Protein AF-A0A954GT46-F1 (afdb_monomer_lite)

Foldseek 3Di:
DDDDDPLLVCCLQQPAQHWDQDPNFIKGFFWFDPVDPQFDQDQAAPFKWFQDPFFRATAGQPDCAQLPARHRDHGDIFGETAGHGIDIDTDRPDDPDPCSVQPSPVQWDKHFRNDADVKDWDFKWDLFQLKIKTKIFQTKMKTKRQAAQDDPVCVVQPQAARDNGGRAFQHRSNQGGGFAADGDPDPDDDDDDDDDDPDDLPQRGGDPPGPCGNPGTHGHMYMDIAGWMKMKTKDWAAPPPDVLLVVLQLLQLLLLLVVLLCVVVVDDPVQKDWDKTDQGWDDDPPDIITMIITIIIGRDHRYPCSSVVCLQCVLSSLVSSLVQPQDPDDQFDDPSRGDDSVCVVCPVSTGNVVCQLVSLRSNQDGIDIDDPDPDDDSPNVLVVVCVVVVADGSLLVLVCVLCVVLPHDFDAQQFDDAPPPPDGLHTARTHDVVQLEGEHEGEHDDDDDDRPDPSVCVSQVCQCVGVVHHHYHYHYSVCSVVRNVVNCVVVVPPPD

Radius of gyration: 27.69 Å; chains: 1; bounding box: 66×53×87 Å

Structure (mmCIF, N/CA/C/O backbone):
data_AF-A0A954GT46-F1
#
_entry.id   AF-A0A954GT46-F1
#
loop_
_atom_site.group_PDB
_atom_site.id
_atom_site.type_symbol
_atom_site.label_atom_id
_atom_site.label_alt_id
_atom_site.label_comp_id
_atom_site.label_asym_id
_atom_site.label_entity_id
_atom_site.label_seq_id
_atom_site.pdbx_PDB_ins_code
_atom_site.Cartn_x
_atom_site.Cartn_y
_atom_site.Cartn_z
_atom_site.occupancy
_atom_site.B_iso_or_equiv
_atom_site.auth_seq_id
_atom_site.auth_comp_id
_atom_site.auth_asym_id
_atom_site.auth_atom_id
_atom_site.pdbx_PDB_model_num
ATOM 1 N N . ASP A 1 1 ? -0.181 12.318 34.694 1.00 66.88 1 ASP A N 1
ATOM 2 C CA . ASP A 1 1 ? -0.375 12.830 33.315 1.00 66.88 1 ASP A CA 1
ATOM 3 C C . ASP A 1 1 ? -0.722 11.712 32.344 1.00 66.88 1 ASP A C 1
ATOM 5 O O . ASP A 1 1 ? -0.242 10.589 32.542 1.00 66.88 1 ASP A O 1
ATOM 9 N N . PRO A 1 2 ? -1.541 11.997 31.325 1.00 81.50 2 PRO A N 1
ATOM 10 C CA . PRO A 1 2 ? -1.816 11.072 30.229 1.00 81.50 2 PRO A CA 1
ATOM 11 C C . PRO A 1 2 ? -0.548 10.764 29.417 1.00 81.50 2 PRO A C 1
ATOM 13 O O . PRO A 1 2 ? 0.448 11.483 29.497 1.00 81.50 2 PRO A O 1
ATOM 16 N N . ILE A 1 3 ? -0.586 9.671 28.657 1.00 87.44 3 ILE A N 1
ATOM 17 C CA . ILE A 1 3 ? 0.419 9.320 27.646 1.00 87.44 3 ILE A CA 1
ATOM 18 C C . ILE A 1 3 ? -0.271 9.481 26.297 1.00 87.44 3 ILE A C 1
ATOM 20 O O . ILE A 1 3 ? -1.389 8.995 26.131 1.00 87.44 3 ILE A O 1
ATOM 24 N N . SER A 1 4 ? 0.370 10.164 25.355 1.00 88.88 4 SER A N 1
ATOM 25 C CA . SER A 1 4 ? -0.193 10.446 24.036 1.00 88.88 4 SER A CA 1
ATOM 26 C C . SER A 1 4 ? 0.725 9.960 22.918 1.00 88.88 4 SER A C 1
ATOM 28 O O . SER A 1 4 ? 1.945 9.903 23.059 1.00 88.88 4 SER A O 1
ATOM 30 N N . VAL A 1 5 ? 0.104 9.598 21.800 1.00 89.00 5 VAL A N 1
ATOM 31 C CA . VAL A 1 5 ? 0.739 9.251 20.526 1.00 89.00 5 VAL A CA 1
ATOM 32 C C . VAL A 1 5 ? -0.236 9.626 19.408 1.00 89.00 5 VAL A C 1
ATOM 34 O O . VAL A 1 5 ? -1.438 9.765 19.656 1.00 89.00 5 VAL A O 1
ATOM 37 N N . THR A 1 6 ? 0.247 9.789 18.178 1.00 87.81 6 THR A N 1
ATOM 38 C CA . THR A 1 6 ? -0.615 9.999 17.007 1.00 87.81 6 THR A CA 1
ATOM 39 C C . THR A 1 6 ? -1.633 8.863 16.876 1.00 87.81 6 THR A C 1
ATOM 41 O O . THR A 1 6 ? -1.267 7.688 16.975 1.00 87.81 6 THR A O 1
ATOM 44 N N . ARG A 1 7 ? -2.910 9.193 16.621 1.00 89.00 7 ARG A N 1
ATOM 45 C CA . ARG A 1 7 ? -4.027 8.223 16.643 1.00 89.00 7 ARG A CA 1
ATOM 46 C C . ARG A 1 7 ? -3.776 6.976 15.794 1.00 89.00 7 ARG A C 1
ATOM 48 O O . ARG A 1 7 ? -4.033 5.878 16.275 1.00 89.00 7 ARG A O 1
ATOM 55 N N . ARG A 1 8 ? -3.206 7.125 14.589 1.00 88.31 8 ARG A N 1
ATOM 56 C CA . ARG A 1 8 ? -2.904 5.997 13.683 1.00 88.31 8 ARG A CA 1
ATOM 57 C C . ARG A 1 8 ? -2.015 4.915 14.313 1.00 88.31 8 ARG A C 1
ATOM 59 O O . ARG A 1 8 ? -2.181 3.743 14.002 1.00 88.31 8 ARG A O 1
ATOM 66 N N . PHE A 1 9 ? -1.133 5.290 15.243 1.00 88.25 9 PHE A N 1
ATOM 67 C CA . PHE A 1 9 ? -0.333 4.348 16.035 1.00 88.25 9 PHE A CA 1
ATOM 68 C C . PHE A 1 9 ? -1.062 3.927 17.319 1.00 88.25 9 PHE A C 1
ATOM 70 O O . PHE A 1 9 ? -1.041 2.758 17.709 1.00 88.25 9 PHE A O 1
ATOM 77 N N . GLY A 1 10 ? -1.752 4.876 17.957 1.00 90.75 10 GLY A N 1
ATOM 78 C CA . GLY A 1 10 ? -2.448 4.678 19.228 1.00 90.75 10 GLY A CA 1
ATOM 79 C C . GLY A 1 10 ? -3.542 3.614 19.175 1.00 90.75 10 GLY A C 1
ATOM 80 O O . GLY A 1 10 ? -3.671 2.847 20.125 1.00 90.75 10 GLY A O 1
ATOM 81 N N . ILE A 1 11 ? -4.273 3.494 18.061 1.00 92.88 11 ILE A N 1
ATOM 82 C CA . ILE A 1 11 ? -5.332 2.479 17.921 1.00 92.88 11 ILE A CA 1
ATOM 83 C C . ILE A 1 11 ? -4.802 1.038 17.916 1.00 92.88 11 ILE A C 1
ATOM 85 O O . ILE A 1 11 ? -5.576 0.120 18.167 1.00 92.88 11 ILE A O 1
ATOM 89 N N . GLY A 1 12 ? -3.511 0.825 17.640 1.00 90.50 12 GLY A N 1
ATOM 90 C CA . GLY A 1 12 ? -2.837 -0.468 17.799 1.00 90.50 12 GLY A CA 1
ATOM 91 C C . GLY A 1 12 ? -2.136 -0.594 19.151 1.00 90.50 12 GLY A C 1
ATOM 92 O O . GLY A 1 12 ? -2.278 -1.601 19.838 1.00 90.50 12 GLY A O 1
ATOM 93 N N . GLN A 1 13 ? -1.414 0.449 19.570 1.00 89.19 13 GLN A N 1
ATOM 94 C CA . GLN A 1 13 ? -0.611 0.439 20.799 1.00 89.19 13 GLN A CA 1
ATOM 95 C C . GLN A 1 13 ? -1.455 0.416 22.083 1.00 89.19 13 GLN A C 1
ATOM 97 O O . GLN A 1 13 ? -1.058 -0.192 23.077 1.00 89.19 13 GLN A O 1
ATOM 102 N N . PHE A 1 14 ? -2.605 1.091 22.075 1.00 92.25 14 PHE A N 1
ATOM 103 C CA . PHE A 1 14 ? -3.501 1.246 23.225 1.00 92.25 14 PHE A CA 1
ATOM 104 C C . PHE A 1 14 ? -4.830 0.513 23.039 1.00 92.25 14 PHE A C 1
ATOM 106 O O . PHE A 1 14 ? -5.788 0.795 23.753 1.00 92.25 14 PHE A O 1
ATOM 113 N N . GLN A 1 15 ? -4.898 -0.430 22.098 1.00 92.31 15 GLN A N 1
ATOM 114 C CA . GLN A 1 15 ? -6.087 -1.250 21.885 1.00 92.31 15 GLN A CA 1
ATOM 115 C C . GLN A 1 15 ? -6.524 -1.979 23.176 1.00 92.31 15 GLN A C 1
ATOM 117 O O . GLN A 1 15 ? -5.698 -2.216 24.065 1.00 92.31 15 GLN A O 1
ATOM 122 N N . PRO A 1 16 ? -7.799 -2.388 23.291 1.00 92.00 16 PRO A N 1
ATOM 123 C CA . PRO A 1 16 ? -8.269 -3.205 24.407 1.00 92.00 16 PRO A CA 1
ATOM 124 C C . PRO A 1 16 ? -7.367 -4.419 24.672 1.00 92.00 16 PRO A C 1
ATOM 126 O O . PRO A 1 16 ? -6.862 -5.043 23.739 1.00 92.00 16 PRO A O 1
ATOM 129 N N . ASP A 1 17 ? -7.151 -4.718 25.955 1.00 90.12 17 ASP A N 1
ATOM 130 C CA . ASP A 1 17 ? -6.231 -5.744 26.467 1.00 90.12 17 ASP A CA 1
ATOM 131 C C . ASP A 1 17 ? -4.730 -5.541 26.178 1.00 90.12 17 ASP A C 1
ATOM 133 O O . ASP A 1 17 ? -3.919 -6.345 26.645 1.00 90.12 17 ASP A O 1
ATOM 137 N N . ALA A 1 18 ? -4.323 -4.463 25.497 1.00 89.50 18 ALA A N 1
ATOM 138 C CA . ALA A 1 18 ? -2.909 -4.179 25.266 1.00 89.50 18 ALA A CA 1
ATOM 139 C C . ALA A 1 18 ? -2.138 -3.920 26.566 1.00 89.50 18 ALA A C 1
ATOM 141 O O . ALA A 1 18 ? -2.651 -3.335 27.528 1.00 89.50 18 ALA A O 1
ATOM 142 N N . HIS A 1 19 ? -0.862 -4.304 26.557 1.00 88.94 19 HIS A N 1
ATOM 143 C CA . HIS A 1 19 ? 0.087 -3.947 27.601 1.00 88.94 19 HIS A CA 1
ATOM 144 C C . HIS A 1 19 ? 0.890 -2.718 27.181 1.00 88.94 19 HIS A C 1
ATOM 146 O O . HIS A 1 19 ? 1.514 -2.693 26.125 1.00 88.94 19 HIS A O 1
ATOM 152 N N . VAL A 1 20 ? 0.899 -1.708 28.043 1.00 87.62 20 VAL A N 1
ATOM 153 C CA . VAL A 1 20 ? 1.602 -0.445 27.832 1.00 87.62 20 VAL A CA 1
ATOM 154 C C . VAL A 1 20 ? 2.707 -0.323 28.869 1.00 87.62 20 VAL A C 1
ATOM 156 O O . VAL A 1 20 ? 2.461 -0.409 30.075 1.00 87.62 20 VAL A O 1
ATOM 159 N N . TYR A 1 21 ? 3.934 -0.101 28.408 1.00 87.19 21 TYR A N 1
ATOM 160 C CA . TYR A 1 21 ? 5.082 0.151 29.271 1.00 87.19 21 TYR A CA 1
ATOM 161 C C . TYR A 1 21 ? 5.321 1.649 29.359 1.00 87.19 21 TYR A C 1
ATOM 163 O O . TYR A 1 21 ? 5.672 2.297 28.378 1.00 87.19 21 TYR A O 1
ATOM 171 N N . ALA A 1 22 ? 5.122 2.210 30.546 1.00 87.56 22 ALA A N 1
ATOM 172 C CA . ALA A 1 22 ? 5.306 3.634 30.762 1.00 87.56 22 ALA A CA 1
ATOM 173 C C . ALA A 1 22 ? 5.663 3.928 32.210 1.00 87.56 22 ALA A C 1
ATOM 175 O O . ALA A 1 22 ? 5.165 3.282 33.137 1.00 87.56 22 ALA A O 1
ATOM 176 N N . ARG A 1 23 ? 6.525 4.933 32.411 1.00 88.00 23 ARG A N 1
ATOM 177 C CA . ARG A 1 23 ? 7.000 5.349 33.742 1.00 88.00 23 ARG A CA 1
ATOM 178 C C . ARG A 1 23 ? 7.557 4.172 34.558 1.00 88.00 23 ARG A C 1
ATOM 180 O O . ARG A 1 23 ? 7.239 4.022 35.736 1.00 88.00 23 ARG A O 1
ATOM 187 N N . ARG A 1 24 ? 8.360 3.318 33.907 1.00 87.44 24 ARG A N 1
ATOM 188 C CA . ARG A 1 24 ? 8.973 2.102 34.486 1.00 87.44 24 ARG A CA 1
ATOM 189 C C . ARG A 1 24 ? 7.965 1.093 35.054 1.00 87.44 24 ARG A C 1
ATOM 191 O O . ARG A 1 24 ? 8.306 0.302 35.925 1.00 87.44 24 ARG A O 1
ATOM 198 N N . ARG A 1 25 ? 6.715 1.137 34.594 1.00 88.88 25 ARG A N 1
ATOM 199 C CA . ARG A 1 25 ? 5.631 0.257 35.039 1.00 88.88 25 ARG A CA 1
ATOM 200 C C . ARG A 1 25 ? 4.924 -0.352 33.836 1.00 88.88 25 ARG A C 1
ATOM 202 O O . ARG A 1 25 ? 4.896 0.247 32.759 1.00 88.88 25 ARG A O 1
ATOM 209 N N . ARG A 1 26 ? 4.343 -1.532 34.050 1.00 88.12 26 ARG A N 1
ATOM 210 C CA . ARG A 1 26 ? 3.458 -2.213 33.104 1.00 88.12 26 ARG A CA 1
ATOM 211 C C . ARG A 1 26 ? 2.009 -1.865 33.446 1.00 88.12 26 ARG A C 1
ATOM 213 O O . ARG A 1 26 ? 1.595 -1.891 34.609 1.00 88.12 26 ARG A O 1
ATOM 220 N N . TRP A 1 27 ? 1.260 -1.497 32.421 1.00 91.31 27 TRP A N 1
ATOM 221 C CA . TRP A 1 27 ? -0.147 -1.133 32.494 1.00 91.31 27 TRP A CA 1
ATOM 222 C C . TRP A 1 27 ? -0.915 -2.014 31.519 1.00 91.31 27 TRP A C 1
ATOM 224 O O . TRP A 1 27 ? -0.413 -2.301 30.437 1.00 91.31 27 TRP A O 1
ATOM 234 N N . LYS A 1 28 ? -2.121 -2.433 31.883 1.00 92.69 28 LYS A N 1
ATOM 235 C CA . LYS A 1 28 ? -3.035 -3.144 30.994 1.00 92.69 28 LYS A CA 1
ATOM 236 C C . LYS A 1 28 ? -4.199 -2.228 30.636 1.00 92.69 28 LYS A C 1
ATOM 238 O O . LYS A 1 28 ? -4.805 -1.647 31.538 1.00 92.69 28 LYS A O 1
ATOM 243 N N . VAL A 1 29 ? -4.510 -2.096 29.350 1.00 93.50 29 VAL A N 1
ATOM 244 C CA . VAL A 1 29 ? -5.699 -1.373 28.881 1.00 93.50 29 VAL A CA 1
ATOM 245 C C . VAL A 1 29 ? -6.949 -2.155 29.286 1.00 93.50 29 VAL A C 1
ATOM 247 O O . VAL A 1 29 ? -7.062 -3.345 29.002 1.00 93.50 29 VAL A O 1
ATOM 250 N N . ILE A 1 30 ? -7.871 -1.487 29.980 1.00 94.31 30 ILE A N 1
ATOM 251 C CA . ILE A 1 30 ? -9.080 -2.089 30.565 1.00 94.31 30 ILE A CA 1
ATOM 252 C C . ILE A 1 30 ? -10.392 -1.517 30.009 1.00 94.31 30 ILE A C 1
ATOM 254 O O . ILE A 1 30 ? -11.469 -1.895 30.472 1.00 94.31 30 ILE A O 1
ATOM 258 N N . GLY A 1 31 ? -10.317 -0.595 29.050 1.00 94.38 31 GLY A N 1
ATOM 259 C CA . GLY A 1 31 ? -11.481 0.049 28.451 1.00 94.38 31 GLY A CA 1
ATOM 260 C C . GLY A 1 31 ? -11.154 1.412 27.854 1.00 94.38 31 GLY A C 1
ATOM 261 O O . GLY A 1 31 ? -9.988 1.766 27.671 1.00 94.38 31 GLY A O 1
ATOM 262 N N . LEU A 1 32 ? -12.198 2.181 27.568 1.00 95.06 32 LEU A N 1
ATOM 263 C CA . LEU A 1 32 ? -12.114 3.556 27.092 1.00 95.06 32 LEU A CA 1
ATOM 264 C C . LEU A 1 32 ? -12.072 4.530 28.268 1.00 95.06 32 LEU A C 1
ATOM 266 O O . LEU A 1 32 ? -12.670 4.297 29.321 1.00 95.06 32 LEU A O 1
ATOM 270 N N . ASP A 1 33 ? -11.385 5.648 28.069 1.00 93.19 33 ASP A N 1
ATOM 271 C CA . ASP A 1 33 ? -11.455 6.777 28.987 1.00 93.19 33 ASP A CA 1
ATOM 272 C C . ASP A 1 33 ? -12.698 7.628 28.680 1.00 93.19 33 ASP A C 1
ATOM 274 O O . ASP A 1 33 ? -12.721 8.393 27.715 1.00 93.19 33 ASP A O 1
ATOM 278 N N . ASN A 1 34 ? -13.739 7.507 29.506 1.00 86.56 34 ASN A N 1
ATOM 279 C CA . ASN A 1 34 ? -14.980 8.275 29.345 1.00 86.56 34 ASN A CA 1
ATOM 280 C C . ASN A 1 34 ? -14.807 9.773 29.648 1.00 86.56 34 ASN A C 1
ATOM 282 O O . ASN A 1 34 ? -15.659 10.575 29.260 1.00 86.56 34 ASN A O 1
ATOM 286 N N . ALA A 1 35 ? -13.730 10.165 30.339 1.00 87.94 35 ALA A N 1
ATOM 287 C CA . ALA A 1 35 ? -13.418 11.575 30.550 1.00 87.94 35 ALA A CA 1
ATOM 288 C C . ALA A 1 35 ? -12.851 12.227 29.279 1.00 87.94 35 ALA A C 1
ATOM 290 O O . ALA A 1 35 ? -12.930 13.448 29.136 1.00 87.94 35 ALA A O 1
ATOM 291 N N . SER A 1 36 ? -12.335 11.431 28.334 1.00 87.81 36 SER A N 1
ATOM 292 C CA . SER A 1 36 ? -11.832 11.938 27.062 1.00 87.81 36 SER A CA 1
ATOM 293 C C . SER A 1 36 ? -12.965 12.592 26.258 1.00 87.81 36 SER A C 1
ATOM 295 O O . SER A 1 36 ? -13.973 11.940 25.963 1.00 87.81 36 SER A O 1
ATOM 297 N N . PRO A 1 37 ? -12.826 13.868 25.855 1.00 87.38 37 PRO A N 1
ATOM 298 C CA . PRO A 1 37 ? -13.803 14.525 24.986 1.00 87.38 37 PRO A CA 1
ATOM 299 C C . PRO A 1 37 ? -13.751 13.989 23.549 1.00 87.38 37 PRO A C 1
ATOM 301 O O . PRO A 1 37 ? -14.660 14.238 22.768 1.00 87.38 37 PRO A O 1
ATOM 304 N N . TRP A 1 38 ? -12.690 13.257 23.204 1.00 87.81 38 TRP A N 1
ATOM 305 C CA . TRP A 1 38 ? -12.430 12.763 21.858 1.00 87.81 38 TRP A CA 1
ATOM 306 C C . TRP A 1 38 ? -13.038 11.387 21.581 1.00 87.81 38 TRP A C 1
ATOM 308 O O . TRP A 1 38 ? -13.003 10.940 20.441 1.00 87.81 38 TRP A O 1
ATOM 318 N N . ASN A 1 39 ? -13.557 10.703 22.605 1.00 91.56 39 ASN A N 1
ATOM 319 C CA . ASN A 1 39 ? -14.248 9.433 22.422 1.00 91.56 39 ASN A CA 1
ATOM 320 C C . ASN A 1 39 ? -15.715 9.661 22.023 1.00 91.56 39 ASN A C 1
ATOM 322 O O . ASN A 1 39 ? -16.382 10.504 22.632 1.00 91.56 39 ASN A O 1
ATOM 326 N N . PRO A 1 40 ? -16.253 8.883 21.065 1.00 86.56 40 PRO A N 1
ATOM 327 C CA . PRO A 1 40 ? -17.685 8.872 20.790 1.00 86.56 40 PRO A CA 1
ATOM 328 C C . PRO A 1 40 ? -18.464 8.452 22.044 1.00 86.56 40 PRO A C 1
ATOM 330 O O . PRO A 1 40 ? -18.040 7.558 22.771 1.00 86.56 40 PRO A O 1
ATOM 333 N N . ARG A 1 41 ? -19.604 9.107 22.298 1.00 80.88 41 ARG A N 1
ATOM 334 C CA . ARG A 1 41 ? -20.452 8.882 23.490 1.00 80.88 41 ARG A CA 1
ATOM 335 C C . ARG A 1 41 ? -21.798 8.222 23.179 1.00 80.88 41 ARG A C 1
ATOM 337 O O . ARG A 1 41 ? -22.637 8.092 24.066 1.00 80.88 41 ARG A O 1
ATOM 344 N N . SER A 1 42 ? -22.012 7.815 21.932 1.00 84.56 42 SER A N 1
ATOM 345 C CA . SER A 1 42 ? -23.203 7.096 21.480 1.00 84.56 42 SER A CA 1
ATOM 346 C C . SER A 1 42 ? -22.853 5.664 21.077 1.00 84.56 42 SER A C 1
ATOM 348 O O . SER A 1 42 ? -21.693 5.311 20.882 1.00 84.56 42 SER A O 1
ATOM 350 N N . ASP A 1 43 ? -23.876 4.826 20.974 1.00 83.06 43 ASP A N 1
ATOM 351 C CA . ASP A 1 43 ? -23.822 3.479 20.399 1.00 83.06 43 ASP A CA 1
ATOM 352 C C . ASP A 1 43 ? -23.800 3.477 18.859 1.00 83.06 43 ASP A C 1
ATOM 354 O O . ASP A 1 43 ? -23.612 2.431 18.239 1.00 83.06 43 ASP A O 1
ATOM 358 N N . VAL A 1 44 ? -23.935 4.646 18.231 1.00 88.69 44 VAL A N 1
ATOM 359 C CA . VAL A 1 44 ? -23.855 4.817 16.778 1.00 88.69 44 VAL A CA 1
ATOM 360 C C . VAL A 1 44 ? -22.392 4.798 16.331 1.00 88.69 44 VAL A C 1
ATOM 362 O O . VAL A 1 44 ? -21.591 5.620 16.774 1.00 88.69 44 VAL A O 1
ATOM 365 N N . SER A 1 45 ? -22.047 3.882 15.422 1.00 92.38 45 SER A N 1
ATOM 366 C CA . SER A 1 45 ? -20.697 3.780 14.853 1.00 92.38 45 SER A CA 1
ATOM 367 C C . SER A 1 45 ? -20.274 5.078 14.167 1.00 92.38 45 SER A C 1
ATOM 369 O O . SER A 1 45 ? -21.017 5.593 13.332 1.00 92.38 45 SER A O 1
ATOM 371 N N . THR A 1 46 ? -19.063 5.561 14.450 1.00 93.44 46 THR A N 1
ATOM 372 C CA . THR A 1 46 ? -18.515 6.764 13.796 1.00 93.44 46 THR A CA 1
ATOM 373 C C . THR A 1 46 ? -18.199 6.521 12.325 1.00 93.44 46 THR A C 1
ATOM 375 O O . THR A 1 46 ? -18.210 7.451 11.527 1.00 93.44 46 THR A O 1
ATOM 378 N N . TRP A 1 47 ? -17.901 5.273 11.967 1.00 95.50 47 TRP A N 1
ATOM 379 C CA . TRP A 1 47 ? -17.734 4.846 10.588 1.00 95.50 47 TRP A CA 1
ATOM 380 C C . TRP A 1 47 ? -18.281 3.433 10.432 1.00 95.50 47 TRP A C 1
ATOM 382 O O . TRP A 1 47 ? -17.939 2.523 11.192 1.00 95.50 47 TRP A O 1
ATOM 392 N N . THR A 1 48 ? -19.146 3.247 9.445 1.00 96.69 48 THR A N 1
ATOM 393 C CA . THR A 1 48 ? -19.623 1.925 9.049 1.00 96.69 48 THR A CA 1
ATOM 394 C C . THR A 1 48 ? -19.031 1.605 7.691 1.00 96.69 48 THR A C 1
ATOM 396 O O . THR A 1 48 ? -19.141 2.412 6.767 1.00 96.69 48 THR A O 1
ATOM 399 N N . TYR A 1 49 ? -18.416 0.436 7.555 1.00 97.06 49 TYR A N 1
ATOM 400 C CA . TYR A 1 49 ? -17.675 0.081 6.350 1.00 97.06 49 TYR A CA 1
ATOM 401 C C . TYR A 1 49 ? -18.059 -1.293 5.814 1.00 97.06 49 TYR A C 1
ATOM 403 O O . TYR A 1 49 ? -18.649 -2.119 6.506 1.00 97.06 49 TYR A O 1
ATOM 411 N N . ARG A 1 50 ? -17.713 -1.543 4.554 1.00 95.69 50 ARG A N 1
ATOM 412 C CA . ARG A 1 50 ? -17.819 -2.845 3.895 1.00 95.69 50 ARG A CA 1
ATOM 413 C C . ARG A 1 50 ? -16.445 -3.291 3.433 1.00 95.69 50 ARG A C 1
ATOM 415 O O . ARG A 1 50 ? -15.580 -2.472 3.132 1.00 95.69 50 ARG A O 1
ATOM 422 N N . ARG A 1 51 ? -16.259 -4.604 3.330 1.00 96.00 51 ARG A N 1
ATOM 423 C CA . ARG A 1 51 ? -15.087 -5.204 2.687 1.00 96.00 51 ARG A CA 1
ATOM 424 C C . ARG A 1 51 ? -15.404 -5.459 1.220 1.00 96.00 51 ARG A C 1
ATOM 426 O O . ARG A 1 51 ? -16.333 -6.204 0.919 1.00 96.00 51 ARG A O 1
ATOM 433 N N . CYS A 1 52 ? -14.642 -4.860 0.312 1.00 94.31 52 CYS A N 1
ATOM 434 C CA . CYS A 1 52 ? -14.756 -5.160 -1.109 1.00 94.31 52 CYS A CA 1
ATOM 435 C C . CYS A 1 52 ? -14.310 -6.602 -1.376 1.00 94.31 52 CYS A C 1
ATOM 437 O O . CYS A 1 52 ? -13.199 -6.983 -1.012 1.00 94.31 52 CYS A O 1
ATOM 439 N N . SER A 1 53 ? -15.154 -7.390 -2.038 1.00 90.75 53 SER A N 1
ATOM 440 C CA . SER A 1 53 ? -14.853 -8.777 -2.398 1.00 90.75 53 SER A CA 1
ATOM 441 C C . SER A 1 53 ? -13.874 -8.924 -3.563 1.00 90.75 53 SER A C 1
ATOM 443 O O . SER A 1 53 ? -13.305 -9.996 -3.720 1.00 90.75 53 SER A O 1
ATOM 445 N N . SER A 1 54 ? -13.701 -7.885 -4.390 1.00 89.81 54 SER A N 1
ATOM 446 C CA . SER A 1 54 ? -12.735 -7.890 -5.498 1.00 89.81 54 SER A CA 1
ATOM 447 C C . SER A 1 54 ? -11.339 -7.498 -5.019 1.00 89.81 54 SER A C 1
ATOM 449 O O . SER A 1 54 ? -10.410 -8.287 -5.107 1.00 89.81 54 SER A O 1
ATOM 451 N N . CYS A 1 55 ? -11.194 -6.302 -4.442 1.00 91.31 55 CYS A N 1
ATOM 452 C CA . CYS A 1 55 ? -9.874 -5.769 -4.101 1.00 91.31 55 CYS A CA 1
ATOM 453 C C . CYS A 1 55 ? -9.549 -5.791 -2.599 1.00 91.31 55 CYS A C 1
ATOM 455 O O . CYS A 1 55 ? -8.458 -5.397 -2.213 1.00 91.31 55 CYS A O 1
ATOM 457 N N . GLY A 1 56 ? -10.482 -6.155 -1.714 1.00 92.50 56 GLY A N 1
ATOM 458 C CA . GLY A 1 56 ? -10.241 -6.182 -0.264 1.00 92.50 56 GLY A CA 1
ATOM 459 C C . GLY A 1 56 ? -10.261 -4.824 0.455 1.00 92.50 56 GLY A C 1
ATOM 460 O O . GLY A 1 56 ? -10.109 -4.802 1.681 1.00 92.50 56 GLY A O 1
ATOM 461 N N . LEU A 1 57 ? -10.479 -3.706 -0.253 1.00 95.62 57 LEU A N 1
ATOM 462 C CA . LEU A 1 57 ? -10.594 -2.371 0.352 1.00 95.62 57 LEU A CA 1
ATOM 463 C C . LEU A 1 57 ? -11.711 -2.346 1.404 1.00 95.62 57 LEU A C 1
ATOM 465 O O . LEU A 1 57 ? -12.807 -2.859 1.159 1.00 95.62 57 LEU A O 1
ATOM 469 N N . ARG A 1 58 ? -11.446 -1.727 2.557 1.00 96.69 58 ARG A N 1
ATOM 470 C CA . ARG A 1 58 ? -12.487 -1.331 3.511 1.00 96.69 58 ARG A CA 1
ATOM 471 C C . ARG A 1 58 ? -12.954 0.070 3.135 1.00 96.69 58 ARG A C 1
ATOM 473 O O . ARG A 1 58 ? -12.153 0.995 3.201 1.00 96.69 58 ARG A O 1
ATOM 480 N N . TYR A 1 59 ? -14.205 0.194 2.701 1.00 95.19 59 TYR A N 1
ATOM 481 C CA . TYR A 1 59 ? -14.778 1.445 2.195 1.00 95.19 59 TYR A CA 1
ATOM 482 C C . TYR A 1 59 ? -16.127 1.748 2.854 1.00 95.19 59 TYR A C 1
ATOM 484 O O . TYR A 1 59 ? -16.768 0.838 3.386 1.00 95.19 59 TYR A O 1
ATOM 492 N N . HIS A 1 60 ? -16.547 3.016 2.838 1.00 93.88 60 HIS A N 1
ATOM 493 C CA . HIS A 1 60 ? -17.801 3.485 3.448 1.00 93.88 60 HIS A CA 1
ATOM 494 C C . HIS A 1 60 ? -19.002 2.631 3.028 1.00 93.88 60 HIS A C 1
ATOM 496 O O . HIS A 1 60 ? -19.226 2.378 1.847 1.00 93.88 60 HIS A O 1
ATOM 502 N N . ALA A 1 61 ? -19.807 2.188 3.994 1.00 93.62 61 ALA A N 1
ATOM 503 C CA . ALA A 1 61 ? -20.931 1.294 3.728 1.00 93.62 61 ALA A CA 1
ATOM 504 C C . ALA A 1 61 ? -22.077 1.963 2.951 1.00 93.62 61 ALA A C 1
ATOM 506 O O . ALA A 1 61 ? -22.899 1.250 2.376 1.00 93.62 61 ALA A O 1
ATOM 507 N N . GLN A 1 62 ? -22.157 3.299 2.942 1.00 88.19 62 GLN A N 1
ATOM 508 C CA . GLN A 1 62 ? -23.144 4.029 2.139 1.00 88.19 62 GLN A CA 1
ATOM 509 C C . GLN A 1 62 ? -22.745 4.142 0.661 1.00 88.19 62 GLN A C 1
ATOM 511 O O . GLN A 1 62 ? -23.608 4.420 -0.170 1.00 88.19 62 GLN A O 1
ATOM 516 N N . GLU A 1 63 ? -21.476 3.907 0.318 1.00 87.38 63 GLU A N 1
ATOM 517 C CA . GLU A 1 63 ? -21.022 3.990 -1.069 1.00 87.38 63 GLU A CA 1
ATOM 518 C C . GLU A 1 63 ? -21.665 2.878 -1.911 1.00 87.38 63 GLU A C 1
ATOM 520 O O . GLU A 1 63 ? -21.662 1.703 -1.512 1.00 87.38 63 GLU A O 1
ATOM 525 N N . PRO A 1 64 ? -22.203 3.205 -3.100 1.00 85.94 64 PRO A N 1
ATOM 526 C CA . PRO A 1 64 ? -22.885 2.231 -3.948 1.00 85.94 64 PRO A CA 1
ATOM 527 C C . PRO A 1 64 ? -21.923 1.215 -4.578 1.00 85.94 64 PRO A C 1
ATOM 529 O O . PRO A 1 64 ? -22.352 0.154 -5.027 1.00 85.94 64 PRO A O 1
ATOM 532 N N . ARG A 1 65 ? -20.627 1.539 -4.645 1.00 90.44 65 ARG A N 1
ATOM 533 C CA . ARG A 1 65 ? -19.572 0.695 -5.216 1.00 90.44 65 ARG A CA 1
ATOM 534 C C . ARG A 1 65 ? -18.224 1.018 -4.589 1.00 90.44 65 ARG A C 1
ATOM 536 O O . ARG A 1 65 ? -18.006 2.131 -4.125 1.00 90.44 65 ARG A O 1
ATOM 543 N N . CYS A 1 66 ? -17.303 0.062 -4.632 1.00 91.88 66 CYS A N 1
ATOM 544 C CA . CYS A 1 66 ? -15.938 0.256 -4.163 1.00 91.88 66 CYS A CA 1
ATOM 545 C C . CYS A 1 66 ? -15.266 1.426 -4.916 1.00 91.88 66 CYS A C 1
ATOM 547 O O . CYS A 1 66 ? -15.230 1.398 -6.149 1.00 91.88 66 CYS A O 1
ATOM 549 N N . PRO A 1 67 ? -14.696 2.427 -4.224 1.00 89.88 67 PRO A N 1
ATOM 550 C CA . PRO A 1 67 ? -14.090 3.583 -4.887 1.00 89.88 67 PRO A CA 1
ATOM 551 C C . PRO A 1 67 ? -12.832 3.223 -5.694 1.00 89.88 67 PRO A C 1
ATOM 553 O O . PRO A 1 67 ? -12.594 3.843 -6.726 1.00 89.88 67 PRO A O 1
ATOM 556 N N . ARG A 1 68 ? -12.096 2.173 -5.296 1.00 90.81 68 ARG A N 1
ATOM 557 C CA . ARG A 1 68 ? -10.890 1.693 -5.994 1.00 90.81 68 ARG A CA 1
ATOM 558 C C . ARG A 1 68 ? -11.189 0.870 -7.249 1.00 90.81 68 ARG A C 1
ATOM 560 O O . ARG A 1 68 ? -10.783 1.237 -8.340 1.00 90.81 68 ARG A O 1
ATOM 567 N N . CYS A 1 69 ? -11.899 -0.251 -7.106 1.00 88.81 69 CYS A N 1
ATOM 568 C CA . CYS A 1 69 ? -12.109 -1.207 -8.210 1.00 88.81 69 CYS A CA 1
ATOM 569 C C . CYS A 1 69 ? -13.508 -1.149 -8.844 1.00 88.81 69 CYS A C 1
ATOM 571 O O . CYS A 1 69 ? -13.823 -1.951 -9.715 1.00 88.81 69 CYS A O 1
ATOM 573 N N . ARG A 1 70 ? -14.381 -0.246 -8.377 1.00 88.38 70 ARG A N 1
ATOM 574 C CA . ARG A 1 70 ? -15.766 -0.060 -8.855 1.00 88.38 70 ARG A CA 1
ATOM 575 C C . ARG A 1 70 ? -16.707 -1.266 -8.698 1.00 88.38 70 ARG A C 1
ATOM 577 O O . ARG A 1 70 ? -17.854 -1.175 -9.129 1.00 88.38 70 ARG A O 1
ATOM 584 N N . ASP A 1 71 ? -16.281 -2.339 -8.026 1.00 89.75 71 ASP A N 1
ATOM 585 C CA . ASP A 1 71 ? -17.129 -3.484 -7.667 1.00 89.75 71 ASP A CA 1
ATOM 586 C C . ASP A 1 71 ? -18.340 -3.031 -6.833 1.00 89.75 71 ASP A C 1
ATOM 588 O O . ASP A 1 71 ? -18.188 -2.361 -5.809 1.00 89.75 71 ASP A O 1
ATOM 592 N N . SER A 1 72 ? -19.535 -3.395 -7.289 1.00 92.00 72 SER A N 1
ATOM 593 C CA . SER A 1 72 ? -20.830 -3.030 -6.706 1.00 92.00 72 SER A CA 1
ATOM 594 C C . SER A 1 72 ? -21.512 -4.191 -5.978 1.00 92.00 72 SER A C 1
ATOM 596 O O . SER A 1 72 ? -22.651 -4.050 -5.526 1.00 92.00 72 SER A O 1
ATOM 598 N N . ARG A 1 73 ? -20.840 -5.347 -5.840 1.00 91.62 73 ARG A N 1
ATOM 599 C CA . ARG A 1 73 ? -21.382 -6.479 -5.080 1.00 91.62 73 ARG A CA 1
ATOM 600 C C . ARG A 1 73 ? -21.679 -6.058 -3.633 1.00 91.62 73 ARG A C 1
ATOM 602 O O . ARG A 1 73 ? -20.827 -5.440 -2.985 1.00 91.62 73 ARG A O 1
ATOM 609 N N . PRO A 1 74 ? -22.868 -6.397 -3.103 1.00 86.44 74 PRO A N 1
ATOM 610 C CA . PRO A 1 74 ? -23.227 -6.053 -1.736 1.00 86.44 74 PRO A CA 1
ATOM 611 C C . PRO A 1 74 ? -22.326 -6.793 -0.741 1.00 86.44 74 PRO A C 1
ATOM 613 O O . PRO A 1 74 ? -21.873 -7.909 -0.991 1.00 86.44 74 PRO A O 1
ATOM 616 N N . GLY A 1 75 ? -22.097 -6.177 0.416 1.00 87.19 75 GLY A N 1
ATOM 617 C CA . GLY A 1 75 ? -21.281 -6.741 1.488 1.00 87.19 75 GLY A CA 1
ATOM 618 C C . GLY A 1 75 ? -21.859 -6.429 2.862 1.00 87.19 75 GLY A C 1
ATOM 619 O O . GLY A 1 75 ? -22.659 -5.504 3.018 1.00 87.19 75 GLY A O 1
ATOM 620 N N . GLN A 1 76 ? -21.444 -7.206 3.865 1.00 92.56 76 GLN A N 1
ATOM 621 C CA . GLN A 1 76 ? -21.828 -6.975 5.255 1.00 92.56 76 GLN A CA 1
ATOM 622 C C . GLN A 1 76 ? -21.346 -5.595 5.716 1.00 92.56 76 GLN A C 1
ATOM 624 O O . GLN A 1 76 ? -20.182 -5.240 5.526 1.00 92.56 76 GLN A O 1
ATOM 629 N N . SER A 1 77 ? -22.252 -4.847 6.345 1.00 95.38 77 SER A N 1
ATOM 630 C CA . SER A 1 77 ? -21.934 -3.595 7.025 1.00 95.38 77 SER A CA 1
ATOM 631 C C . SER A 1 77 ? -21.252 -3.898 8.359 1.00 95.38 77 SER A C 1
ATOM 633 O O . SER A 1 77 ? -21.806 -4.633 9.179 1.00 95.38 77 SER A O 1
ATOM 635 N N . LEU A 1 78 ? -20.052 -3.365 8.563 1.00 96.88 78 LEU A N 1
ATOM 636 C CA . LEU A 1 78 ? -19.219 -3.600 9.737 1.00 96.88 78 LEU A CA 1
ATOM 637 C C . LEU A 1 78 ? -19.092 -2.305 10.552 1.00 96.88 78 LEU A C 1
ATOM 639 O O . LEU A 1 78 ? -18.763 -1.258 9.985 1.00 96.88 78 LEU A O 1
ATOM 643 N N . PRO A 1 79 ? -19.361 -2.346 11.867 1.00 96.88 79 PRO A N 1
ATOM 644 C CA . PRO A 1 79 ? -19.267 -1.173 12.724 1.00 96.88 79 PRO A CA 1
ATOM 645 C C . PRO A 1 79 ? -17.814 -0.876 13.106 1.00 96.88 79 PRO A C 1
ATOM 647 O O . PRO A 1 79 ? -17.028 -1.776 13.417 1.00 96.88 79 PRO A O 1
ATOM 650 N N . SER A 1 80 ? -17.478 0.407 13.173 1.00 97.06 80 SER A N 1
ATOM 651 C CA . SER A 1 80 ? -16.215 0.862 13.744 1.00 97.06 80 SER A CA 1
ATOM 652 C C . SER A 1 80 ? -16.351 2.195 14.469 1.00 97.06 80 SER A C 1
ATOM 654 O O . SER A 1 80 ? -17.283 2.968 14.222 1.00 97.06 80 SER A O 1
ATOM 656 N N . PHE A 1 81 ? -15.409 2.448 15.372 1.00 96.75 81 PHE A N 1
ATOM 657 C CA . PHE A 1 81 ? -15.390 3.641 16.209 1.00 96.75 81 PHE A CA 1
ATOM 658 C C . PHE A 1 81 ? -14.005 4.299 16.210 1.00 96.75 81 PHE A C 1
ATOM 660 O O . PHE A 1 81 ? -12.986 3.615 16.328 1.00 96.75 81 PHE A O 1
ATOM 667 N N . ASP A 1 82 ? -13.975 5.629 16.111 1.00 95.06 82 ASP A N 1
ATOM 668 C CA . ASP A 1 82 ? -12.770 6.460 16.247 1.00 95.06 82 ASP A CA 1
ATOM 669 C C . ASP A 1 82 ? -12.493 6.763 17.721 1.00 95.06 82 ASP A C 1
ATOM 671 O O . ASP A 1 82 ? -12.724 7.863 18.222 1.00 95.06 82 ASP A O 1
ATOM 675 N N . PHE A 1 83 ? -12.065 5.729 18.451 1.00 94.38 83 PHE A N 1
ATOM 676 C CA . PHE A 1 83 ? -11.658 5.861 19.847 1.00 94.38 83 PHE A CA 1
ATOM 677 C C . PHE A 1 83 ? -10.305 6.569 19.953 1.00 94.38 83 PHE A C 1
ATOM 679 O O . PHE A 1 83 ? -9.323 6.186 19.319 1.00 94.38 83 PHE A O 1
ATOM 686 N N . ALA A 1 84 ? -10.241 7.569 20.825 1.00 91.25 84 ALA A N 1
ATOM 687 C CA . ALA A 1 84 ? -9.082 8.432 21.014 1.00 91.25 84 ALA A CA 1
ATOM 688 C C . ALA A 1 84 ? -8.550 8.441 22.458 1.00 91.25 84 ALA A C 1
ATOM 690 O O . ALA A 1 84 ? -7.469 8.974 22.703 1.00 91.25 84 ALA A O 1
ATOM 691 N N . GLY A 1 85 ? -9.285 7.874 23.420 1.00 93.00 85 GLY A N 1
ATOM 692 C CA . GLY A 1 85 ? -8.868 7.776 24.820 1.00 93.00 85 GLY A CA 1
ATOM 693 C C . GLY A 1 85 ? -9.079 6.379 25.391 1.00 93.00 85 GLY A C 1
ATOM 694 O O . GLY A 1 85 ? -10.193 5.858 25.370 1.00 93.00 85 GLY A O 1
ATOM 695 N N . PHE A 1 86 ? -8.027 5.798 25.960 1.00 94.81 86 PHE A N 1
ATOM 696 C CA . PHE A 1 86 ? -8.059 4.474 26.581 1.00 94.81 86 PHE A CA 1
ATOM 697 C C . PHE A 1 86 ? -7.685 4.568 28.057 1.00 94.81 86 PHE A C 1
ATOM 699 O O . PHE A 1 86 ? -6.794 5.328 28.441 1.00 94.81 86 PHE A O 1
ATOM 706 N N . LEU A 1 87 ? -8.353 3.769 28.886 1.00 94.69 87 LEU A N 1
ATOM 707 C CA . LEU A 1 87 ? -8.081 3.673 30.312 1.00 94.69 87 LEU A CA 1
ATOM 708 C C . LEU A 1 87 ? -7.241 2.428 30.587 1.00 94.69 87 LEU A C 1
ATOM 710 O O . LEU A 1 87 ? -7.614 1.317 30.209 1.00 94.69 87 LEU A O 1
ATOM 714 N N . ALA A 1 88 ? -6.128 2.601 31.297 1.00 93.31 88 ALA A N 1
ATOM 715 C CA . ALA A 1 88 ? -5.254 1.504 31.688 1.00 93.31 88 ALA A CA 1
ATOM 716 C C . ALA A 1 88 ? -5.095 1.417 33.209 1.00 93.31 88 ALA A C 1
ATOM 718 O O . ALA A 1 88 ? -5.059 2.427 33.913 1.00 93.31 88 ALA A O 1
ATOM 719 N N . LYS A 1 89 ? -4.962 0.191 33.720 1.00 93.38 89 LYS A N 1
ATOM 720 C CA . LYS A 1 89 ? -4.696 -0.100 35.132 1.00 93.38 89 LYS A CA 1
ATOM 721 C C . LYS A 1 89 ? -3.324 -0.743 35.277 1.00 93.38 89 LYS A C 1
ATOM 723 O O . LYS A 1 89 ? -2.895 -1.508 34.420 1.00 93.38 89 LYS A O 1
ATOM 728 N N . LYS A 1 90 ? -2.629 -0.428 36.370 1.00 91.94 90 LYS A N 1
ATOM 729 C CA . LYS A 1 90 ? -1.332 -1.027 36.704 1.00 91.94 90 LYS A CA 1
ATOM 730 C C . LYS A 1 90 ? -1.460 -2.557 36.766 1.00 91.94 90 LYS A C 1
ATOM 732 O O . LYS A 1 90 ? -2.342 -3.054 37.466 1.00 91.94 90 LYS A O 1
ATOM 737 N N . ASP A 1 91 ? -0.582 -3.271 36.065 1.00 86.88 91 ASP A N 1
ATOM 738 C CA . ASP A 1 91 ? -0.532 -4.737 36.032 1.00 86.88 91 ASP A CA 1
ATOM 739 C C . ASP A 1 91 ? 0.929 -5.201 36.063 1.00 86.88 91 ASP A C 1
ATOM 741 O O . ASP A 1 91 ? 1.625 -5.162 35.054 1.00 86.88 91 ASP A O 1
ATOM 745 N N . GLU A 1 92 ? 1.415 -5.589 37.244 1.00 81.12 92 GLU A N 1
ATOM 746 C CA . GLU A 1 92 ? 2.812 -6.000 37.475 1.00 81.12 92 GLU A CA 1
ATOM 747 C C . GLU A 1 92 ? 2.987 -7.521 37.503 1.00 81.12 92 GLU A C 1
ATOM 749 O O . GLU A 1 92 ? 4.001 -8.019 37.993 1.00 81.12 92 GLU A O 1
ATOM 754 N N . ARG A 1 93 ? 2.010 -8.278 36.987 1.00 78.94 93 ARG A N 1
ATOM 755 C CA . ARG A 1 93 ? 2.150 -9.732 36.886 1.00 78.94 93 ARG A CA 1
ATOM 756 C C . ARG A 1 93 ? 3.393 -10.089 36.053 1.00 78.94 93 ARG A C 1
ATOM 758 O O . ARG A 1 93 ? 3.635 -9.439 35.024 1.00 78.94 93 ARG A O 1
ATOM 765 N N . PRO A 1 94 ? 4.185 -11.084 36.499 1.00 65.69 94 PRO A N 1
ATOM 766 C CA . PRO A 1 94 ? 5.396 -11.494 35.802 1.00 65.69 94 PRO A CA 1
ATOM 767 C C . PRO A 1 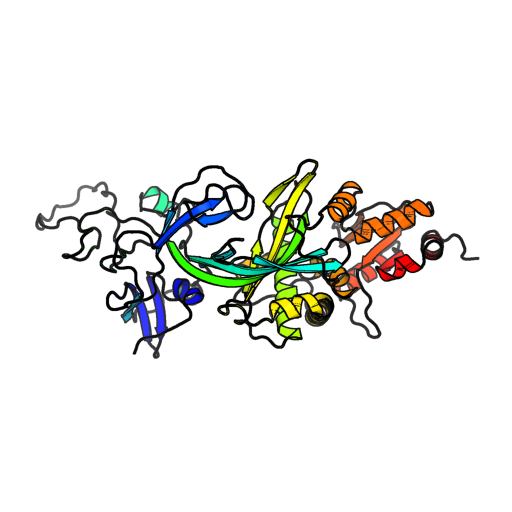94 ? 5.056 -11.916 34.373 1.00 65.69 94 PRO A C 1
ATOM 769 O O . PRO A 1 94 ? 4.028 -12.545 34.125 1.00 65.69 94 PRO A O 1
ATOM 772 N N . ILE A 1 95 ? 5.907 -11.510 33.433 1.00 62.53 95 ILE A N 1
ATOM 773 C CA . ILE A 1 95 ? 5.804 -11.902 32.029 1.00 62.53 95 ILE A CA 1
ATOM 774 C C . ILE A 1 95 ? 6.179 -13.383 31.979 1.00 62.53 95 ILE A C 1
ATOM 776 O O . ILE A 1 95 ? 7.323 -13.728 32.263 1.00 62.53 95 ILE A O 1
ATOM 780 N N . LEU A 1 96 ? 5.198 -14.244 31.714 1.00 58.22 96 LEU A N 1
ATOM 781 C CA . LEU A 1 96 ? 5.409 -15.692 31.649 1.00 58.22 96 LEU A CA 1
ATOM 782 C C . LEU A 1 96 ? 6.007 -16.125 30.301 1.00 58.22 96 LEU A C 1
ATOM 784 O O . LEU A 1 96 ? 6.529 -17.230 30.224 1.00 58.22 96 LEU A O 1
ATOM 788 N N . ASP A 1 97 ? 5.964 -15.260 29.280 1.00 54.72 97 ASP A N 1
ATOM 789 C CA . ASP A 1 97 ? 6.435 -15.570 27.930 1.00 54.72 97 ASP A CA 1
ATOM 790 C C . ASP A 1 97 ? 7.091 -14.360 27.241 1.00 54.72 97 ASP A C 1
ATOM 792 O O . ASP A 1 97 ? 6.566 -13.244 27.247 1.00 54.72 97 ASP A O 1
ATOM 796 N N . GLU A 1 98 ? 8.248 -14.589 26.630 1.00 44.62 98 GLU A N 1
ATOM 797 C CA . GLU A 1 98 ? 8.994 -13.614 25.838 1.00 44.62 98 GLU A CA 1
ATOM 798 C C . GLU A 1 98 ? 8.207 -13.198 24.574 1.00 44.62 98 GLU A C 1
ATOM 800 O O . GLU A 1 98 ? 8.337 -12.057 24.126 1.00 44.62 98 GLU A O 1
ATOM 805 N N . GLU A 1 99 ? 7.275 -14.034 24.088 1.00 42.16 99 GLU A N 1
ATOM 806 C CA . GLU A 1 99 ? 6.311 -13.691 23.026 1.00 42.16 99 GLU A CA 1
ATOM 807 C C . GLU A 1 99 ? 5.371 -12.519 23.386 1.00 42.16 99 GLU A C 1
ATOM 809 O O . GLU A 1 99 ? 5.017 -11.730 22.502 1.00 42.16 99 GLU A O 1
ATOM 814 N N . GLU A 1 100 ? 5.017 -12.308 24.667 1.00 46.12 100 GLU A N 1
ATOM 815 C CA . GLU A 1 100 ? 4.170 -11.168 25.083 1.00 46.12 100 GLU A CA 1
ATOM 816 C C . GLU A 1 100 ? 4.858 -9.807 24.859 1.00 46.12 100 GLU A C 1
ATOM 818 O O . GLU A 1 100 ? 4.173 -8.787 24.748 1.00 46.12 100 GLU A O 1
ATOM 823 N N . ARG A 1 101 ? 6.200 -9.764 24.780 1.00 46.44 101 ARG A N 1
ATOM 824 C CA . ARG A 1 101 ? 6.963 -8.524 24.531 1.00 46.44 101 ARG A CA 1
ATOM 825 C C . ARG A 1 101 ? 6.946 -8.082 23.071 1.00 46.44 101 ARG A C 1
ATOM 827 O O . ARG A 1 101 ? 7.046 -6.884 22.818 1.00 46.44 101 ARG A O 1
ATOM 834 N N . TYR A 1 102 ? 6.845 -9.020 22.131 1.00 42.88 102 TYR A N 1
ATOM 835 C CA . TYR A 1 102 ? 7.039 -8.755 20.700 1.00 42.88 102 TYR A CA 1
ATOM 836 C C . TYR A 1 102 ? 5.727 -8.715 19.902 1.00 42.88 102 TYR A C 1
ATOM 838 O O . TYR A 1 102 ? 5.698 -8.215 18.780 1.00 42.88 102 TYR A O 1
ATOM 846 N N . ALA A 1 103 ? 4.621 -9.194 20.476 1.00 43.56 103 ALA A N 1
ATOM 847 C CA . ALA A 1 103 ? 3.374 -9.434 19.756 1.00 43.56 103 ALA A CA 1
ATOM 848 C C . ALA A 1 103 ? 2.374 -8.261 19.727 1.00 43.56 103 ALA A C 1
ATOM 850 O O . ALA A 1 103 ? 1.169 -8.499 19.624 1.00 43.56 103 ALA A O 1
ATOM 851 N N . VAL A 1 104 ? 2.816 -6.996 19.678 1.00 49.94 104 VAL A N 1
ATOM 852 C CA . VAL A 1 104 ? 1.990 -6.007 18.954 1.00 49.94 104 VAL A CA 1
ATOM 853 C C . VAL A 1 104 ? 2.242 -6.260 17.471 1.00 49.94 104 VAL A C 1
ATOM 855 O O . VAL A 1 104 ? 2.923 -5.501 16.786 1.00 49.94 104 VAL A O 1
ATOM 858 N N . ARG A 1 105 ? 1.722 -7.399 16.981 1.00 54.28 105 ARG A N 1
ATOM 859 C CA . ARG A 1 105 ? 1.555 -7.643 15.547 1.00 54.28 105 ARG A CA 1
ATOM 860 C C . ARG A 1 105 ? 0.943 -6.372 14.974 1.00 54.28 105 ARG A C 1
ATOM 862 O O . ARG A 1 105 ? 0.042 -5.805 15.591 1.00 54.28 105 ARG A O 1
ATOM 869 N N . ASN A 1 106 ? 1.443 -5.920 13.830 1.00 66.06 106 ASN A N 1
ATOM 870 C CA . ASN A 1 106 ? 0.947 -4.735 13.141 1.00 66.06 106 ASN A CA 1
ATOM 871 C C . ASN A 1 106 ? -0.492 -5.011 12.639 1.00 66.06 106 ASN A C 1
ATOM 873 O O . ASN A 1 106 ? -0.708 -5.373 11.484 1.00 66.06 106 ASN A O 1
ATOM 877 N N . VAL A 1 107 ? -1.459 -4.981 13.566 1.00 84.81 107 VAL A N 1
ATOM 878 C CA . VAL A 1 107 ? -2.888 -5.292 13.375 1.00 84.81 107 VAL A CA 1
ATOM 879 C C . VAL A 1 107 ? -3.636 -4.128 12.741 1.00 84.81 107 VAL A C 1
ATOM 881 O O . VAL A 1 107 ? -4.713 -4.315 12.178 1.00 84.81 107 VAL A O 1
ATOM 884 N N . VAL A 1 108 ? -3.040 -2.937 12.799 1.00 91.31 108 VAL A N 1
ATOM 885 C CA . VAL A 1 108 ? -3.521 -1.762 12.089 1.00 91.31 108 VAL A CA 1
ATOM 886 C C . VAL A 1 108 ? -3.183 -1.921 10.611 1.00 91.31 108 VAL A C 1
ATOM 888 O O . VAL A 1 108 ? -2.028 -2.117 10.231 1.00 91.31 108 VAL A O 1
ATOM 891 N N . LYS A 1 109 ? -4.209 -1.845 9.768 1.00 92.94 109 LYS A N 1
ATOM 892 C CA . LYS A 1 109 ? -4.085 -1.840 8.309 1.00 92.94 109 LYS A CA 1
ATOM 893 C C . LYS A 1 109 ? -4.428 -0.459 7.769 1.00 92.94 109 LYS A C 1
ATOM 895 O O . LYS A 1 109 ? -5.287 0.221 8.332 1.00 92.94 109 LYS A O 1
ATOM 900 N N . VAL A 1 110 ? -3.755 -0.064 6.694 1.00 94.50 110 VAL A N 1
ATOM 901 C CA . VAL A 1 110 ? -3.940 1.230 6.035 1.00 94.50 110 VAL A CA 1
ATOM 902 C C . VAL A 1 110 ? -4.788 1.025 4.786 1.00 94.50 110 VAL A C 1
ATOM 904 O O . VAL A 1 110 ? -4.571 0.085 4.026 1.00 94.50 110 VAL A O 1
ATOM 907 N N . TYR A 1 111 ? -5.781 1.884 4.588 1.00 96.38 111 TYR A N 1
ATOM 908 C CA . TYR A 1 111 ? -6.703 1.817 3.461 1.00 96.38 111 TYR A CA 1
ATOM 909 C C . TYR A 1 111 ? -6.870 3.205 2.836 1.00 96.38 111 TYR A C 1
ATOM 911 O O . TYR A 1 111 ? -7.761 3.955 3.255 1.00 96.38 111 TYR A O 1
ATOM 919 N N . PRO A 1 112 ? -6.040 3.555 1.838 1.00 96.19 112 PRO A N 1
ATOM 920 C CA . PRO A 1 112 ? -6.294 4.699 0.970 1.00 96.19 112 PRO A CA 1
ATOM 921 C C . PRO A 1 112 ? -7.644 4.543 0.268 1.00 96.19 112 PRO A C 1
ATOM 923 O O . PRO A 1 112 ? -7.936 3.485 -0.296 1.00 96.19 112 PRO A O 1
ATOM 926 N N . GLN A 1 113 ? -8.509 5.551 0.365 1.00 94.31 113 GLN A N 1
ATOM 927 C CA . GLN A 1 113 ? -9.900 5.426 -0.072 1.00 94.31 113 GLN A CA 1
ATOM 928 C C . GLN A 1 113 ? -10.112 5.755 -1.549 1.00 94.31 113 GLN A C 1
ATOM 930 O O . GLN A 1 113 ? -11.182 5.443 -2.060 1.00 94.31 113 GLN A O 1
ATOM 935 N N . TRP A 1 114 ? -9.134 6.346 -2.250 1.00 91.75 114 TRP A N 1
ATOM 936 C CA . TRP A 1 114 ? -9.296 6.848 -3.628 1.00 91.75 114 TRP A CA 1
ATOM 937 C C . TRP A 1 114 ? -10.416 7.898 -3.769 1.00 91.75 114 TRP A C 1
ATOM 939 O O . TRP A 1 114 ? -10.944 8.150 -4.854 1.00 91.75 114 TRP A O 1
ATOM 949 N N . SER A 1 115 ? -10.809 8.482 -2.641 1.00 87.56 115 SER A N 1
ATOM 950 C CA . SER A 1 115 ? -11.906 9.424 -2.470 1.00 87.56 115 SER A CA 1
ATOM 951 C C . SER A 1 115 ? -11.694 10.206 -1.175 1.00 87.56 115 SER A C 1
ATOM 953 O O . SER A 1 115 ? -10.804 9.894 -0.387 1.00 87.56 115 SER A O 1
ATOM 955 N N . GLY A 1 116 ? -12.523 11.213 -0.935 1.00 83.75 116 GLY A N 1
ATOM 956 C CA . GLY A 1 116 ? -12.447 12.062 0.250 1.00 83.75 116 GLY A CA 1
ATOM 957 C C . GLY A 1 116 ? -13.066 13.423 -0.029 1.00 83.75 116 GLY A C 1
ATOM 958 O O . GLY A 1 116 ? -13.246 13.811 -1.187 1.00 83.75 116 GLY A O 1
ATOM 959 N N . GLU A 1 117 ? -13.408 14.157 1.024 1.00 81.38 117 GLU A N 1
ATOM 960 C CA . GLU A 1 117 ? -13.876 15.532 0.867 1.00 81.38 117 GLU A CA 1
ATOM 961 C C . GLU A 1 117 ? -12.749 16.403 0.296 1.00 81.38 117 GLU A C 1
ATOM 963 O O . GLU A 1 117 ? -11.657 16.486 0.855 1.00 81.38 117 GLU A O 1
ATOM 968 N N . GLY A 1 118 ? -13.002 17.031 -0.855 1.00 78.94 118 GLY A N 1
ATOM 969 C CA . GLY A 1 118 ? -11.993 17.823 -1.559 1.00 78.94 118 GLY A CA 1
ATOM 970 C C . GLY A 1 118 ? -10.890 17.001 -2.236 1.00 78.94 118 GLY A C 1
ATOM 971 O O . GLY A 1 118 ? -9.910 17.604 -2.691 1.00 78.94 118 GLY A O 1
ATOM 972 N N . HIS A 1 119 ? -11.043 15.671 -2.315 1.00 87.19 119 HIS A N 1
ATOM 973 C CA . HIS A 1 119 ? -10.125 14.779 -3.021 1.00 87.19 119 HIS A CA 1
ATOM 974 C C . HIS A 1 119 ? -9.998 15.180 -4.492 1.00 87.19 119 HIS A C 1
ATOM 976 O O . HIS A 1 119 ? -10.996 15.329 -5.204 1.00 87.19 119 HIS A O 1
ATOM 982 N N . ARG A 1 120 ? -8.757 15.312 -4.959 1.00 86.00 120 ARG A N 1
ATOM 983 C CA . ARG A 1 120 ? -8.444 15.634 -6.353 1.00 86.00 120 ARG A CA 1
ATOM 984 C C . ARG A 1 120 ? -7.116 15.023 -6.772 1.00 86.00 120 ARG A C 1
ATOM 986 O O . ARG A 1 120 ? -6.172 14.977 -5.988 1.00 86.00 120 ARG A O 1
ATOM 993 N N . VAL A 1 121 ? -7.033 14.623 -8.035 1.00 90.00 121 VAL A N 1
ATOM 994 C CA . VAL A 1 121 ? -5.756 14.314 -8.685 1.00 90.00 121 VAL A CA 1
ATOM 995 C C . VAL A 1 121 ? -5.118 15.632 -9.101 1.00 90.00 121 VAL A C 1
ATOM 997 O O . VAL A 1 121 ? -5.751 16.423 -9.797 1.00 90.00 121 VAL A O 1
ATOM 1000 N N . THR A 1 122 ? -3.894 15.884 -8.648 1.00 91.31 122 THR A N 1
ATOM 1001 C CA . THR A 1 122 ? -3.197 17.165 -8.860 1.00 91.31 122 THR A CA 1
ATOM 1002 C C . THR A 1 122 ? -1.933 17.049 -9.687 1.00 91.31 122 THR A C 1
ATOM 1004 O O . THR A 1 122 ? -1.403 18.072 -10.104 1.00 91.31 122 THR A O 1
ATOM 1007 N N . GLY A 1 123 ? -1.456 15.833 -9.950 1.00 91.56 123 GLY A N 1
ATOM 1008 C CA . GLY A 1 123 ? -0.300 15.621 -10.808 1.00 91.56 123 GLY A CA 1
ATOM 1009 C C . GLY A 1 123 ? -0.272 14.226 -11.409 1.00 91.56 123 GLY A C 1
ATOM 1010 O O . GLY A 1 123 ? -0.729 13.257 -10.791 1.00 91.56 123 GLY A O 1
ATOM 1011 N N . ARG A 1 124 ? 0.266 14.141 -12.624 1.00 93.06 124 ARG A N 1
ATOM 1012 C CA . ARG A 1 124 ? 0.518 12.899 -13.353 1.00 93.06 124 ARG A CA 1
ATOM 1013 C C . ARG A 1 124 ? 1.882 12.988 -14.028 1.00 93.06 124 ARG A C 1
ATOM 1015 O O . ARG A 1 124 ? 2.217 14.037 -14.571 1.00 93.06 124 ARG A O 1
ATOM 1022 N N . TRP A 1 125 ? 2.637 11.894 -14.030 1.00 93.06 125 TRP A N 1
ATOM 1023 C CA . TRP A 1 125 ? 3.928 11.821 -14.719 1.00 93.06 125 TRP A CA 1
ATOM 1024 C C . TRP A 1 125 ? 4.109 10.477 -15.408 1.00 93.06 125 TRP A C 1
ATOM 1026 O O . TRP A 1 125 ? 3.674 9.452 -14.888 1.00 93.06 125 TRP A O 1
ATOM 1036 N N . THR A 1 126 ? 4.804 10.484 -16.539 1.00 90.88 126 THR A N 1
ATOM 1037 C CA . THR A 1 126 ? 5.447 9.289 -17.092 1.00 90.88 126 THR A CA 1
ATOM 1038 C C . THR A 1 126 ? 6.870 9.223 -16.553 1.00 90.88 126 THR A C 1
ATOM 1040 O O . THR A 1 126 ? 7.605 10.201 -16.666 1.00 90.88 126 THR A O 1
ATOM 1043 N N . VAL A 1 127 ? 7.264 8.091 -15.967 1.00 89.00 127 VAL A N 1
ATOM 1044 C CA . VAL A 1 127 ? 8.578 7.913 -15.305 1.00 89.00 127 VAL A CA 1
ATOM 1045 C C . VAL A 1 127 ? 9.420 6.791 -15.914 1.00 89.00 127 VAL A C 1
ATOM 1047 O O . VAL A 1 127 ? 10.300 6.241 -15.269 1.00 89.00 127 VAL A O 1
ATOM 1050 N N . GLY A 1 128 ? 9.123 6.438 -17.160 1.00 78.56 128 GLY A N 1
ATOM 1051 C CA . GLY A 1 128 ? 9.767 5.367 -17.911 1.00 78.56 128 GLY A CA 1
ATOM 1052 C C . GLY A 1 128 ? 8.793 4.767 -18.928 1.00 78.56 128 GLY A C 1
ATOM 1053 O O . GLY A 1 128 ? 7.624 5.173 -18.968 1.00 78.56 128 GLY A O 1
ATOM 1054 N N . PRO A 1 129 ? 9.231 3.803 -19.753 1.00 72.31 129 PRO A N 1
ATOM 1055 C CA . PRO A 1 129 ? 8.359 3.114 -20.701 1.00 72.31 129 PRO A CA 1
ATOM 1056 C C . PRO A 1 129 ? 7.178 2.432 -19.988 1.00 72.31 129 PRO A C 1
ATOM 1058 O O . PRO A 1 129 ? 7.340 1.438 -19.296 1.00 72.31 129 PRO A O 1
ATOM 1061 N N . GLY A 1 130 ? 5.973 2.994 -20.121 1.00 73.81 130 GLY A N 1
ATOM 1062 C CA . GLY A 1 130 ? 4.747 2.459 -19.512 1.00 73.81 130 GLY A CA 1
ATOM 1063 C C . GLY A 1 130 ? 4.575 2.710 -18.005 1.00 73.81 130 GLY A C 1
ATOM 1064 O O . GLY A 1 130 ? 3.531 2.357 -17.460 1.00 73.81 130 GLY A O 1
ATOM 1065 N N . TRP A 1 131 ? 5.537 3.326 -17.315 1.00 87.50 131 TRP A N 1
ATOM 1066 C CA . TRP A 1 131 ? 5.423 3.634 -15.886 1.00 87.50 131 TRP A CA 1
ATOM 1067 C C . TRP A 1 131 ? 4.723 4.973 -15.658 1.00 87.50 131 TRP A C 1
ATOM 1069 O O . TRP A 1 131 ? 5.133 5.997 -16.214 1.00 87.50 131 TRP A O 1
ATOM 1079 N N . ALA A 1 132 ? 3.704 4.984 -14.797 1.00 90.56 132 ALA A N 1
ATOM 1080 C CA . ALA A 1 132 ? 2.922 6.177 -14.499 1.00 90.56 132 ALA A CA 1
ATOM 1081 C C . ALA A 1 132 ? 2.878 6.480 -12.998 1.00 90.56 132 ALA A C 1
ATOM 1083 O O . ALA A 1 132 ? 2.628 5.598 -12.172 1.00 90.56 132 ALA A O 1
ATOM 1084 N N . LEU A 1 133 ? 3.075 7.756 -12.665 1.00 95.00 133 LEU A N 1
ATOM 1085 C CA . LEU A 1 133 ? 2.823 8.301 -11.339 1.00 95.00 133 LEU A CA 1
ATOM 1086 C C . LEU A 1 133 ? 1.524 9.101 -11.315 1.00 95.00 133 LEU A C 1
ATOM 1088 O O . LEU A 1 133 ? 1.257 9.895 -12.218 1.00 95.00 133 LEU A O 1
ATOM 1092 N N . ARG A 1 134 ? 0.778 8.970 -10.218 1.00 94.38 134 ARG A N 1
ATOM 1093 C CA . ARG A 1 134 ? -0.425 9.754 -9.922 1.00 94.38 134 ARG A CA 1
ATOM 1094 C C . ARG A 1 134 ? -0.333 10.351 -8.523 1.00 94.38 134 ARG A C 1
ATOM 1096 O O . ARG A 1 134 ? -0.280 9.611 -7.543 1.00 94.38 134 ARG A O 1
ATOM 1103 N N . LEU A 1 135 ? -0.385 11.677 -8.422 1.00 95.06 135 LEU A N 1
ATOM 1104 C CA . LEU A 1 135 ? -0.472 12.401 -7.153 1.00 95.06 135 LEU A CA 1
ATOM 1105 C C . LEU A 1 135 ? -1.918 12.812 -6.875 1.00 95.06 135 LEU A C 1
ATOM 1107 O O . LEU A 1 135 ? -2.570 13.443 -7.710 1.00 95.06 135 LEU A O 1
ATOM 1111 N N . SER A 1 136 ? -2.403 12.467 -5.687 1.00 93.12 136 SER A N 1
ATOM 1112 C CA . SER A 1 136 ? -3.725 12.851 -5.189 1.00 93.12 136 SER A CA 1
ATOM 1113 C C . SER A 1 136 ? -3.582 13.654 -3.895 1.00 93.12 136 SER A C 1
ATOM 1115 O O . SER A 1 136 ? -2.761 13.318 -3.045 1.00 93.12 136 SER A O 1
ATOM 1117 N N . GLN A 1 137 ? -4.378 14.714 -3.753 1.00 91.44 137 GLN A N 1
ATOM 1118 C CA . GLN A 1 137 ? -4.460 15.546 -2.548 1.00 91.44 137 GLN A CA 1
ATOM 1119 C C . GLN A 1 137 ? -5.828 15.404 -1.892 1.00 91.44 137 GLN A C 1
ATOM 1121 O O . GLN A 1 137 ? -6.823 15.172 -2.584 1.00 91.44 137 GLN A O 1
ATOM 1126 N N . ASN A 1 138 ? -5.875 15.615 -0.572 1.00 90.00 138 ASN A N 1
ATOM 1127 C CA . ASN A 1 138 ? -7.070 15.454 0.262 1.00 90.00 138 ASN A CA 1
ATOM 1128 C C . ASN A 1 138 ? -7.733 14.080 0.091 1.00 90.00 138 ASN A C 1
ATOM 1130 O O . ASN A 1 138 ? -8.955 13.954 0.162 1.00 90.00 138 ASN A O 1
ATOM 1134 N N . GLU A 1 139 ? -6.937 13.047 -0.176 1.00 93.31 139 GLU A N 1
ATOM 1135 C CA . GLU A 1 139 ? -7.458 11.692 -0.185 1.00 93.31 139 GLU A CA 1
ATOM 1136 C C . GLU A 1 139 ? -7.666 11.233 1.254 1.00 93.31 139 GLU A C 1
ATOM 1138 O O . GLU A 1 139 ? -6.772 11.378 2.089 1.00 93.31 139 GLU A O 1
ATOM 1143 N N . GLU A 1 140 ? -8.834 10.670 1.552 1.00 94.50 140 GLU A N 1
ATOM 1144 C CA . GLU A 1 140 ? -9.056 10.053 2.848 1.00 94.50 140 GLU A CA 1
ATOM 1145 C C . GLU A 1 140 ? -8.229 8.763 2.938 1.00 94.50 140 GLU A C 1
ATOM 1147 O O . GLU A 1 140 ? -8.367 7.845 2.128 1.00 94.50 140 GLU A O 1
ATOM 1152 N N . VAL A 1 141 ? -7.392 8.665 3.967 1.00 95.62 141 VAL A N 1
ATOM 1153 C CA . VAL A 1 141 ? -6.735 7.418 4.361 1.00 95.62 141 VAL A CA 1
ATOM 1154 C C . VAL A 1 141 ? -7.324 6.959 5.686 1.00 95.62 141 VAL A C 1
ATOM 1156 O O . VAL A 1 141 ? -7.420 7.723 6.650 1.00 95.62 141 VAL A O 1
ATOM 1159 N N . ARG A 1 142 ? -7.731 5.687 5.731 1.00 96.31 142 ARG A N 1
ATOM 1160 C CA . ARG A 1 142 ? -8.302 5.035 6.915 1.00 96.31 142 ARG A CA 1
ATOM 1161 C C . ARG A 1 142 ? -7.283 4.071 7.511 1.00 96.31 142 ARG A C 1
ATOM 1163 O O . ARG A 1 142 ? -6.855 3.134 6.842 1.00 96.31 142 ARG A O 1
ATOM 1170 N N . TRP A 1 143 ? -6.945 4.254 8.783 1.00 95.75 143 TRP A N 1
ATOM 1171 C CA . TRP A 1 143 ? -6.219 3.256 9.569 1.00 95.75 143 TRP A CA 1
ATOM 1172 C C . TRP A 1 143 ? -7.231 2.472 10.386 1.00 95.75 143 TRP A C 1
ATOM 1174 O O . TRP A 1 143 ? -7.987 3.058 11.163 1.00 95.75 143 TRP A O 1
ATOM 1184 N N . VAL A 1 144 ? -7.266 1.157 10.200 1.00 97.00 144 VAL A N 1
ATOM 1185 C CA . VAL A 1 144 ? -8.296 0.300 10.790 1.00 97.00 144 VAL A CA 1
ATOM 1186 C C . VAL A 1 144 ? -7.638 -0.847 11.526 1.00 97.00 144 VAL A C 1
ATOM 1188 O O . VAL A 1 144 ? -6.826 -1.586 10.970 1.00 97.00 144 VAL A O 1
ATOM 1191 N N . ASN A 1 145 ? -8.034 -1.006 12.778 1.00 96.12 145 ASN A N 1
ATOM 1192 C CA . ASN A 1 145 ? -7.697 -2.131 13.612 1.00 96.12 145 ASN A CA 1
ATOM 1193 C C . ASN A 1 145 ? -8.927 -3.034 13.769 1.00 96.12 145 ASN A C 1
ATOM 1195 O O . ASN A 1 145 ? -9.868 -2.716 14.499 1.00 96.12 145 ASN A O 1
ATOM 1199 N N . GLU A 1 146 ? -8.920 -4.160 13.057 1.00 96.12 146 GLU A N 1
ATOM 1200 C CA . GLU A 1 146 ? -9.983 -5.174 13.104 1.00 96.12 146 GLU A CA 1
ATOM 1201 C C . GLU A 1 146 ? -9.711 -6.239 14.190 1.00 96.12 146 GLU A C 1
ATOM 1203 O O . GLU A 1 146 ? -10.526 -7.135 14.400 1.00 96.12 146 GLU A O 1
ATOM 1208 N N . GLY A 1 147 ? -8.581 -6.156 14.902 1.00 93.00 147 GLY A N 1
ATOM 1209 C CA . GLY A 1 147 ? -8.150 -7.159 15.872 1.00 93.00 147 GLY A CA 1
ATOM 1210 C C . GLY A 1 147 ? -7.519 -8.405 15.243 1.00 93.00 147 GLY A C 1
ATOM 1211 O O . GLY A 1 147 ? -7.273 -8.487 14.039 1.00 93.00 147 GLY A O 1
ATOM 1212 N N . LEU A 1 148 ? -7.209 -9.387 16.091 1.00 90.81 148 LEU A N 1
ATOM 1213 C CA . LEU A 1 148 ? -6.564 -10.637 15.680 1.00 90.81 148 LEU A CA 1
ATOM 1214 C C . LEU A 1 148 ? -7.532 -11.561 14.932 1.00 90.81 148 LEU A C 1
ATOM 1216 O O . LEU A 1 148 ? -8.750 -11.469 15.096 1.00 90.81 148 LEU A O 1
ATOM 1220 N N . GLN A 1 149 ? -6.985 -12.496 14.152 1.00 90.38 149 GLN A N 1
ATOM 1221 C CA . GLN A 1 149 ? -7.792 -13.558 13.556 1.00 90.38 149 GLN A CA 1
ATOM 1222 C C . GLN A 1 149 ? -8.427 -14.421 14.659 1.00 90.38 149 GLN A C 1
ATOM 1224 O O . GLN A 1 149 ? -7.731 -14.786 15.612 1.00 90.38 149 GLN A O 1
ATOM 1229 N N . PRO A 1 150 ? -9.725 -14.753 14.553 1.00 89.88 150 PRO A N 1
ATOM 1230 C CA . PRO A 1 150 ? -10.386 -15.592 15.539 1.00 89.88 150 PRO A CA 1
ATOM 1231 C C . PRO A 1 150 ? -9.854 -17.027 15.460 1.00 89.88 150 PRO A C 1
ATOM 1233 O O . PRO A 1 150 ? -9.685 -17.589 14.377 1.00 89.88 150 PRO A O 1
ATOM 1236 N N . THR A 1 151 ? -9.614 -17.644 16.614 1.00 89.06 151 THR A N 1
ATOM 1237 C CA . THR A 1 151 ? -9.215 -19.054 16.685 1.00 89.06 151 THR A CA 1
ATOM 1238 C C . THR A 1 151 ? -10.394 -19.980 16.371 1.00 89.06 151 THR A C 1
ATOM 1240 O O . THR A 1 151 ? -11.562 -19.632 16.557 1.00 89.06 151 THR A O 1
ATOM 1243 N N . VAL A 1 152 ? -10.103 -21.220 15.958 1.00 87.62 152 VAL A N 1
ATOM 1244 C CA . VAL A 1 152 ? -11.138 -22.243 15.703 1.00 87.62 152 VAL A CA 1
ATOM 1245 C C . VAL A 1 152 ? -12.025 -22.468 16.935 1.00 87.62 152 VAL A C 1
ATOM 1247 O O . VAL A 1 152 ? -13.233 -22.659 16.802 1.00 87.62 152 VAL A O 1
ATOM 1250 N N . ASN A 1 153 ? -11.447 -22.408 18.137 1.00 85.88 153 ASN A N 1
ATOM 1251 C CA . ASN A 1 153 ? -12.186 -22.565 19.388 1.00 85.88 153 ASN A CA 1
ATOM 1252 C C . ASN A 1 153 ? -13.129 -21.387 19.658 1.00 85.88 153 ASN A C 1
ATOM 1254 O O . ASN A 1 153 ? -14.254 -21.616 20.093 1.00 85.88 153 ASN A O 1
ATOM 1258 N N . GLU A 1 154 ? -12.709 -20.153 19.368 1.00 85.38 154 GLU A N 1
ATOM 1259 C CA . GLU A 1 154 ? -13.556 -18.960 19.515 1.00 85.38 154 GLU A CA 1
ATOM 1260 C C . GLU A 1 154 ? -14.722 -18.950 18.519 1.00 85.38 154 GLU A C 1
ATOM 1262 O O . GLU A 1 154 ? -15.841 -18.595 18.883 1.00 85.38 154 GLU A O 1
ATOM 1267 N N . LEU A 1 155 ? -14.490 -19.401 17.282 1.00 85.56 155 LEU A N 1
ATOM 1268 C CA . LEU A 1 155 ? -15.561 -19.556 16.293 1.00 85.56 155 LEU A CA 1
ATOM 1269 C C . LEU A 1 155 ? -16.579 -20.624 16.721 1.00 85.56 155 LEU A C 1
ATOM 1271 O O . LEU A 1 155 ? -17.780 -20.442 16.535 1.00 85.56 155 LEU A O 1
ATOM 1275 N N . ARG A 1 156 ? -16.116 -21.731 17.319 1.00 84.69 156 ARG A N 1
ATOM 1276 C CA . ARG A 1 156 ? -16.986 -22.813 17.816 1.00 84.69 156 ARG A CA 1
ATOM 1277 C C . ARG A 1 156 ? -17.756 -22.438 19.079 1.00 84.69 156 ARG A C 1
ATOM 1279 O O . ARG A 1 156 ? -18.870 -22.916 19.259 1.00 84.69 156 ARG A O 1
ATOM 1286 N N . SER A 1 157 ? -17.174 -21.622 19.955 1.00 82.50 157 SER A N 1
ATOM 1287 C CA . SER A 1 157 ? -17.821 -21.200 21.201 1.00 82.50 157 SER A CA 1
ATOM 1288 C C . SER A 1 157 ? -18.906 -20.141 20.994 1.00 82.50 157 SER A C 1
ATOM 1290 O O . SER A 1 157 ? -19.612 -19.814 21.946 1.00 82.50 157 SER A O 1
ATOM 1292 N N . GLY A 1 158 ? -19.060 -19.624 19.769 1.00 80.88 158 GLY A N 1
ATOM 1293 C CA . GLY A 1 158 ? -20.081 -18.635 19.429 1.00 80.88 158 GLY A CA 1
ATOM 1294 C C . GLY A 1 158 ? -19.799 -17.248 20.007 1.00 80.88 158 GLY A C 1
ATOM 1295 O O . GLY A 1 158 ? -20.725 -16.453 20.154 1.00 80.88 158 GLY A O 1
ATOM 1296 N N . ILE A 1 159 ? -18.539 -16.949 20.353 1.00 85.06 159 ILE A N 1
ATOM 1297 C CA . ILE A 1 159 ? -18.150 -15.601 20.781 1.00 85.06 159 ILE A CA 1
ATOM 1298 C C . ILE A 1 159 ? -18.413 -14.630 19.618 1.00 85.06 159 ILE A C 1
ATOM 1300 O O . ILE A 1 159 ? -18.077 -14.956 18.476 1.00 85.06 159 ILE A O 1
ATOM 1304 N N . PRO A 1 160 ? -18.986 -13.437 19.872 1.00 90.50 160 PRO A N 1
ATOM 1305 C CA . PRO A 1 160 ? -19.186 -12.447 18.825 1.00 90.50 160 PRO A CA 1
ATOM 1306 C C . PRO A 1 160 ? -17.851 -12.069 18.173 1.00 90.50 160 PRO A C 1
ATOM 1308 O O . PRO A 1 160 ? -16.914 -11.643 18.850 1.00 90.50 160 PRO A O 1
ATOM 1311 N N . VAL A 1 161 ? -17.780 -12.219 16.851 1.00 93.94 161 VAL A N 1
ATOM 1312 C CA . VAL A 1 161 ? -16.639 -11.817 16.019 1.00 93.94 161 VAL A CA 1
ATOM 1313 C C . VAL A 1 161 ? -17.073 -10.745 15.028 1.00 93.94 161 VAL A C 1
ATOM 1315 O O . VAL A 1 161 ? -18.238 -10.698 14.634 1.00 93.94 161 VAL A O 1
ATOM 1318 N N . LEU A 1 162 ? -16.141 -9.892 14.610 1.00 94.88 162 LEU A N 1
ATOM 1319 C CA . LEU A 1 162 ? -16.409 -8.850 13.620 1.00 94.88 162 LEU A CA 1
ATOM 1320 C C . LEU A 1 162 ? -16.668 -9.466 12.237 1.00 94.88 162 LEU A C 1
ATOM 1322 O O . LEU A 1 162 ? -17.667 -9.158 11.593 1.00 94.88 162 LEU A O 1
ATOM 1326 N N . HIS A 1 163 ? -15.790 -10.373 11.801 1.00 93.25 163 HIS A N 1
ATOM 1327 C CA . HIS A 1 163 ? -15.982 -11.233 10.629 1.00 93.25 163 HIS A CA 1
ATOM 1328 C C . HIS A 1 163 ? -15.059 -12.464 10.695 1.00 93.25 163 HIS A C 1
ATOM 1330 O O . HIS A 1 163 ? -14.242 -12.610 11.598 1.00 93.25 163 HIS A O 1
ATOM 1336 N N . ARG A 1 164 ? -15.136 -13.364 9.705 1.00 89.94 164 ARG A N 1
ATOM 1337 C CA . ARG A 1 164 ? -14.399 -14.652 9.695 1.00 89.94 164 ARG A CA 1
ATOM 1338 C C . ARG A 1 164 ? -12.872 -14.556 9.817 1.00 89.94 164 ARG A C 1
ATOM 1340 O O . ARG A 1 164 ? -12.234 -15.529 10.189 1.00 89.94 164 ARG A O 1
ATOM 1347 N N . GLU A 1 165 ? -12.300 -13.404 9.491 1.00 90.81 165 GLU A N 1
ATOM 1348 C CA . GLU A 1 165 ? -10.850 -13.163 9.502 1.00 90.81 165 GLU A CA 1
ATOM 1349 C C . GLU A 1 165 ? -10.428 -12.217 10.629 1.00 90.81 165 GLU A C 1
ATOM 1351 O O . GLU A 1 165 ? -9.241 -11.943 10.762 1.00 90.81 165 GLU A O 1
ATOM 1356 N N . ALA A 1 166 ? -11.364 -11.678 11.415 1.00 93.50 166 ALA A N 1
ATOM 1357 C CA . ALA A 1 166 ? -11.030 -10.724 12.460 1.00 93.50 166 ALA A CA 1
ATOM 1358 C C . ALA A 1 166 ? -12.027 -10.788 13.617 1.00 93.50 166 ALA A C 1
ATOM 1360 O O . ALA A 1 166 ? -13.245 -10.714 13.435 1.00 93.50 166 ALA A O 1
ATOM 1361 N N . LYS A 1 167 ? -11.493 -10.918 14.829 1.00 93.44 167 LYS A N 1
ATOM 1362 C CA . LYS A 1 167 ? -12.280 -10.993 16.055 1.00 93.44 167 LYS A CA 1
ATOM 1363 C C . LYS A 1 167 ? -12.986 -9.677 16.347 1.00 93.44 167 LYS A C 1
ATOM 1365 O O . LYS A 1 167 ? -14.125 -9.727 16.794 1.00 93.44 167 LYS A O 1
ATOM 1370 N N . GLY A 1 168 ? -12.352 -8.539 16.065 1.00 94.56 168 GLY A N 1
ATOM 1371 C CA . GLY A 1 168 ? -12.747 -7.216 16.545 1.00 94.56 168 GLY A CA 1
ATOM 1372 C C . GLY A 1 168 ? -12.631 -7.076 18.060 1.00 94.56 168 GLY A C 1
ATOM 1373 O O . GLY A 1 168 ? -12.032 -7.911 18.745 1.00 94.56 168 GLY A O 1
ATOM 1374 N N . TYR A 1 169 ? -13.204 -5.995 18.576 1.00 95.25 169 TYR A N 1
ATOM 1375 C CA . TYR A 1 169 ? -13.114 -5.603 19.973 1.00 95.25 169 TYR A CA 1
ATOM 1376 C C . TYR A 1 169 ? -14.489 -5.587 20.624 1.00 95.25 169 TYR A C 1
ATOM 1378 O O . TYR A 1 169 ? -15.434 -4.997 20.106 1.00 95.25 169 TYR A O 1
ATOM 1386 N N . LEU A 1 170 ? -14.580 -6.206 21.798 1.00 94.75 170 LEU A N 1
ATOM 1387 C CA . LEU A 1 170 ? -15.764 -6.172 22.649 1.00 94.75 170 LEU A CA 1
ATOM 1388 C C . LEU A 1 170 ? -15.626 -5.012 23.634 1.00 94.75 170 LEU A C 1
ATOM 1390 O O . LEU A 1 170 ? -15.198 -5.190 24.772 1.00 94.75 170 LEU A O 1
ATOM 1394 N N . VAL A 1 171 ? -15.949 -3.805 23.180 1.00 94.44 171 VAL A N 1
ATOM 1395 C CA . VAL A 1 171 ? -15.888 -2.585 23.990 1.00 94.44 171 VAL A CA 1
ATOM 1396 C C . VAL A 1 171 ? -17.133 -1.740 23.752 1.00 94.44 171 VAL A C 1
ATOM 1398 O O . VAL A 1 171 ? -17.564 -1.560 22.617 1.00 94.44 171 VAL A O 1
ATOM 1401 N N . CYS A 1 172 ? -17.739 -1.237 24.826 1.00 93.75 172 CYS A N 1
ATOM 1402 C CA . CYS A 1 172 ? -18.922 -0.392 24.720 1.00 93.75 172 CYS A CA 1
ATOM 1403 C C . CYS A 1 172 ? -18.517 1.079 24.541 1.00 93.75 172 CYS A C 1
ATOM 1405 O O . CYS A 1 172 ? -17.882 1.624 25.445 1.00 93.75 172 CYS A O 1
ATOM 1407 N N . PRO A 1 173 ? -18.933 1.759 23.457 1.00 92.69 173 PRO A N 1
ATOM 1408 C CA . PRO A 1 173 ? -18.637 3.179 23.258 1.00 92.69 173 PRO A CA 1
ATOM 1409 C C . PRO A 1 173 ? -19.345 4.077 24.288 1.00 92.69 173 PRO A C 1
ATOM 1411 O O . PRO A 1 173 ? -18.807 5.103 24.682 1.00 92.69 173 PRO A O 1
ATOM 1414 N N . SER A 1 174 ? -20.521 3.681 24.793 1.00 92.06 174 SER A N 1
ATOM 1415 C CA . SER A 1 174 ? -21.309 4.513 25.716 1.00 92.06 174 SER A CA 1
ATOM 1416 C C . SER A 1 174 ? -20.797 4.497 27.159 1.00 92.06 174 SER A C 1
ATOM 1418 O O . SER A 1 174 ? -20.860 5.515 27.840 1.00 92.06 174 SER A O 1
ATOM 1420 N N . CYS A 1 175 ? -20.337 3.344 27.665 1.00 92.06 175 CYS A N 1
ATOM 1421 C CA . CYS A 1 175 ? -19.843 3.228 29.048 1.00 92.06 175 CYS A CA 1
ATOM 1422 C C . CYS A 1 175 ? -18.341 2.956 29.160 1.00 92.06 175 CYS A C 1
ATOM 1424 O O . CYS A 1 175 ? -17.825 2.883 30.276 1.00 92.06 175 CYS A O 1
ATOM 1426 N N . GLY A 1 176 ? -17.644 2.763 28.042 1.00 93.12 176 GLY A N 1
ATOM 1427 C CA . GLY A 1 176 ? -16.203 2.536 27.983 1.00 93.12 176 GLY A CA 1
ATOM 1428 C C . GLY A 1 176 ? -15.722 1.187 28.516 1.00 93.12 176 GLY A C 1
ATOM 1429 O O . GLY A 1 176 ? -14.529 0.903 28.445 1.00 93.12 176 GLY A O 1
ATOM 1430 N N . ARG A 1 177 ? -16.601 0.328 29.049 1.00 93.75 177 ARG A N 1
ATOM 1431 C CA . ARG A 1 177 ? -16.191 -0.984 29.565 1.00 93.75 177 ARG A CA 1
ATOM 1432 C C . ARG A 1 177 ? -15.887 -1.969 28.441 1.00 93.75 177 ARG A C 1
ATOM 1434 O O . ARG A 1 177 ? -16.571 -1.994 27.417 1.00 93.75 177 ARG A O 1
ATOM 1441 N N . MET A 1 178 ? -14.894 -2.821 28.686 1.00 93.88 178 MET A N 1
ATOM 1442 C CA . MET A 1 178 ? -14.721 -4.058 27.928 1.00 93.88 178 MET A CA 1
ATOM 1443 C C . MET A 1 178 ? -15.852 -5.024 28.280 1.00 93.88 178 MET A C 1
ATOM 1445 O O . MET A 1 178 ? -16.172 -5.226 29.453 1.00 93.88 178 MET A O 1
ATOM 1449 N N . LEU A 1 179 ? -16.470 -5.593 27.253 1.00 93.12 179 LEU A N 1
ATOM 1450 C CA . LEU A 1 179 ? -17.656 -6.425 27.373 1.00 93.12 179 LEU A CA 1
ATOM 1451 C C . LEU A 1 179 ? -17.277 -7.897 27.481 1.00 93.12 179 LEU A C 1
ATOM 1453 O O . LEU A 1 179 ? -16.284 -8.351 26.914 1.00 93.12 179 LEU A O 1
ATOM 1457 N N . THR A 1 180 ? -18.089 -8.650 28.217 1.00 87.06 180 THR A N 1
ATOM 1458 C CA . THR A 1 180 ? -17.883 -10.086 28.415 1.00 87.06 180 THR A CA 1
ATOM 1459 C C . THR A 1 180 ? -18.993 -10.842 27.692 1.00 87.06 180 THR A C 1
ATOM 1461 O O . THR A 1 180 ? -20.160 -10.665 28.047 1.00 87.06 180 THR A O 1
ATOM 1464 N N . PRO A 1 181 ? -18.671 -11.672 26.684 1.00 81.56 181 PRO A N 1
ATOM 1465 C CA . PRO A 1 181 ? -19.675 -12.496 26.028 1.00 81.56 181 PRO A CA 1
ATOM 1466 C C . PRO A 1 181 ? -20.230 -13.515 27.029 1.00 81.56 181 PRO A C 1
ATOM 1468 O O . PRO A 1 181 ? -19.501 -14.011 27.893 1.00 81.56 181 PRO A O 1
ATOM 1471 N N . ALA A 1 182 ? -21.520 -13.833 26.922 1.00 71.12 182 ALA A N 1
ATOM 1472 C CA . ALA A 1 182 ? -22.127 -14.862 27.756 1.00 71.12 182 ALA A CA 1
ATOM 1473 C C . ALA A 1 182 ? -21.388 -16.195 27.543 1.00 71.12 182 ALA A C 1
ATOM 1475 O O . ALA A 1 182 ? -21.188 -16.624 26.407 1.00 71.12 182 ALA A O 1
ATOM 1476 N N . GLN A 1 183 ? -20.953 -16.843 28.629 1.00 59.69 183 GLN A N 1
ATOM 1477 C CA . GLN A 1 183 ? -20.307 -18.150 28.520 1.00 59.69 183 GLN A CA 1
ATOM 1478 C C . GLN A 1 183 ? -21.328 -19.171 27.994 1.00 59.69 183 GLN A C 1
ATOM 1480 O O . GLN A 1 183 ? -22.451 -19.207 28.508 1.00 59.69 183 GLN A O 1
ATOM 1485 N N . PRO A 1 184 ? -20.973 -20.015 27.006 1.00 52.16 184 PRO A N 1
ATOM 1486 C CA . PRO A 1 184 ? -21.840 -21.115 26.614 1.00 52.16 184 PRO A CA 1
ATOM 1487 C C . PRO A 1 184 ? -22.076 -22.007 27.834 1.00 52.16 184 PRO A C 1
ATOM 1489 O O . PRO A 1 184 ? -21.142 -22.302 28.584 1.00 52.16 184 PRO A O 1
ATOM 1492 N N . ALA A 1 185 ? -23.331 -22.403 28.056 1.00 47.47 185 ALA A N 1
ATOM 1493 C CA . ALA A 1 185 ? -23.703 -23.252 29.178 1.00 47.47 185 ALA A CA 1
ATOM 1494 C C . ALA A 1 185 ? -22.865 -24.537 29.136 1.00 47.47 185 ALA A C 1
ATOM 1496 O O . ALA A 1 185 ? -23.076 -25.401 28.285 1.00 47.47 185 ALA A O 1
ATOM 1497 N N . GLN A 1 186 ? -21.892 -24.663 30.041 1.00 45.12 186 GLN A N 1
ATOM 1498 C CA . GLN A 1 186 ? -21.186 -25.922 30.216 1.00 45.12 186 GLN A CA 1
ATOM 1499 C C . GLN A 1 186 ? -22.221 -26.976 30.611 1.00 45.12 186 GLN A C 1
ATOM 1501 O O . GLN A 1 186 ? -22.938 -26.810 31.601 1.00 45.12 186 GLN A O 1
ATOM 1506 N N . VAL A 1 187 ? -22.304 -28.056 29.833 1.00 40.59 187 VAL A N 1
ATOM 1507 C CA . VAL A 1 187 ? -23.054 -29.256 30.209 1.00 40.59 187 VAL A CA 1
ATOM 1508 C C . VAL A 1 187 ? -22.434 -29.760 31.511 1.00 40.59 187 VAL A C 1
ATOM 1510 O O . VAL A 1 187 ? -21.349 -30.337 31.514 1.00 40.59 187 VAL A O 1
ATOM 1513 N N . GLN A 1 188 ? -23.081 -29.451 32.635 1.00 41.69 188 GLN A N 1
ATOM 1514 C CA . GLN A 1 188 ? -22.594 -29.812 33.959 1.00 41.69 188 GLN A CA 1
ATOM 1515 C C . GLN A 1 188 ? -22.539 -31.337 34.077 1.00 41.69 188 GLN A C 1
ATOM 1517 O O . GLN A 1 188 ? -23.568 -32.009 34.173 1.00 41.69 188 GLN A O 1
ATOM 1522 N N . GLY A 1 189 ? -21.322 -31.877 34.144 1.00 43.78 189 GLY A N 1
ATOM 1523 C CA . GLY A 1 189 ? -21.085 -33.130 34.846 1.00 43.78 189 GLY A CA 1
ATOM 1524 C C . GLY A 1 189 ? -21.615 -32.985 36.273 1.00 43.78 189 GLY A C 1
ATOM 1525 O O . GLY A 1 189 ? -21.360 -31.982 36.940 1.00 43.78 189 GLY A O 1
ATOM 1526 N N . ARG A 1 190 ? -22.420 -33.957 36.710 1.00 38.75 190 ARG A N 1
ATOM 1527 C CA . ARG A 1 190 ? -23.092 -33.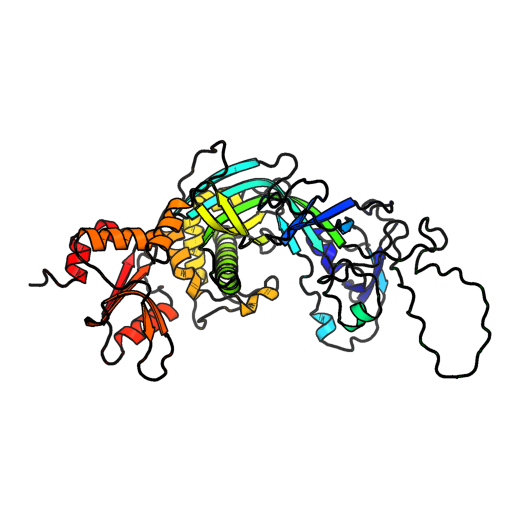990 38.016 1.00 38.75 190 ARG A CA 1
ATOM 1528 C C . ARG A 1 190 ? -22.094 -33.741 39.159 1.00 38.75 190 ARG A C 1
ATOM 1530 O O . ARG A 1 190 ? -21.397 -34.655 39.583 1.00 38.75 190 ARG A O 1
ATOM 1537 N N . GLY A 1 191 ? -22.073 -32.518 39.686 1.00 42.09 191 GLY A N 1
ATOM 1538 C CA . GLY A 1 191 ? -21.287 -32.109 40.849 1.00 42.09 191 GLY A CA 1
ATOM 1539 C C . GLY A 1 191 ? -22.048 -31.059 41.662 1.00 42.09 191 GLY A C 1
ATOM 1540 O O . GLY A 1 191 ? -22.650 -30.155 41.096 1.00 42.09 191 GLY A O 1
ATOM 1541 N N . ARG A 1 192 ? -22.087 -31.249 42.986 1.00 39.00 192 ARG A N 1
ATOM 1542 C CA . ARG A 1 192 ? -22.917 -30.564 44.003 1.00 39.00 192 ARG A CA 1
ATOM 1543 C C . ARG A 1 192 ? -23.236 -29.080 43.731 1.00 39.00 192 ARG A C 1
ATOM 1545 O O . ARG A 1 192 ? -22.346 -28.241 43.645 1.00 39.00 192 ARG A O 1
ATOM 1552 N N . ARG A 1 193 ? -24.539 -28.761 43.728 1.00 39.59 193 ARG A N 1
ATOM 1553 C CA . ARG A 1 193 ? -25.093 -27.397 43.706 1.00 39.59 193 ARG A CA 1
ATOM 1554 C C . ARG A 1 193 ? -24.778 -26.664 45.015 1.00 39.59 193 ARG A C 1
ATOM 1556 O O . ARG A 1 193 ? -25.316 -27.039 46.052 1.00 39.59 193 ARG A O 1
ATOM 1563 N N . ASN A 1 194 ? -24.008 -25.581 44.944 1.00 36.66 194 ASN A N 1
ATOM 1564 C CA . ASN A 1 194 ? -24.103 -24.496 45.921 1.00 36.66 194 ASN A CA 1
ATOM 1565 C C . ASN A 1 194 ? -25.107 -23.468 45.392 1.00 36.66 194 ASN A C 1
ATOM 1567 O O . ASN A 1 194 ? -24.900 -22.861 44.343 1.00 36.66 194 ASN A O 1
ATOM 1571 N N . ALA A 1 195 ? -26.217 -23.308 46.111 1.00 41.75 195 ALA A N 1
ATOM 1572 C CA . ALA A 1 195 ? -27.225 -22.292 45.846 1.00 41.75 195 ALA A CA 1
ATOM 1573 C C . ALA A 1 195 ? -26.681 -20.911 46.253 1.00 41.75 195 ALA A C 1
ATOM 1575 O O . ALA A 1 195 ? -26.791 -20.497 47.403 1.00 41.75 195 ALA A O 1
ATOM 1576 N N . GLY A 1 196 ? -26.058 -20.213 45.302 1.00 35.03 196 GLY A N 1
ATOM 1577 C CA . GLY A 1 196 ? -25.686 -18.804 45.416 1.00 35.03 196 GLY A CA 1
ATOM 1578 C C . GLY A 1 196 ? -26.663 -17.926 44.636 1.00 35.03 196 GLY A C 1
ATOM 1579 O O . GLY A 1 196 ? -26.769 -18.068 43.424 1.00 35.03 196 GLY A O 1
ATOM 1580 N N . ARG A 1 197 ? -27.386 -17.065 45.365 1.00 36.00 197 ARG A N 1
ATOM 1581 C CA . ARG A 1 197 ? -28.196 -15.899 44.944 1.00 36.00 197 ARG A CA 1
ATOM 1582 C C . ARG A 1 197 ? -28.541 -15.788 43.445 1.00 36.00 197 ARG A C 1
ATOM 1584 O O . ARG A 1 197 ? -27.757 -15.290 42.642 1.00 36.00 197 ARG A O 1
ATOM 1591 N N . GLN A 1 198 ? -29.793 -16.115 43.116 1.00 38.06 198 GLN A N 1
ATOM 1592 C CA . GLN A 1 198 ? -30.493 -15.561 41.954 1.00 38.06 198 GLN A CA 1
ATOM 1593 C C . GLN A 1 198 ? -30.622 -14.045 42.136 1.00 38.06 198 GLN A C 1
ATOM 1595 O O . GLN A 1 198 ? -31.438 -13.565 42.917 1.00 38.06 198 GLN A O 1
ATOM 1600 N N . GLY A 1 199 ? -29.758 -13.301 41.461 1.00 43.88 199 GLY A N 1
ATOM 1601 C CA . GLY A 1 199 ? -29.712 -11.850 41.538 1.00 43.88 199 GLY A CA 1
ATOM 1602 C C . GLY A 1 199 ? -28.507 -11.329 40.781 1.00 43.88 199 GLY A C 1
ATOM 1603 O O . GLY A 1 199 ? -27.589 -10.796 41.384 1.00 43.88 199 GLY A O 1
ATOM 1604 N N . ASN A 1 200 ? -28.473 -11.542 39.470 1.00 48.19 200 ASN A N 1
ATOM 1605 C CA . ASN A 1 200 ? -27.643 -10.728 38.596 1.00 48.19 200 ASN A CA 1
ATOM 1606 C C . ASN A 1 200 ? -28.299 -10.730 37.223 1.00 48.19 200 ASN A C 1
ATOM 1608 O O . ASN A 1 200 ? -28.256 -11.728 36.506 1.00 48.19 200 ASN A O 1
ATOM 1612 N N . GLN A 1 201 ? -28.955 -9.619 36.883 1.00 55.19 201 GLN A N 1
ATOM 1613 C CA . GLN A 1 201 ? -29.232 -9.308 35.487 1.00 55.19 201 GLN A CA 1
ATOM 1614 C C . GLN A 1 201 ? -27.905 -9.471 34.745 1.00 55.19 201 GLN A C 1
ATOM 1616 O O . GLN A 1 201 ? -26.886 -8.937 35.188 1.00 55.19 201 GLN A O 1
ATOM 1621 N N . ASN A 1 202 ? -27.887 -10.292 33.698 1.00 70.88 202 ASN A N 1
ATOM 1622 C CA . ASN A 1 202 ? -26.669 -10.570 32.956 1.00 70.88 202 ASN A CA 1
ATOM 1623 C C . ASN A 1 202 ? -26.246 -9.278 32.246 1.00 70.88 202 ASN A C 1
ATOM 1625 O O . ASN A 1 202 ? -26.720 -8.974 31.158 1.00 70.88 202 ASN A O 1
ATOM 1629 N N . ASN A 1 203 ? -25.422 -8.465 32.908 1.00 80.69 203 ASN A N 1
ATOM 1630 C CA . ASN A 1 203 ? -25.059 -7.132 32.437 1.00 80.69 203 ASN A CA 1
ATOM 1631 C C . ASN A 1 203 ? -24.062 -7.172 31.271 1.00 80.69 203 ASN A C 1
ATOM 1633 O O . ASN A 1 203 ? -23.677 -6.113 30.787 1.00 80.69 203 ASN A O 1
ATOM 1637 N N . ASN A 1 204 ? -23.621 -8.366 30.850 1.00 86.06 204 ASN A N 1
ATOM 1638 C CA . ASN A 1 204 ? -22.680 -8.615 29.755 1.00 86.06 204 ASN A CA 1
ATOM 1639 C C . ASN A 1 204 ? -21.396 -7.755 29.816 1.00 86.06 204 ASN A C 1
ATOM 1641 O O . ASN A 1 204 ? -20.761 -7.474 28.800 1.00 86.06 204 ASN A O 1
ATOM 1645 N N . GLY A 1 205 ? -20.990 -7.331 31.019 1.00 89.12 205 GLY A N 1
ATOM 1646 C CA . GLY A 1 205 ? -19.820 -6.475 31.248 1.00 89.12 205 GLY A CA 1
ATOM 1647 C C . GLY A 1 205 ? -20.078 -4.963 31.167 1.00 89.12 205 GLY A C 1
ATOM 1648 O O . GLY A 1 205 ? -19.150 -4.183 31.380 1.00 89.12 205 GLY A O 1
ATOM 1649 N N . HIS A 1 206 ? -21.312 -4.518 30.918 1.00 92.12 206 HIS A N 1
ATOM 1650 C CA . HIS A 1 206 ? -21.676 -3.098 30.936 1.00 92.12 206 HIS A CA 1
ATOM 1651 C C . HIS A 1 206 ? -21.579 -2.482 32.347 1.00 92.12 206 HIS A C 1
ATOM 1653 O O . HIS A 1 206 ? -21.526 -3.176 33.366 1.00 92.12 206 HIS A O 1
ATOM 1659 N N . ALA A 1 207 ? -21.502 -1.149 32.414 1.00 90.62 207 ALA A N 1
ATOM 1660 C CA . ALA A 1 207 ? -21.679 -0.412 33.667 1.00 90.62 207 ALA A CA 1
ATOM 1661 C C . ALA A 1 207 ? -23.161 -0.384 34.068 1.00 90.62 207 ALA A C 1
ATOM 1663 O O . ALA A 1 207 ? -24.020 -0.377 33.191 1.00 90.62 207 ALA A O 1
ATOM 1664 N N . ASP A 1 208 ? -23.459 -0.303 35.365 1.00 90.00 208 ASP A N 1
ATOM 1665 C CA . ASP A 1 208 ? -24.838 -0.376 35.882 1.00 90.00 208 ASP A CA 1
ATOM 1666 C C . ASP A 1 208 ? -25.740 0.753 35.355 1.00 90.00 208 ASP A C 1
ATOM 1668 O O . ASP A 1 208 ? -26.947 0.589 35.229 1.00 90.00 208 ASP A O 1
ATOM 1672 N N . THR A 1 209 ? -25.147 1.894 34.997 1.00 89.88 209 THR A N 1
ATOM 1673 C CA . THR A 1 209 ? -25.831 3.062 34.421 1.00 89.88 209 THR A CA 1
ATOM 1674 C C . THR A 1 209 ? -25.770 3.112 32.891 1.00 89.88 209 THR A C 1
ATOM 1676 O O . THR A 1 209 ? -26.106 4.130 32.289 1.00 89.88 209 THR A O 1
ATOM 1679 N N . CYS A 1 210 ? -25.289 2.053 32.233 1.00 89.94 210 CYS A N 1
ATOM 1680 C CA . CYS A 1 210 ? -25.127 2.043 30.784 1.00 89.94 210 CYS A CA 1
ATOM 1681 C C . CYS A 1 210 ? -26.490 1.942 30.078 1.00 89.94 210 CYS A C 1
ATOM 1683 O O . CYS A 1 210 ? -27.272 1.056 30.417 1.00 89.94 210 CYS A O 1
ATOM 1685 N N . PRO A 1 211 ? -26.756 2.745 29.030 1.00 89.56 211 PRO A N 1
ATOM 1686 C CA . PRO A 1 211 ? -27.990 2.615 28.247 1.00 89.56 211 PRO A CA 1
ATOM 1687 C C . PRO A 1 211 ? -28.109 1.265 27.520 1.00 89.56 211 PRO A C 1
ATOM 1689 O O . PRO A 1 211 ? -29.200 0.865 27.141 1.00 89.56 211 PRO A O 1
ATOM 1692 N N . GLN A 1 212 ? -26.990 0.557 27.346 1.00 89.31 212 GLN A N 1
ATOM 1693 C CA . GLN A 1 212 ? -26.910 -0.752 26.694 1.00 89.31 212 GLN A CA 1
ATOM 1694 C C . GLN A 1 212 ? -26.892 -1.913 27.708 1.00 89.31 212 GLN A C 1
ATOM 1696 O O . GLN A 1 212 ? -26.487 -3.025 27.374 1.00 89.31 212 GLN A O 1
ATOM 1701 N N . LEU A 1 213 ? -27.271 -1.666 28.968 1.00 89.56 213 LEU A N 1
ATOM 1702 C CA . LEU A 1 213 ? -27.278 -2.687 30.014 1.00 89.56 213 LEU A CA 1
ATOM 1703 C C . LEU A 1 213 ? -28.130 -3.898 29.594 1.00 89.56 213 LEU A C 1
ATOM 1705 O O . LEU A 1 213 ? -29.307 -3.763 29.278 1.00 89.56 213 LEU A O 1
ATOM 1709 N N . GLY A 1 214 ? -27.527 -5.091 29.615 1.00 84.81 214 GLY A N 1
ATOM 1710 C CA . GLY A 1 214 ? -28.194 -6.348 29.255 1.00 84.81 214 GLY A CA 1
ATOM 1711 C C . GLY A 1 214 ? -28.189 -6.684 27.760 1.00 84.81 214 GLY A C 1
ATOM 1712 O O . GLY A 1 214 ? -28.460 -7.833 27.408 1.00 84.81 214 GLY A O 1
ATOM 1713 N N . ASN A 1 215 ? -27.813 -5.746 26.883 1.00 88.88 215 ASN A N 1
ATOM 1714 C CA . ASN A 1 215 ? -27.657 -6.028 25.457 1.00 88.88 215 ASN A CA 1
ATOM 1715 C C . ASN A 1 215 ? -26.463 -6.958 25.213 1.00 88.88 215 ASN A C 1
ATOM 1717 O O . ASN A 1 215 ? -25.481 -6.961 25.962 1.00 88.88 215 ASN A O 1
ATOM 1721 N N . ALA A 1 216 ? -26.563 -7.792 24.178 1.00 89.31 216 ALA A N 1
ATOM 1722 C CA . ALA A 1 216 ? -25.491 -8.709 23.817 1.00 89.31 216 ALA A CA 1
ATOM 1723 C C . ALA A 1 216 ? -24.264 -7.925 23.307 1.00 89.31 216 ALA A C 1
ATOM 1725 O O . ALA A 1 216 ? -24.435 -6.992 22.519 1.00 89.31 216 ALA A O 1
ATOM 1726 N N . PRO A 1 217 ? -23.030 -8.299 23.700 1.00 91.38 217 PRO A N 1
ATOM 1727 C CA . PRO A 1 217 ? -21.831 -7.641 23.202 1.00 91.38 217 PRO A CA 1
ATOM 1728 C C . PRO A 1 217 ? -21.716 -7.755 21.684 1.00 91.38 217 PRO A C 1
ATOM 1730 O O . PRO A 1 217 ? -21.790 -8.852 21.128 1.00 91.38 217 PRO A O 1
ATOM 1733 N N . GLN A 1 218 ? -21.476 -6.628 21.024 1.00 91.94 218 GLN A N 1
ATOM 1734 C CA . GLN A 1 218 ? -21.159 -6.579 19.604 1.00 91.94 218 GLN A CA 1
ATOM 1735 C C . GLN A 1 218 ? -19.660 -6.359 19.422 1.00 91.94 218 GLN A C 1
ATOM 1737 O O . GLN A 1 218 ? -19.048 -5.567 20.138 1.00 91.94 218 GLN A O 1
ATOM 1742 N N . SER A 1 219 ? -19.079 -7.059 18.451 1.00 95.00 219 SER A N 1
ATOM 1743 C CA . SER A 1 219 ? -17.692 -6.833 18.066 1.00 95.00 219 SER A CA 1
ATOM 1744 C C . SER A 1 219 ? -17.575 -5.676 17.078 1.00 95.00 219 SER A C 1
ATOM 1746 O O . SER A 1 219 ? -18.354 -5.589 16.127 1.00 95.00 219 SER A O 1
ATOM 1748 N N . VAL A 1 220 ? -16.606 -4.790 17.313 1.00 96.38 220 VAL A N 1
ATOM 1749 C CA . VAL A 1 220 ? -16.377 -3.570 16.525 1.00 96.38 220 VAL A CA 1
ATOM 1750 C C . VAL A 1 220 ? -14.913 -3.448 16.104 1.00 96.38 220 VAL A C 1
ATOM 1752 O O . VAL A 1 220 ? -14.027 -3.978 16.775 1.00 96.38 220 VAL A O 1
ATOM 1755 N N . ALA A 1 221 ? -14.637 -2.731 15.014 1.00 97.56 221 ALA A N 1
ATOM 1756 C CA . ALA A 1 221 ? -13.280 -2.281 14.698 1.00 97.56 221 ALA A CA 1
ATOM 1757 C C . ALA A 1 221 ? -12.968 -0.930 15.363 1.00 97.56 221 ALA A C 1
ATOM 1759 O O . ALA A 1 221 ? -13.867 -0.140 15.661 1.00 97.56 221 ALA A O 1
ATOM 1760 N N . ILE A 1 222 ? -11.682 -0.641 15.549 1.00 96.88 222 ILE A N 1
ATOM 1761 C CA . ILE A 1 222 ? -11.198 0.685 15.952 1.00 96.88 222 ILE A CA 1
ATOM 1762 C C . ILE A 1 222 ? -10.607 1.337 14.710 1.00 96.88 222 ILE A C 1
ATOM 1764 O O . ILE A 1 222 ? -9.777 0.732 14.038 1.00 96.88 222 ILE A O 1
ATOM 1768 N N . THR A 1 223 ? -11.034 2.546 14.374 1.00 96.69 223 THR A N 1
ATOM 1769 C CA . THR A 1 223 ? -10.587 3.235 13.158 1.00 96.69 223 THR A CA 1
ATOM 1770 C C . THR A 1 223 ? -10.038 4.606 13.493 1.00 96.69 223 THR A C 1
ATOM 1772 O O . THR A 1 223 ? -10.362 5.168 14.524 1.00 96.69 223 THR A O 1
ATOM 1775 N N . THR A 1 224 ? -9.251 5.185 12.601 1.00 95.44 224 THR A N 1
ATOM 1776 C CA . THR A 1 224 ? -9.056 6.633 12.539 1.00 95.44 224 THR A CA 1
ATOM 1777 C C . THR A 1 224 ? -8.824 7.041 11.085 1.00 95.44 224 THR A C 1
ATOM 1779 O O . THR A 1 224 ? -8.582 6.174 10.239 1.00 95.44 224 THR A O 1
ATOM 1782 N N . SER A 1 225 ? -8.936 8.326 10.764 1.00 94.69 225 SER A N 1
ATOM 1783 C CA . SER A 1 225 ? -8.771 8.822 9.394 1.00 94.69 225 SER A CA 1
ATOM 1784 C C . SER A 1 225 ? -8.092 10.177 9.332 1.00 94.69 225 SER A C 1
ATOM 1786 O O . SER A 1 225 ? -8.122 10.945 10.292 1.00 94.69 225 SER A O 1
ATOM 1788 N N . SER A 1 226 ? -7.509 10.469 8.176 1.00 93.06 226 SER A N 1
ATOM 1789 C CA . SER A 1 226 ? -6.942 11.771 7.838 1.00 93.06 226 SER A CA 1
ATOM 1790 C C . SER A 1 226 ? -7.070 12.008 6.335 1.00 93.06 226 SER A C 1
ATOM 1792 O O . SER A 1 226 ? -7.052 11.046 5.567 1.00 93.06 226 SER A O 1
ATOM 1794 N N . ASN A 1 227 ? -7.168 13.275 5.931 1.00 93.06 227 ASN A N 1
ATOM 1795 C CA . ASN A 1 227 ? -7.101 13.683 4.530 1.00 93.06 227 ASN A CA 1
ATOM 1796 C C . ASN A 1 227 ? -5.661 14.091 4.218 1.00 93.06 227 ASN A C 1
ATOM 1798 O O . ASN A 1 227 ? -5.120 15.008 4.842 1.00 93.06 227 ASN A O 1
ATOM 1802 N N . VAL A 1 228 ? -5.041 13.372 3.288 1.00 93.94 228 VAL A N 1
ATOM 1803 C CA . VAL A 1 228 ? -3.587 13.351 3.095 1.00 93.94 228 VAL A CA 1
ATOM 1804 C C . VAL A 1 228 ? -3.205 13.427 1.617 1.00 93.94 228 VAL A C 1
ATOM 1806 O O . VAL A 1 228 ? -4.065 13.353 0.732 1.00 93.94 228 VAL A O 1
ATOM 1809 N N . GLU A 1 229 ? -1.910 13.598 1.350 1.00 95.25 229 GLU A N 1
ATOM 1810 C CA . GLU A 1 229 ? -1.345 13.421 0.012 1.00 95.25 229 GLU A CA 1
ATOM 1811 C C . GLU A 1 229 ? -0.936 11.962 -0.211 1.00 95.25 229 GLU A C 1
ATOM 1813 O O . GLU A 1 229 ? -0.353 11.320 0.668 1.00 95.25 229 GLU A O 1
ATOM 1818 N N . VAL A 1 230 ? -1.230 11.445 -1.405 1.00 96.31 230 VAL A N 1
ATOM 1819 C CA . VAL A 1 230 ? -0.863 10.087 -1.816 1.00 96.31 230 VAL A CA 1
ATOM 1820 C C . VAL A 1 230 ? -0.276 10.117 -3.223 1.00 96.31 230 VAL A C 1
ATOM 1822 O O . VAL A 1 230 ? -0.935 10.547 -4.172 1.00 96.31 230 VAL A O 1
ATOM 1825 N N . LEU A 1 231 ? 0.954 9.628 -3.365 1.00 97.69 231 LEU A N 1
ATOM 1826 C CA . LEU A 1 231 ? 1.615 9.398 -4.645 1.00 97.69 231 LEU A CA 1
ATOM 1827 C C . LEU A 1 231 ? 1.560 7.908 -4.955 1.00 97.69 231 LEU A C 1
ATOM 1829 O O . LEU A 1 231 ? 1.989 7.092 -4.143 1.00 97.69 231 LEU A O 1
ATOM 1833 N N . ARG A 1 232 ? 1.055 7.548 -6.131 1.00 96.94 232 ARG A N 1
ATOM 1834 C CA . ARG A 1 232 ? 0.977 6.159 -6.583 1.00 96.94 232 ARG A CA 1
ATOM 1835 C C . ARG A 1 232 ? 1.857 5.926 -7.786 1.00 96.94 232 ARG A C 1
ATOM 1837 O O . ARG A 1 232 ? 1.765 6.694 -8.738 1.00 96.94 232 ARG A O 1
ATOM 1844 N N . LEU A 1 233 ? 2.621 4.840 -7.758 1.00 96.06 233 LEU A N 1
ATOM 1845 C CA . LEU A 1 233 ? 3.129 4.196 -8.967 1.00 96.06 233 LEU A CA 1
ATOM 1846 C C . LEU A 1 233 ? 2.111 3.141 -9.406 1.00 96.06 233 LEU A C 1
ATOM 1848 O O . LEU A 1 233 ? 1.784 2.245 -8.624 1.00 96.06 233 LEU A O 1
ATOM 1852 N N . MET A 1 234 ? 1.595 3.273 -10.626 1.00 88.88 234 MET A N 1
ATOM 1853 C CA . MET A 1 234 ? 0.545 2.417 -11.186 1.00 88.88 234 MET A CA 1
ATOM 1854 C C . MET A 1 234 ? 1.160 1.379 -12.130 1.00 88.88 234 MET A C 1
ATOM 1856 O O . MET A 1 234 ? 1.879 1.751 -13.055 1.00 88.88 234 MET A O 1
ATOM 1860 N N . LEU A 1 235 ? 0.892 0.088 -11.897 1.00 86.50 235 LEU A N 1
ATOM 1861 C CA . LEU A 1 235 ? 1.468 -1.012 -12.682 1.00 86.50 235 LEU A CA 1
ATOM 1862 C C . LEU A 1 235 ? 0.379 -1.967 -13.192 1.00 86.50 235 LEU A C 1
ATOM 1864 O O . LEU A 1 235 ? -0.209 -2.708 -12.391 1.00 86.50 235 LEU A O 1
ATOM 1868 N N . PRO A 1 236 ? 0.058 -1.956 -14.496 1.00 84.94 236 PRO A N 1
ATOM 1869 C CA . PRO A 1 236 ? -0.830 -2.950 -15.082 1.00 84.94 236 PRO A CA 1
ATOM 1870 C C . PRO A 1 236 ? -0.091 -4.282 -15.204 1.00 84.94 236 PRO A C 1
ATOM 1872 O O . PRO A 1 236 ? 1.048 -4.353 -15.666 1.00 84.94 236 PRO A O 1
ATOM 1875 N N . VAL A 1 237 ? -0.753 -5.351 -14.782 1.00 83.31 237 VAL A N 1
ATOM 1876 C CA . VAL A 1 237 ? -0.212 -6.707 -14.760 1.00 83.31 237 VAL A CA 1
ATOM 1877 C C . VAL A 1 237 ? -1.161 -7.679 -15.468 1.00 83.31 237 VAL A C 1
ATOM 1879 O O . VAL A 1 237 ? -2.383 -7.466 -15.489 1.00 83.31 237 VAL A O 1
ATOM 1882 N N . PRO A 1 238 ? -0.629 -8.738 -16.102 1.00 75.56 238 PRO A N 1
ATOM 1883 C CA . PRO A 1 238 ? -1.439 -9.718 -16.800 1.00 75.56 238 PRO A CA 1
ATOM 1884 C C . PRO A 1 238 ? -2.278 -10.519 -15.803 1.00 75.56 238 PRO A C 1
ATOM 1886 O O . PRO A 1 238 ? -1.848 -10.827 -14.690 1.00 75.56 238 PRO A O 1
ATOM 1889 N N . ARG A 1 239 ? -3.483 -10.897 -16.236 1.00 79.81 239 ARG A N 1
ATOM 1890 C CA . ARG A 1 239 ? -4.371 -11.770 -15.460 1.00 79.81 239 ARG A CA 1
ATOM 1891 C C . ARG A 1 239 ? -3.813 -13.189 -15.415 1.00 79.81 239 ARG A C 1
ATOM 1893 O O . ARG A 1 239 ? -3.268 -13.677 -16.402 1.00 79.81 239 ARG A O 1
ATOM 1900 N N . GLY A 1 240 ? -4.049 -13.882 -14.305 1.00 69.69 240 GLY A N 1
ATOM 1901 C CA . GLY A 1 240 ? -3.742 -15.311 -14.171 1.00 69.69 240 GLY A CA 1
ATOM 1902 C C . GLY A 1 240 ? -2.334 -15.632 -13.664 1.00 69.69 240 GLY A C 1
ATOM 1903 O O . GLY A 1 240 ? -2.037 -16.804 -13.438 1.00 69.69 240 GLY A O 1
ATOM 1904 N N . THR A 1 241 ? -1.491 -14.626 -13.421 1.00 72.00 241 THR A N 1
ATOM 1905 C CA . THR A 1 241 ? -0.263 -14.802 -12.633 1.00 72.00 241 THR A CA 1
ATOM 1906 C C . THR A 1 241 ? -0.615 -15.081 -11.170 1.00 72.00 241 THR A C 1
ATOM 1908 O O . THR A 1 241 ? -1.625 -14.597 -10.658 1.00 72.00 241 THR A O 1
ATOM 1911 N N . GLN A 1 242 ? 0.212 -15.862 -10.470 1.00 75.38 242 GLN A N 1
ATOM 1912 C CA . GLN A 1 242 ? -0.008 -16.140 -9.050 1.00 75.38 242 GLN A CA 1
ATOM 1913 C C . GLN A 1 242 ? 0.050 -14.832 -8.230 1.00 75.38 242 GLN A C 1
ATOM 1915 O O . GLN A 1 242 ? 1.058 -14.125 -8.304 1.00 75.38 242 GLN A O 1
ATOM 1920 N N . PRO A 1 243 ? -0.977 -14.509 -7.416 1.00 76.69 243 PRO A N 1
ATOM 1921 C CA . PRO A 1 243 ? -1.026 -13.250 -6.663 1.00 76.69 243 PRO A CA 1
ATOM 1922 C C . PRO A 1 243 ? 0.179 -13.013 -5.744 1.00 76.69 243 PRO A C 1
ATOM 1924 O O . PRO A 1 243 ? 0.608 -11.874 -5.571 1.00 76.69 243 PRO A O 1
ATOM 1927 N N . GLU A 1 244 ? 0.759 -14.080 -5.186 1.00 81.69 244 GLU A N 1
ATOM 1928 C CA . GLU A 1 244 ? 1.937 -13.992 -4.312 1.00 81.69 244 GLU A CA 1
ATOM 1929 C C . GLU A 1 244 ? 3.188 -13.494 -5.052 1.00 81.69 244 GLU A C 1
ATOM 1931 O O . GLU A 1 244 ? 4.002 -12.782 -4.467 1.00 81.69 244 GLU A O 1
ATOM 1936 N N . THR A 1 245 ? 3.323 -13.788 -6.350 1.00 82.81 245 THR A N 1
ATOM 1937 C CA . THR A 1 245 ? 4.432 -13.281 -7.173 1.00 82.81 245 THR A CA 1
ATOM 1938 C C . THR A 1 245 ? 4.366 -11.761 -7.283 1.00 82.81 245 THR A C 1
ATOM 1940 O O . THR A 1 245 ? 5.340 -11.070 -6.989 1.00 82.81 245 THR A O 1
ATOM 1943 N N . TRP A 1 246 ? 3.192 -11.222 -7.625 1.00 87.50 246 TRP A N 1
ATOM 1944 C CA . TRP A 1 246 ? 2.991 -9.775 -7.719 1.00 87.50 246 TRP A CA 1
ATOM 1945 C C . TRP A 1 246 ? 3.072 -9.075 -6.371 1.00 87.50 246 TRP A C 1
ATOM 1947 O O . TRP A 1 246 ? 3.570 -7.953 -6.291 1.00 87.50 246 TRP A O 1
ATOM 1957 N N . LYS A 1 247 ? 2.631 -9.746 -5.304 1.00 90.94 247 LYS A N 1
ATOM 1958 C CA . LYS A 1 247 ? 2.808 -9.261 -3.940 1.00 90.94 247 LYS A CA 1
ATOM 1959 C C . LYS A 1 247 ? 4.289 -9.136 -3.594 1.00 90.94 247 LYS A C 1
ATOM 1961 O O . LYS A 1 247 ? 4.689 -8.049 -3.194 1.00 90.94 247 LYS A O 1
ATOM 1966 N N . SER A 1 248 ? 5.099 -10.181 -3.794 1.00 91.81 248 SER A N 1
ATOM 1967 C CA . SER A 1 248 ? 6.548 -10.144 -3.530 1.00 91.81 248 SER A CA 1
ATOM 1968 C C . SER A 1 248 ? 7.251 -9.043 -4.323 1.00 91.81 248 SER A C 1
ATOM 1970 O O . SER A 1 248 ? 7.977 -8.232 -3.736 1.00 91.81 248 SER A O 1
ATOM 1972 N N . PHE A 1 249 ? 6.970 -8.945 -5.623 1.00 91.75 249 PHE A N 1
ATOM 1973 C CA . PHE A 1 249 ? 7.513 -7.894 -6.477 1.00 91.75 249 PHE A CA 1
ATOM 1974 C C . PHE A 1 249 ? 7.099 -6.496 -5.990 1.00 91.75 249 PHE A C 1
ATOM 1976 O O . PHE A 1 249 ? 7.952 -5.646 -5.731 1.00 91.75 249 PHE A O 1
ATOM 1983 N N . GLY A 1 250 ? 5.798 -6.263 -5.796 1.00 94.12 250 GLY A N 1
ATOM 1984 C CA . GLY A 1 250 ? 5.251 -4.955 -5.446 1.00 94.12 250 GLY A CA 1
ATOM 1985 C C . GLY A 1 250 ? 5.668 -4.464 -4.061 1.00 94.12 250 GLY A C 1
ATOM 1986 O O . GLY A 1 250 ? 6.047 -3.301 -3.918 1.00 94.12 250 GLY A O 1
ATOM 1987 N N . VAL A 1 251 ? 5.670 -5.333 -3.040 1.00 95.75 251 VAL A N 1
ATOM 1988 C CA . VAL A 1 251 ? 6.158 -4.942 -1.706 1.00 95.75 251 VAL A CA 1
ATOM 1989 C C . VAL A 1 251 ? 7.662 -4.690 -1.723 1.00 95.75 251 VAL A C 1
ATOM 1991 O O . VAL A 1 251 ? 8.109 -3.714 -1.124 1.00 95.75 251 VAL A O 1
ATOM 1994 N N . THR A 1 252 ? 8.444 -5.502 -2.444 1.00 96.12 252 THR A N 1
ATOM 1995 C CA . THR A 1 252 ? 9.888 -5.275 -2.591 1.00 96.12 252 THR A CA 1
ATOM 1996 C C . THR A 1 252 ? 10.152 -3.931 -3.264 1.00 96.12 252 THR A C 1
ATOM 1998 O O . THR A 1 252 ? 10.939 -3.141 -2.739 1.00 96.12 252 THR A O 1
ATOM 2001 N N . LEU A 1 253 ? 9.485 -3.642 -4.386 1.00 96.56 253 LEU A N 1
ATOM 2002 C CA . LEU A 1 253 ? 9.708 -2.420 -5.157 1.00 96.56 253 LEU A CA 1
ATOM 2003 C C . LEU A 1 253 ? 9.289 -1.203 -4.334 1.00 96.56 253 LEU A C 1
ATOM 2005 O O . LEU A 1 253 ? 10.051 -0.249 -4.200 1.00 96.56 253 LEU A O 1
ATOM 2009 N N . GLY A 1 254 ? 8.117 -1.272 -3.703 1.00 97.50 254 GLY A N 1
ATOM 2010 C CA . GLY A 1 254 ? 7.583 -0.178 -2.906 1.00 97.50 254 GLY A CA 1
ATOM 2011 C C . GLY A 1 254 ? 8.404 0.131 -1.654 1.00 97.50 254 GLY A C 1
ATOM 2012 O O . GLY A 1 254 ? 8.708 1.296 -1.413 1.00 97.50 254 GLY A O 1
ATOM 2013 N N . PHE A 1 255 ? 8.853 -0.874 -0.890 1.00 97.69 255 PHE A N 1
ATOM 2014 C CA . PHE A 1 255 ? 9.759 -0.621 0.240 1.00 97.69 255 PHE A CA 1
ATOM 2015 C C . PHE A 1 255 ? 11.144 -0.143 -0.207 1.00 97.69 255 PHE A C 1
ATOM 2017 O O . PHE A 1 255 ? 11.739 0.685 0.483 1.00 97.69 255 PHE A O 1
ATOM 2024 N N . SER A 1 256 ? 11.648 -0.621 -1.350 1.00 97.19 256 SER A N 1
ATOM 2025 C CA . SER A 1 256 ? 12.928 -0.150 -1.892 1.00 97.19 256 SER A CA 1
ATOM 2026 C C . SER A 1 256 ? 12.836 1.330 -2.260 1.00 97.19 256 SER A C 1
ATOM 2028 O O . SER A 1 256 ? 13.623 2.128 -1.758 1.00 97.19 256 SER A O 1
ATOM 2030 N N . LEU A 1 257 ? 11.813 1.713 -3.029 1.00 97.94 257 LEU A N 1
ATOM 2031 C CA . LEU A 1 257 ? 11.549 3.105 -3.395 1.00 97.94 257 LEU A CA 1
ATOM 2032 C C . LEU A 1 257 ? 11.276 3.981 -2.169 1.00 97.94 257 LEU A C 1
ATOM 2034 O O . LEU A 1 257 ? 11.797 5.086 -2.098 1.00 97.94 257 LEU A O 1
ATOM 2038 N N . LEU A 1 258 ? 10.528 3.501 -1.167 1.00 97.56 258 LEU A N 1
ATOM 2039 C CA . LEU A 1 258 ? 10.313 4.242 0.082 1.00 97.56 258 LEU A CA 1
ATOM 2040 C C . LEU A 1 258 ? 11.642 4.548 0.790 1.00 97.56 258 LEU A C 1
ATOM 2042 O O . LEU A 1 258 ? 11.842 5.666 1.268 1.00 97.56 258 LEU A O 1
ATOM 2046 N N . ASN A 1 259 ? 12.560 3.580 0.846 1.00 95.56 259 ASN A N 1
ATOM 2047 C CA . ASN A 1 259 ? 13.898 3.806 1.392 1.00 95.56 259 ASN A CA 1
ATOM 2048 C C . ASN A 1 259 ? 14.699 4.779 0.515 1.00 95.56 259 ASN A C 1
ATOM 2050 O O . ASN A 1 259 ? 15.330 5.685 1.054 1.00 95.56 259 ASN A O 1
ATOM 2054 N N . GLY A 1 260 ? 14.617 4.665 -0.813 1.00 96.38 260 GLY A N 1
ATOM 2055 C CA . GLY A 1 260 ? 15.206 5.627 -1.747 1.00 96.38 260 GLY A CA 1
ATOM 2056 C C . GLY A 1 260 ? 14.715 7.056 -1.529 1.00 96.38 260 GLY A C 1
ATOM 2057 O O . GLY A 1 260 ? 15.531 7.968 -1.430 1.00 96.38 260 GLY A O 1
ATOM 2058 N N . ILE A 1 261 ? 13.401 7.249 -1.366 1.00 97.19 261 ILE A N 1
ATOM 2059 C CA . ILE A 1 261 ? 12.783 8.547 -1.062 1.00 97.19 261 ILE A CA 1
ATOM 2060 C C . ILE A 1 261 ? 13.365 9.097 0.239 1.00 97.19 261 ILE A C 1
ATOM 2062 O O . ILE A 1 261 ? 13.845 10.229 0.272 1.00 97.19 261 ILE A O 1
ATOM 2066 N N . ARG A 1 262 ? 13.378 8.284 1.302 1.00 95.31 262 ARG A N 1
ATOM 2067 C CA . ARG A 1 262 ? 13.921 8.686 2.606 1.00 95.31 262 ARG A CA 1
ATOM 2068 C C . ARG A 1 262 ? 15.394 9.065 2.525 1.00 95.31 262 ARG A C 1
ATOM 2070 O O . ARG A 1 262 ? 15.790 10.077 3.088 1.00 95.31 262 ARG A O 1
ATOM 2077 N N . HIS A 1 263 ? 16.201 8.305 1.794 1.00 94.62 263 HIS A N 1
ATOM 2078 C CA . HIS A 1 263 ? 17.622 8.598 1.637 1.00 94.62 263 HIS A CA 1
ATOM 2079 C C . HIS A 1 263 ? 17.897 9.815 0.755 1.00 94.62 263 HIS A C 1
ATOM 2081 O O . HIS A 1 263 ? 18.839 10.549 1.042 1.00 94.62 263 HIS A O 1
ATOM 2087 N N . HIS A 1 264 ? 17.111 10.030 -0.300 1.00 96.44 264 HIS A N 1
ATOM 2088 C CA . HIS A 1 264 ? 17.294 11.155 -1.216 1.00 96.44 264 HIS A CA 1
ATOM 2089 C C . HIS A 1 264 ? 16.844 12.479 -0.584 1.00 96.44 264 HIS A C 1
ATOM 2091 O O . HIS A 1 264 ? 17.541 13.483 -0.685 1.00 96.44 264 HIS A O 1
ATOM 2097 N N . PHE A 1 265 ? 15.707 12.473 0.116 1.00 95.50 265 PHE A N 1
ATOM 2098 C CA . PHE A 1 265 ? 15.125 13.667 0.740 1.00 95.50 265 PHE A CA 1
ATOM 2099 C C . PHE A 1 265 ? 15.477 13.828 2.227 1.00 95.50 265 PHE A C 1
ATOM 2101 O O . PHE A 1 265 ? 15.027 14.784 2.850 1.00 95.50 265 PHE A O 1
ATOM 2108 N N . MET A 1 266 ? 16.301 12.930 2.781 1.00 94.06 266 MET A N 1
ATOM 2109 C CA . MET A 1 266 ? 16.700 12.903 4.197 1.00 94.06 266 MET A CA 1
ATOM 2110 C C . MET A 1 266 ? 15.500 12.858 5.156 1.00 94.06 266 MET A C 1
ATOM 2112 O O . MET A 1 266 ? 15.480 13.559 6.164 1.00 94.06 266 MET A O 1
ATOM 2116 N N . LEU A 1 267 ? 14.506 12.032 4.818 1.00 92.94 267 LEU A N 1
ATOM 2117 C CA . LEU A 1 267 ? 13.277 11.894 5.594 1.00 92.94 267 LEU A CA 1
ATOM 2118 C C . LEU A 1 267 ? 13.408 10.843 6.694 1.00 92.94 267 LEU A C 1
ATOM 2120 O O . LEU A 1 267 ? 14.005 9.776 6.501 1.00 92.94 267 LEU A O 1
ATOM 2124 N N . ASP A 1 268 ? 12.752 11.109 7.816 1.00 88.94 268 ASP A N 1
ATOM 2125 C CA . ASP A 1 268 ? 12.633 10.163 8.917 1.00 88.94 268 ASP A CA 1
ATOM 2126 C C . ASP A 1 268 ? 11.621 9.049 8.600 1.00 88.94 268 ASP A C 1
ATOM 2128 O O . ASP A 1 268 ? 10.680 9.181 7.812 1.00 88.94 268 ASP A O 1
ATOM 2132 N N . ALA A 1 269 ? 11.768 7.907 9.277 1.00 81.38 269 ALA A N 1
ATOM 2133 C CA . ALA A 1 269 ? 10.939 6.727 9.023 1.00 81.38 269 ALA A CA 1
ATOM 2134 C C . ALA A 1 269 ? 9.431 6.931 9.290 1.00 81.38 269 ALA A C 1
ATOM 2136 O O . ALA A 1 269 ? 8.624 6.133 8.824 1.00 81.38 269 ALA A O 1
ATOM 2137 N N . ALA A 1 270 ? 9.043 7.958 10.049 1.00 82.00 270 ALA A N 1
ATOM 2138 C CA . ALA A 1 270 ? 7.645 8.246 10.376 1.00 82.00 270 ALA A CA 1
ATOM 2139 C C . ALA A 1 270 ? 6.975 9.255 9.421 1.00 82.00 270 ALA A C 1
ATOM 2141 O O . ALA A 1 270 ? 5.757 9.450 9.523 1.00 82.00 270 ALA A O 1
ATOM 2142 N N . GLU A 1 271 ? 7.751 9.892 8.535 1.00 88.31 271 GLU A N 1
ATOM 2143 C CA . GLU A 1 271 ? 7.275 10.972 7.661 1.00 88.31 271 GLU A CA 1
ATOM 2144 C C . GLU A 1 271 ? 6.492 10.467 6.456 1.00 88.31 271 GLU A C 1
ATOM 2146 O O . GLU A 1 271 ? 5.574 11.145 6.025 1.00 88.31 271 GLU A O 1
ATOM 2151 N N . LEU A 1 272 ? 6.797 9.272 5.944 1.00 92.88 272 LEU A N 1
ATOM 2152 C CA . LEU A 1 272 ? 6.046 8.644 4.855 1.00 92.88 272 LEU A CA 1
ATOM 2153 C C . LEU A 1 272 ? 5.697 7.196 5.200 1.00 92.88 272 LEU A C 1
ATOM 2155 O O . LEU A 1 272 ? 6.558 6.441 5.671 1.00 92.88 272 LEU A O 1
ATOM 2159 N N . ASP A 1 273 ? 4.459 6.811 4.895 1.00 92.12 273 ASP A N 1
ATOM 2160 C CA . ASP A 1 273 ? 3.989 5.424 4.915 1.00 92.12 273 ASP A CA 1
ATOM 2161 C C . ASP A 1 273 ? 3.986 4.848 3.486 1.00 92.12 273 ASP A C 1
ATOM 2163 O O . ASP A 1 273 ? 3.891 5.579 2.498 1.00 92.12 273 ASP A O 1
ATOM 2167 N N . PHE A 1 274 ? 4.054 3.521 3.376 1.00 95.69 274 PHE A N 1
ATOM 2168 C CA . PHE A 1 274 ? 3.871 2.792 2.121 1.00 95.69 274 PHE A CA 1
ATOM 2169 C C . PHE A 1 274 ? 2.793 1.725 2.294 1.00 95.69 274 PHE A C 1
ATOM 2171 O O . PHE A 1 274 ? 2.828 0.960 3.262 1.00 95.69 274 PHE A O 1
ATOM 2178 N N . GLU A 1 275 ? 1.876 1.650 1.334 1.00 95.81 275 GLU A N 1
ATOM 2179 C CA . GLU A 1 275 ? 0.886 0.584 1.233 1.00 95.81 275 GLU A CA 1
ATOM 2180 C C . GLU A 1 275 ? 0.904 -0.024 -0.175 1.00 95.81 275 GLU A C 1
ATOM 2182 O O . GLU A 1 275 ? 0.877 0.678 -1.188 1.00 95.81 275 GLU A O 1
ATOM 2187 N N . PHE A 1 276 ? 0.940 -1.354 -0.224 1.00 95.62 276 PHE A N 1
ATOM 2188 C CA . PHE A 1 276 ? 0.785 -2.118 -1.454 1.00 95.62 276 PHE A CA 1
ATOM 2189 C C . PHE A 1 276 ? -0.703 -2.377 -1.694 1.00 95.62 276 PHE A C 1
ATOM 2191 O O . PHE A 1 276 ? -1.386 -2.973 -0.859 1.00 95.62 276 PHE A O 1
ATOM 2198 N N . GLU A 1 277 ? -1.209 -1.953 -2.845 1.00 93.88 277 GLU A N 1
ATOM 2199 C CA . GLU A 1 277 ? -2.598 -2.139 -3.234 1.00 93.88 277 GLU A CA 1
ATOM 2200 C C . GLU A 1 277 ? -2.693 -3.090 -4.436 1.00 93.88 277 GLU A C 1
ATOM 2202 O O . GLU A 1 277 ? -2.146 -2.806 -5.499 1.00 93.88 277 GLU A O 1
ATOM 2207 N N . GLY A 1 278 ? -3.451 -4.182 -4.299 1.00 87.12 278 GLY A N 1
ATOM 2208 C CA . GLY A 1 278 ? -3.812 -5.073 -5.407 1.00 87.12 278 GLY A CA 1
ATOM 2209 C C . GLY A 1 278 ? -3.248 -6.494 -5.306 1.00 87.12 278 GLY A C 1
ATOM 2210 O O . GLY A 1 278 ? -2.825 -6.901 -4.222 1.00 87.12 278 GLY A O 1
ATOM 2211 N N . PRO A 1 279 ? -3.298 -7.265 -6.409 1.00 89.69 279 PRO A N 1
ATOM 2212 C CA . PRO A 1 279 ? -3.940 -6.915 -7.685 1.00 89.69 279 PRO A CA 1
ATOM 2213 C C . PRO A 1 279 ? -5.465 -6.772 -7.587 1.00 89.69 279 PRO A C 1
ATOM 2215 O O . PRO A 1 279 ? -6.114 -7.415 -6.762 1.00 89.69 279 PRO A O 1
ATOM 2218 N N . TRP A 1 280 ? -6.054 -5.908 -8.417 1.00 88.94 280 TRP A N 1
ATOM 2219 C CA . TRP A 1 280 ? -7.501 -5.896 -8.668 1.00 88.94 280 TRP A CA 1
ATOM 2220 C C . TRP A 1 280 ? -7.805 -5.815 -10.159 1.00 88.94 280 TRP A C 1
ATOM 2222 O O . TRP A 1 280 ? -7.074 -5.183 -10.913 1.00 88.94 280 TRP A O 1
ATOM 2232 N N . GLU A 1 281 ? -8.903 -6.435 -10.583 1.00 87.12 281 GLU A N 1
ATOM 2233 C CA . GLU A 1 281 ? -9.288 -6.448 -11.993 1.00 87.12 281 GLU A CA 1
ATOM 2234 C C . GLU A 1 281 ? -9.818 -5.086 -12.456 1.00 87.12 281 GLU A C 1
ATOM 2236 O O . GLU A 1 281 ? -10.655 -4.465 -11.791 1.00 87.12 281 GLU A O 1
ATOM 2241 N N . ILE A 1 282 ? -9.379 -4.672 -13.643 1.00 81.94 282 ILE A N 1
ATOM 2242 C CA . ILE A 1 282 ? -9.945 -3.573 -14.419 1.00 81.94 282 ILE A CA 1
ATOM 2243 C C . ILE A 1 282 ? -10.556 -4.153 -15.697 1.00 81.94 282 ILE A C 1
ATOM 2245 O O . ILE A 1 282 ? -9.935 -4.939 -16.416 1.00 81.94 282 ILE A O 1
ATOM 2249 N N . ASN A 1 283 ? -11.808 -3.772 -15.953 1.00 78.12 283 ASN A N 1
ATOM 2250 C CA . ASN A 1 283 ? -12.554 -4.132 -17.153 1.00 78.12 283 ASN A CA 1
ATOM 2251 C C . ASN A 1 283 ? -12.890 -2.849 -17.915 1.00 78.12 283 ASN A C 1
ATOM 2253 O O . ASN A 1 283 ? -13.868 -2.174 -17.591 1.00 78.12 283 ASN A O 1
ATOM 2257 N N . GLU A 1 284 ? -12.092 -2.532 -18.925 1.00 70.50 284 GLU A N 1
ATOM 2258 C CA . GLU A 1 284 ? -12.364 -1.444 -19.862 1.00 70.50 284 GLU A CA 1
ATOM 2259 C C . GLU A 1 284 ? -12.735 -2.013 -21.229 1.00 70.50 284 GLU A C 1
ATOM 2261 O O . GLU A 1 284 ? -12.473 -3.180 -21.511 1.00 70.50 284 GLU A O 1
ATOM 2266 N N . GLN A 1 285 ? -13.395 -1.203 -22.062 1.00 61.53 285 GLN A N 1
ATOM 2267 C CA . GLN A 1 285 ? -14.223 -1.634 -23.200 1.00 61.53 285 GLN A CA 1
ATOM 2268 C C . GLN A 1 285 ? -13.583 -2.692 -24.126 1.00 61.53 285 GLN A C 1
ATOM 2270 O O . GLN A 1 285 ? -14.325 -3.500 -24.676 1.00 61.53 285 GLN A O 1
ATOM 2275 N N . ASN A 1 286 ? -12.246 -2.755 -24.227 1.00 65.31 286 ASN A N 1
ATOM 2276 C CA . ASN A 1 286 ? -11.510 -3.757 -25.013 1.00 65.31 286 ASN A CA 1
ATOM 2277 C C . ASN A 1 286 ? -10.418 -4.533 -24.248 1.00 65.31 286 ASN A C 1
ATOM 2279 O O . ASN A 1 286 ? -9.811 -5.437 -24.822 1.00 65.31 286 ASN A O 1
ATOM 2283 N N . PHE A 1 287 ? -10.155 -4.224 -22.974 1.00 66.94 287 PHE A N 1
ATOM 2284 C CA . PHE A 1 287 ? -9.040 -4.812 -22.226 1.00 66.94 287 PHE A CA 1
ATOM 2285 C C . PHE A 1 287 ? -9.469 -5.286 -20.839 1.00 66.94 287 PHE A C 1
ATOM 2287 O O . PHE A 1 287 ? -10.182 -4.601 -20.105 1.00 66.94 287 PHE A O 1
ATOM 2294 N N . ARG A 1 288 ? -8.992 -6.479 -20.473 1.00 78.56 288 ARG A N 1
ATOM 2295 C CA . ARG A 1 288 ? -9.110 -7.027 -19.121 1.00 78.56 288 ARG A CA 1
ATOM 2296 C C . ARG A 1 288 ? -7.722 -7.277 -18.572 1.00 78.56 288 ARG A C 1
ATOM 2298 O O . ARG A 1 288 ? -7.017 -8.149 -19.076 1.00 78.56 288 ARG A O 1
ATOM 2305 N N . TYR A 1 28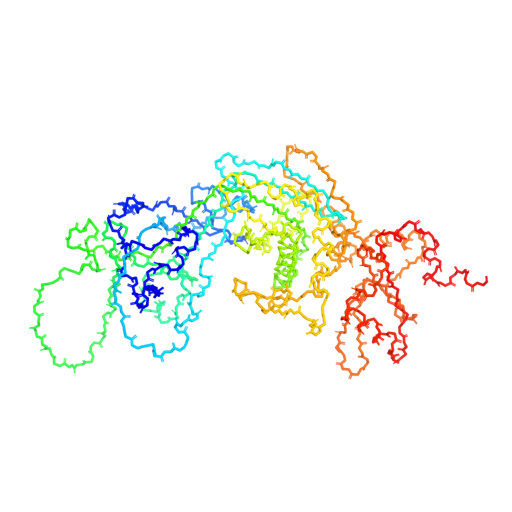9 ? -7.366 -6.546 -17.534 1.00 81.75 289 TYR A N 1
ATOM 2306 C CA . TYR A 1 289 ? -6.064 -6.635 -16.889 1.00 81.75 289 TYR A CA 1
ATOM 2307 C C . TYR A 1 289 ? -6.213 -6.478 -15.379 1.00 81.75 289 TYR A C 1
ATOM 2309 O O . TYR A 1 289 ? -7.287 -6.137 -14.881 1.00 81.75 289 TYR A O 1
ATOM 2317 N N . GLU A 1 290 ? -5.152 -6.779 -14.646 1.00 87.12 290 GLU A N 1
ATOM 2318 C CA . GLU A 1 290 ? -5.072 -6.511 -13.217 1.00 87.12 290 GLU A CA 1
ATOM 2319 C C . GLU A 1 290 ? -4.215 -5.272 -12.974 1.00 87.12 290 GLU A C 1
ATOM 2321 O O . GLU A 1 290 ? -3.311 -4.954 -13.742 1.00 87.12 290 GLU A O 1
ATOM 2326 N N . MET A 1 291 ? -4.516 -4.547 -11.908 1.00 87.12 291 MET A N 1
ATOM 2327 C CA . MET A 1 291 ? -3.837 -3.315 -11.542 1.00 87.12 291 MET A CA 1
ATOM 2328 C C . MET A 1 291 ? -3.206 -3.470 -10.164 1.00 87.12 291 MET A C 1
ATOM 2330 O O . MET A 1 291 ? -3.874 -3.891 -9.215 1.00 87.12 291 MET A O 1
ATOM 2334 N N . LEU A 1 292 ? -1.931 -3.101 -10.065 1.00 90.75 292 LEU A N 1
ATOM 2335 C CA . LEU A 1 292 ? -1.227 -2.871 -8.810 1.00 90.75 292 LEU A CA 1
ATOM 2336 C C . LEU A 1 292 ? -1.021 -1.367 -8.614 1.00 90.75 292 LEU A C 1
ATOM 2338 O O . LEU A 1 292 ? -0.822 -0.621 -9.576 1.00 90.75 292 LEU A O 1
ATOM 2342 N N . SER A 1 293 ? -1.024 -0.931 -7.359 1.00 94.25 293 SER A N 1
ATOM 2343 C CA . SER A 1 293 ? -0.650 0.426 -6.965 1.00 94.25 293 SER A CA 1
ATOM 2344 C C . SER A 1 293 ? 0.318 0.372 -5.792 1.00 94.25 293 SER A C 1
ATOM 2346 O O . SER A 1 293 ? 0.065 -0.294 -4.785 1.00 94.25 293 SER A O 1
ATOM 2348 N N . LEU A 1 294 ? 1.434 1.083 -5.929 1.00 97.50 294 LEU A N 1
ATOM 2349 C CA . LEU A 1 294 ? 2.376 1.326 -4.843 1.00 97.50 294 LEU A CA 1
ATOM 2350 C C . LEU A 1 294 ? 2.097 2.720 -4.285 1.00 97.50 294 LEU A C 1
ATOM 2352 O O . LEU A 1 294 ? 2.490 3.713 -4.898 1.00 97.50 294 LEU A O 1
ATOM 2356 N N . ALA A 1 295 ? 1.384 2.794 -3.161 1.00 97.75 295 ALA A N 1
ATOM 2357 C CA . ALA A 1 295 ? 0.924 4.050 -2.580 1.00 97.75 295 ALA A CA 1
ATOM 2358 C C . ALA A 1 295 ? 1.895 4.552 -1.505 1.00 97.75 295 ALA A C 1
ATOM 2360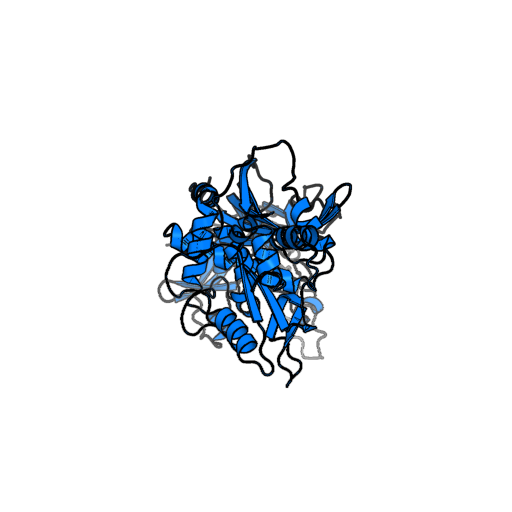 O O . ALA A 1 295 ? 2.025 3.949 -0.440 1.00 97.75 295 ALA A O 1
ATOM 2361 N N . PHE A 1 296 ? 2.541 5.684 -1.774 1.00 97.69 296 PHE A N 1
ATOM 2362 C CA . PHE A 1 296 ? 3.333 6.446 -0.813 1.00 97.69 296 PHE A CA 1
ATOM 2363 C C . PHE A 1 296 ? 2.453 7.536 -0.211 1.00 97.69 296 PHE A C 1
ATOM 2365 O O . PHE A 1 296 ? 1.873 8.341 -0.941 1.00 97.69 296 PHE A O 1
ATOM 2372 N N . ILE A 1 297 ? 2.329 7.542 1.111 1.00 96.12 297 ILE A N 1
ATOM 2373 C CA . ILE A 1 297 ? 1.357 8.361 1.835 1.00 96.12 297 ILE A CA 1
ATOM 2374 C C . ILE A 1 297 ? 2.114 9.334 2.725 1.00 96.12 297 ILE A C 1
ATOM 2376 O O . ILE A 1 297 ? 2.899 8.910 3.576 1.00 96.12 297 ILE A O 1
ATOM 2380 N N . ASP A 1 298 ? 1.830 10.621 2.564 1.00 94.94 298 ASP A N 1
ATOM 2381 C CA . ASP A 1 298 ? 2.269 11.654 3.492 1.00 94.94 298 ASP A CA 1
ATOM 2382 C C . ASP A 1 298 ? 1.171 11.892 4.534 1.00 94.94 298 ASP A C 1
ATOM 2384 O O . ASP A 1 298 ? 0.159 12.521 4.232 1.00 94.94 298 ASP A O 1
ATOM 2388 N N . PRO A 1 299 ? 1.336 11.398 5.768 1.00 89.00 299 PRO A N 1
ATOM 2389 C CA . PRO A 1 299 ? 0.319 11.442 6.806 1.00 89.00 299 PRO A CA 1
ATOM 2390 C C . PRO A 1 299 ? 0.094 12.850 7.380 1.00 89.00 299 PRO A C 1
ATOM 2392 O O . PRO A 1 299 ? -0.779 13.013 8.240 1.00 89.00 299 PRO A O 1
ATOM 2395 N N . SER A 1 300 ? 0.878 13.848 6.963 1.00 86.62 300 SER A N 1
ATOM 2396 C CA . SER A 1 300 ? 0.729 15.240 7.385 1.00 86.62 300 SER A CA 1
ATOM 2397 C C . SER A 1 300 ? -0.593 15.813 6.877 1.00 86.62 300 SER A C 1
ATOM 2399 O O . SER A 1 300 ? -0.988 15.597 5.731 1.00 86.62 300 SER A O 1
ATOM 2401 N N . LEU A 1 301 ? -1.294 16.573 7.722 1.00 74.69 301 LEU A N 1
ATOM 2402 C CA . LEU A 1 301 ? -2.551 17.217 7.332 1.00 74.69 301 LEU A CA 1
ATOM 2403 C C . LEU A 1 301 ? -2.311 18.185 6.167 1.00 74.69 301 LEU A C 1
ATOM 2405 O O . LEU A 1 301 ? -1.543 19.133 6.307 1.00 74.69 301 LEU A O 1
ATOM 2409 N N . GLY A 1 302 ? -2.976 17.943 5.034 1.00 62.22 302 GLY A N 1
ATOM 2410 C CA . GLY A 1 302 ? -2.812 18.741 3.812 1.00 62.22 302 GLY A CA 1
ATOM 2411 C C . GLY A 1 302 ? -1.535 18.454 3.011 1.00 62.22 302 GLY A C 1
ATOM 2412 O O . GLY A 1 302 ? -1.389 19.017 1.929 1.00 62.22 302 GLY A O 1
ATOM 2413 N N . GLY A 1 303 ? -0.669 17.561 3.506 1.00 72.00 303 GLY A N 1
ATOM 2414 C CA . GLY A 1 303 ? 0.610 17.212 2.896 1.00 72.00 303 GLY A CA 1
ATOM 2415 C C . GLY A 1 303 ? 1.743 18.191 3.187 1.00 72.00 303 GLY A C 1
ATOM 2416 O O . GLY A 1 303 ? 1.545 19.390 3.376 1.00 72.00 303 GLY A O 1
ATOM 2417 N N . SER A 1 304 ? 2.962 17.667 3.231 1.00 83.19 304 SER A N 1
ATOM 2418 C CA . SER A 1 304 ? 4.201 18.442 3.351 1.00 83.19 304 SER A CA 1
ATOM 2419 C C . SER A 1 304 ? 4.693 18.988 2.005 1.00 83.19 304 SER A C 1
ATOM 2421 O O . SER A 1 304 ? 5.593 19.827 1.973 1.00 83.19 304 SER A O 1
ATOM 2423 N N . GLY A 1 305 ? 4.147 18.494 0.885 1.00 83.62 305 GLY A N 1
ATOM 2424 C CA . GLY A 1 305 ? 4.649 18.760 -0.462 1.00 83.62 305 GLY A CA 1
ATOM 2425 C C . GLY A 1 305 ? 5.829 17.877 -0.896 1.00 83.62 305 GLY A C 1
ATOM 2426 O O . GLY A 1 305 ? 6.254 17.978 -2.053 1.00 83.62 305 GLY A O 1
ATOM 2427 N N . TYR A 1 306 ? 6.343 16.978 -0.040 1.00 90.94 306 TYR A N 1
ATOM 2428 C CA . TYR A 1 306 ? 7.425 16.057 -0.423 1.00 90.94 306 TYR A CA 1
ATOM 2429 C C . TYR A 1 306 ? 7.028 15.171 -1.601 1.00 90.94 306 TYR A C 1
ATOM 2431 O O . TYR A 1 306 ? 7.818 14.996 -2.523 1.00 90.94 306 TYR A O 1
ATOM 2439 N N . LEU A 1 307 ? 5.798 14.657 -1.623 1.00 95.81 307 LEU A N 1
ATOM 2440 C CA . LEU A 1 307 ? 5.359 13.722 -2.659 1.00 95.81 307 LEU A CA 1
ATOM 2441 C C . LEU A 1 307 ? 5.324 14.341 -4.063 1.00 95.81 307 LEU A C 1
ATOM 2443 O O . LEU A 1 307 ? 5.645 13.665 -5.038 1.00 95.81 307 LEU A O 1
ATOM 2447 N N . HIS A 1 308 ? 5.024 15.636 -4.177 1.00 94.56 308 HIS A N 1
ATOM 2448 C CA . HIS A 1 308 ? 5.137 16.343 -5.453 1.00 94.56 308 HIS A CA 1
ATOM 2449 C C . HIS A 1 308 ? 6.597 16.429 -5.924 1.00 94.56 308 HIS A C 1
ATOM 2451 O O . HIS A 1 308 ? 6.896 16.165 -7.089 1.00 94.56 308 HIS A O 1
ATOM 2457 N N . ARG A 1 309 ? 7.531 16.736 -5.013 1.00 95.62 309 ARG A N 1
ATOM 2458 C CA . ARG A 1 309 ? 8.971 16.764 -5.322 1.00 95.62 309 ARG A CA 1
ATOM 2459 C C . ARG A 1 309 ? 9.523 15.382 -5.658 1.00 95.62 309 ARG A C 1
ATOM 2461 O O . ARG A 1 309 ? 10.296 15.259 -6.602 1.00 95.62 309 ARG A O 1
ATOM 2468 N N . VAL A 1 310 ? 9.095 14.352 -4.933 1.00 97.19 310 VAL A N 1
ATOM 2469 C CA . VAL A 1 310 ? 9.412 12.950 -5.228 1.00 97.19 310 VAL A CA 1
ATOM 2470 C C . VAL A 1 310 ? 8.990 12.605 -6.651 1.00 97.19 310 VAL A C 1
ATOM 2472 O O . VAL A 1 310 ? 9.781 12.022 -7.383 1.00 97.19 310 VAL A O 1
ATOM 2475 N N . ALA A 1 311 ? 7.789 13.009 -7.071 1.00 97.00 311 ALA A N 1
ATOM 2476 C CA . ALA A 1 311 ? 7.312 12.740 -8.422 1.00 97.00 311 ALA A CA 1
ATOM 2477 C C . ALA A 1 311 ? 8.150 13.437 -9.507 1.00 97.00 311 ALA A C 1
ATOM 2479 O O . ALA A 1 311 ? 8.431 12.825 -10.530 1.00 97.00 311 ALA A O 1
ATOM 2480 N N . GLN A 1 312 ? 8.604 14.674 -9.276 1.00 96.19 312 GLN A N 1
ATOM 2481 C CA . GLN A 1 312 ? 9.485 15.406 -10.203 1.00 96.19 312 GLN A CA 1
ATOM 2482 C C . GLN A 1 312 ? 10.890 14.792 -10.305 1.00 96.19 312 GLN A C 1
ATOM 2484 O O . GLN A 1 312 ? 11.527 14.851 -11.354 1.00 96.19 312 GLN A O 1
ATOM 2489 N N . LEU A 1 313 ? 11.384 14.213 -9.211 1.00 97.06 313 LEU A N 1
ATOM 2490 C CA . LEU A 1 313 ? 12.755 13.713 -9.075 1.00 97.06 313 LEU A CA 1
ATOM 2491 C C . LEU A 1 313 ? 12.808 12.182 -8.974 1.00 97.06 313 LEU A C 1
ATOM 2493 O O . LEU A 1 313 ? 13.762 11.622 -8.438 1.00 97.06 313 LEU A O 1
ATOM 2497 N N . PHE A 1 314 ? 11.787 11.495 -9.492 1.00 97.50 314 PHE A N 1
ATOM 2498 C CA . PHE A 1 314 ? 11.600 10.060 -9.266 1.00 97.50 314 PHE A CA 1
ATOM 2499 C C . PHE A 1 314 ? 12.760 9.204 -9.795 1.00 97.50 314 PHE A C 1
ATOM 2501 O O . PHE A 1 314 ? 13.148 8.230 -9.158 1.00 97.50 314 PHE A O 1
ATOM 2508 N N . HIS A 1 315 ? 13.377 9.620 -10.901 1.00 95.38 315 HIS A N 1
ATOM 2509 C CA . HIS A 1 315 ? 14.580 8.984 -11.441 1.00 95.38 315 HIS A CA 1
ATOM 2510 C C . HIS A 1 315 ? 15.767 9.002 -10.467 1.00 95.38 315 HIS A C 1
ATOM 2512 O O . HIS A 1 315 ? 16.410 7.977 -10.271 1.00 95.38 315 HIS A O 1
ATOM 2518 N N . MET A 1 316 ? 16.004 10.117 -9.765 1.00 97.19 316 MET A N 1
ATOM 2519 C CA . MET A 1 316 ? 17.057 10.200 -8.743 1.00 97.19 316 MET A CA 1
ATOM 2520 C C . MET A 1 316 ? 16.704 9.411 -7.478 1.00 97.19 316 MET A C 1
ATOM 2522 O O . MET A 1 316 ? 17.586 8.915 -6.781 1.00 97.19 316 MET A O 1
ATOM 2526 N N . VAL A 1 317 ? 15.412 9.270 -7.166 1.00 97.56 317 VAL A N 1
ATOM 2527 C CA . VAL A 1 317 ? 14.945 8.370 -6.100 1.00 97.56 317 VAL A CA 1
ATOM 2528 C C . VAL A 1 317 ? 15.248 6.915 -6.456 1.00 97.56 317 VAL A C 1
ATOM 2530 O O . VAL A 1 317 ? 15.731 6.166 -5.603 1.00 97.56 317 VAL A O 1
ATOM 2533 N N . ALA A 1 318 ? 14.988 6.510 -7.700 1.00 95.75 318 ALA A N 1
ATOM 2534 C CA . ALA A 1 318 ? 15.305 5.174 -8.188 1.00 95.75 318 ALA A CA 1
ATOM 2535 C C . ALA A 1 318 ? 16.824 4.932 -8.195 1.00 95.75 318 ALA A C 1
ATOM 2537 O O . ALA A 1 318 ? 17.277 3.937 -7.632 1.00 95.75 318 ALA A O 1
ATOM 2538 N N . GLU A 1 319 ? 17.618 5.889 -8.681 1.00 93.25 319 GLU A N 1
ATOM 2539 C CA . GLU A 1 319 ? 19.085 5.851 -8.620 1.00 93.25 319 GLU A CA 1
ATOM 2540 C C . GLU A 1 319 ? 19.582 5.678 -7.177 1.00 93.25 319 GLU A C 1
ATOM 2542 O O . GLU A 1 319 ? 20.339 4.758 -6.865 1.00 93.25 319 GLU A O 1
ATOM 2547 N N . ARG A 1 320 ? 19.069 6.492 -6.247 1.00 95.19 320 ARG A N 1
ATOM 2548 C CA . ARG A 1 320 ? 19.435 6.403 -4.830 1.00 95.19 320 ARG A CA 1
ATOM 2549 C C . ARG A 1 320 ? 19.019 5.077 -4.194 1.00 95.19 320 ARG A C 1
ATOM 2551 O O . ARG A 1 320 ? 19.694 4.584 -3.291 1.00 95.19 320 ARG A O 1
ATOM 2558 N N . THR A 1 321 ? 17.913 4.497 -4.655 1.00 95.50 321 THR A N 1
ATOM 2559 C CA . THR A 1 321 ? 17.469 3.162 -4.238 1.00 95.50 321 THR A CA 1
ATOM 2560 C C . THR A 1 321 ? 18.480 2.106 -4.669 1.00 95.50 321 THR A C 1
ATOM 2562 O O . THR A 1 321 ? 18.873 1.274 -3.854 1.00 95.50 321 THR A O 1
ATOM 2565 N N . LEU A 1 322 ? 18.930 2.156 -5.923 1.00 90.00 322 LEU A N 1
ATOM 2566 C CA . LEU A 1 322 ? 19.925 1.235 -6.469 1.00 90.00 322 LEU A CA 1
ATOM 2567 C C . LEU A 1 322 ? 21.238 1.292 -5.684 1.00 90.00 322 LEU A C 1
ATOM 2569 O O . LEU A 1 322 ? 21.739 0.249 -5.267 1.00 90.00 322 LEU A O 1
ATOM 2573 N N . GLU A 1 323 ? 21.735 2.498 -5.395 1.00 89.88 323 GLU A N 1
ATOM 2574 C CA . GLU A 1 323 ? 22.933 2.692 -4.567 1.00 89.88 323 GLU A CA 1
ATOM 2575 C C . GLU A 1 323 ? 22.791 2.092 -3.163 1.00 89.88 323 GLU A C 1
ATOM 2577 O O . GLU A 1 323 ? 23.740 1.530 -2.624 1.00 89.88 323 GLU A O 1
ATOM 2582 N N . HIS A 1 324 ? 21.612 2.219 -2.550 1.00 90.88 324 HIS A N 1
ATOM 2583 C CA . HIS A 1 324 ? 21.357 1.711 -1.200 1.00 90.88 324 HIS A CA 1
ATOM 2584 C C . HIS A 1 324 ? 21.245 0.181 -1.149 1.00 90.88 324 HIS A C 1
ATOM 2586 O O . HIS A 1 324 ? 21.655 -0.456 -0.172 1.00 90.88 324 HIS A O 1
ATOM 2592 N N . LEU A 1 325 ? 20.686 -0.422 -2.200 1.00 88.38 325 LEU A N 1
ATOM 2593 C CA . LEU A 1 325 ? 20.591 -1.875 -2.333 1.00 88.38 325 LEU A CA 1
ATOM 2594 C C . LEU A 1 325 ? 21.957 -2.517 -2.630 1.00 88.38 325 LEU A C 1
ATOM 2596 O O . LEU A 1 325 ? 22.188 -3.656 -2.213 1.00 88.38 325 LEU A O 1
ATOM 2600 N N . ASP A 1 326 ? 22.866 -1.803 -3.302 1.00 82.19 326 ASP A N 1
ATOM 2601 C CA . ASP A 1 326 ? 24.204 -2.304 -3.626 1.00 82.19 326 ASP A CA 1
ATOM 2602 C C . ASP A 1 326 ? 25.137 -2.285 -2.412 1.00 82.19 326 ASP A C 1
ATOM 2604 O O . ASP A 1 326 ? 25.776 -1.288 -2.068 1.00 82.19 326 ASP A O 1
ATOM 2608 N N . HIS A 1 327 ? 25.224 -3.425 -1.725 1.00 80.69 327 HIS A N 1
ATOM 2609 C CA . HIS A 1 327 ? 26.061 -3.521 -0.544 1.00 80.69 327 HIS A CA 1
ATOM 2610 C C . HIS A 1 327 ? 26.623 -4.932 -0.291 1.00 80.69 327 HIS A C 1
ATOM 2612 O O . HIS A 1 327 ? 25.976 -5.944 -0.579 1.00 80.69 327 HIS A O 1
ATOM 2618 N N . PRO A 1 328 ? 27.799 -5.059 0.352 1.00 79.75 328 PRO A N 1
ATOM 2619 C CA . PRO A 1 328 ? 28.435 -6.353 0.579 1.00 79.75 328 PRO A CA 1
ATOM 2620 C C . PRO A 1 328 ? 27.639 -7.313 1.472 1.00 79.75 328 PRO A C 1
ATOM 2622 O O . PRO A 1 328 ? 27.204 -6.925 2.552 1.00 79.75 328 PRO A O 1
ATOM 2625 N N . GLY A 1 329 ? 27.545 -8.587 1.082 1.00 79.38 329 GLY A N 1
ATOM 2626 C CA . GLY A 1 329 ? 27.040 -9.664 1.948 1.00 79.38 329 GLY A CA 1
ATOM 2627 C C . GLY A 1 329 ? 25.515 -9.764 2.039 1.00 79.38 329 GLY A C 1
ATOM 2628 O O . GLY A 1 329 ? 24.992 -10.098 3.099 1.00 79.38 329 GLY A O 1
ATOM 2629 N N . CYS A 1 330 ? 24.791 -9.446 0.962 1.00 83.31 330 CYS A N 1
ATOM 2630 C CA . CYS A 1 330 ? 23.349 -9.669 0.882 1.00 83.31 330 CYS A CA 1
ATOM 2631 C C . CYS A 1 330 ? 22.914 -9.998 -0.543 1.00 83.31 330 CYS A C 1
ATOM 2633 O O . CYS A 1 330 ? 23.182 -9.221 -1.452 1.00 83.31 330 CYS A O 1
ATOM 2635 N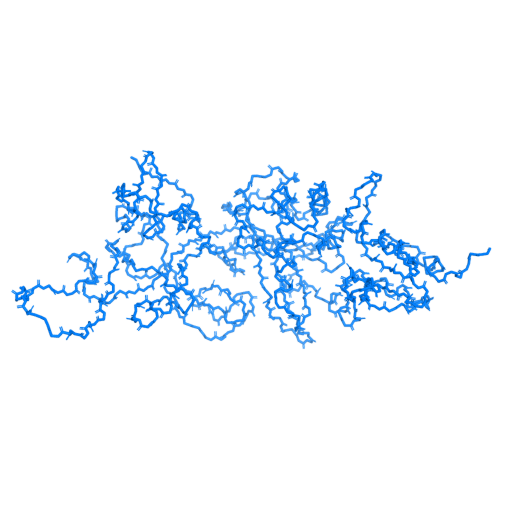 N . ASP A 1 331 ? 22.175 -11.100 -0.686 1.00 78.25 331 ASP A N 1
ATOM 2636 C CA . ASP A 1 331 ? 21.728 -11.627 -1.983 1.00 78.25 331 ASP A CA 1
ATOM 2637 C C . ASP A 1 331 ? 20.191 -11.673 -2.119 1.00 78.25 331 ASP A C 1
ATOM 2639 O O . ASP A 1 331 ? 19.672 -12.220 -3.094 1.00 78.25 331 ASP A O 1
ATOM 2643 N N . SER A 1 332 ? 19.453 -11.151 -1.127 1.00 83.69 332 SER A N 1
ATOM 2644 C CA . SER A 1 332 ? 17.980 -11.151 -1.089 1.00 83.69 332 SER A CA 1
ATOM 2645 C C . SER A 1 332 ? 17.393 -9.933 -0.366 1.00 83.69 332 SER A C 1
ATOM 2647 O O . SER A 1 332 ? 16.887 -9.027 -1.010 1.00 83.69 332 SER A O 1
ATOM 2649 N N . ALA A 1 333 ? 17.443 -9.881 0.966 1.00 90.00 333 ALA A N 1
ATOM 2650 C CA . ALA A 1 333 ? 17.000 -8.747 1.779 1.00 90.00 333 ALA A CA 1
ATOM 2651 C C . ALA A 1 333 ? 17.568 -8.848 3.203 1.00 90.00 333 ALA A C 1
ATOM 2653 O O . ALA A 1 333 ? 17.505 -9.902 3.841 1.00 90.00 333 ALA A O 1
ATOM 2654 N N . CYS A 1 334 ? 18.076 -7.742 3.748 1.00 92.25 334 CYS A N 1
ATOM 2655 C CA . CYS A 1 334 ? 18.590 -7.672 5.118 1.00 92.25 334 CYS A CA 1
ATOM 2656 C C . CYS A 1 334 ? 18.192 -6.359 5.805 1.00 92.25 334 CYS A C 1
ATOM 2658 O O . CYS A 1 334 ? 17.645 -5.463 5.163 1.00 92.25 334 CYS A O 1
ATOM 2660 N N . TYR A 1 335 ? 18.490 -6.236 7.101 1.00 92.69 335 TYR A N 1
ATOM 2661 C CA . TYR A 1 335 ? 18.173 -5.039 7.889 1.00 92.69 335 TYR A CA 1
ATOM 2662 C C . TYR A 1 335 ? 18.957 -3.781 7.488 1.00 92.69 335 TYR A C 1
ATOM 2664 O O . TYR A 1 335 ? 18.595 -2.686 7.906 1.00 92.69 335 TYR A O 1
ATOM 2672 N N . ARG A 1 336 ? 20.022 -3.916 6.685 1.00 90.81 336 ARG A N 1
ATOM 2673 C CA . ARG A 1 336 ? 20.767 -2.770 6.151 1.00 90.81 336 ARG A CA 1
ATOM 2674 C C . ARG A 1 336 ? 20.105 -2.165 4.910 1.00 90.81 336 ARG A C 1
ATOM 2676 O O . ARG A 1 336 ? 20.168 -0.954 4.754 1.00 90.81 336 ARG A O 1
ATOM 2683 N N . CYS A 1 337 ? 19.469 -2.980 4.063 1.00 90.62 337 CYS A N 1
ATOM 2684 C CA . CYS A 1 337 ? 18.863 -2.510 2.814 1.00 90.62 337 CYS A CA 1
ATOM 2685 C C . CYS A 1 337 ? 17.337 -2.355 2.881 1.00 90.62 337 CYS A C 1
ATOM 2687 O O . CYS A 1 337 ? 16.820 -1.283 2.575 1.00 90.62 337 CYS A O 1
ATOM 2689 N N . LEU A 1 338 ? 16.607 -3.408 3.267 1.00 93.19 338 LEU A N 1
ATOM 2690 C CA . LEU A 1 338 ? 15.170 -3.518 2.976 1.00 93.19 338 LEU A CA 1
ATOM 2691 C C . LEU A 1 338 ? 14.315 -3.979 4.167 1.00 93.19 338 LEU A C 1
ATOM 2693 O O . LEU A 1 338 ? 13.161 -3.570 4.292 1.00 93.19 338 LEU A O 1
ATOM 2697 N N . LYS A 1 339 ? 14.857 -4.810 5.066 1.00 93.19 339 LYS A N 1
ATOM 2698 C CA . LYS A 1 339 ? 14.133 -5.273 6.260 1.00 93.19 339 LYS A CA 1
ATOM 2699 C C . LYS A 1 339 ? 14.138 -4.189 7.336 1.00 93.19 339 LYS A C 1
ATOM 2701 O O . LYS A 1 339 ? 15.168 -3.612 7.660 1.00 93.19 339 LYS A O 1
ATOM 2706 N N . ALA A 1 340 ? 12.987 -3.961 7.941 1.00 89.44 340 ALA A N 1
ATOM 2707 C CA . ALA A 1 340 ? 12.801 -3.086 9.085 1.00 89.44 340 ALA A CA 1
ATOM 2708 C C . ALA A 1 340 ? 11.755 -3.686 10.033 1.00 89.44 340 ALA A C 1
ATOM 2710 O O . ALA A 1 340 ? 10.982 -4.567 9.659 1.00 89.44 340 ALA A O 1
ATOM 2711 N N . TYR A 1 341 ? 11.692 -3.201 11.274 1.00 84.50 341 TYR A N 1
ATOM 2712 C CA . TYR A 1 341 ? 10.693 -3.692 12.231 1.00 84.50 341 TYR A CA 1
ATOM 2713 C C . TYR A 1 341 ? 9.253 -3.427 11.765 1.00 84.50 341 TYR A C 1
ATOM 2715 O O . TYR A 1 341 ? 8.388 -4.286 11.899 1.00 84.50 341 TYR A O 1
ATOM 2723 N N . HIS A 1 342 ? 8.989 -2.270 11.148 1.00 82.69 342 HIS A N 1
ATOM 2724 C CA . HIS A 1 342 ? 7.641 -1.907 10.698 1.00 82.69 342 HIS A CA 1
ATOM 2725 C C . HIS A 1 342 ? 7.130 -2.775 9.532 1.00 82.69 342 HIS A C 1
ATOM 2727 O O . HIS A 1 342 ? 5.918 -2.943 9.388 1.00 82.69 342 HIS A O 1
ATOM 2733 N N . ASN A 1 343 ? 8.032 -3.355 8.729 1.00 89.25 343 ASN A N 1
ATOM 2734 C CA . ASN A 1 343 ? 7.691 -4.216 7.595 1.00 89.25 343 ASN A CA 1
ATOM 2735 C C . ASN A 1 343 ? 7.920 -5.713 7.867 1.00 89.25 343 ASN A C 1
ATOM 2737 O O . ASN A 1 343 ? 7.915 -6.504 6.928 1.00 89.25 343 ASN A O 1
ATOM 2741 N N . GLN A 1 344 ? 8.051 -6.117 9.138 1.00 88.12 344 GLN A N 1
ATOM 2742 C CA . GLN A 1 344 ? 8.292 -7.510 9.544 1.00 88.12 344 GLN A CA 1
ATOM 2743 C C . GLN A 1 344 ? 7.327 -8.519 8.912 1.00 88.12 344 GLN A C 1
ATOM 2745 O O . GLN A 1 344 ? 7.743 -9.605 8.523 1.00 88.12 344 GLN A O 1
ATOM 2750 N N . ARG A 1 345 ? 6.056 -8.136 8.731 1.00 86.69 345 ARG A N 1
ATOM 2751 C CA . ARG A 1 345 ? 5.025 -8.978 8.098 1.00 86.69 345 ARG A CA 1
ATOM 2752 C C . ARG A 1 345 ? 5.316 -9.364 6.642 1.00 86.69 345 ARG A C 1
ATOM 2754 O O . ARG A 1 345 ? 4.660 -10.262 6.138 1.00 86.69 345 ARG A O 1
ATOM 2761 N N . TYR A 1 346 ? 6.243 -8.669 5.988 1.00 92.00 346 TYR A N 1
ATOM 2762 C CA . TYR A 1 346 ? 6.620 -8.884 4.594 1.00 92.00 346 TYR A CA 1
ATOM 2763 C C . TYR A 1 346 ? 8.018 -9.489 4.452 1.00 92.00 346 TYR A C 1
ATOM 2765 O O . TYR A 1 346 ? 8.483 -9.648 3.336 1.00 92.00 346 TYR A O 1
ATOM 2773 N N . HIS A 1 347 ? 8.731 -9.814 5.540 1.00 92.69 347 HIS A N 1
ATOM 2774 C CA . HIS A 1 347 ? 10.140 -10.239 5.451 1.00 92.69 347 HIS A CA 1
ATOM 2775 C C . HIS A 1 347 ? 10.382 -11.458 4.556 1.00 92.69 347 HIS A C 1
ATOM 2777 O O . HIS A 1 347 ? 11.470 -11.538 3.985 1.00 92.69 347 HIS A O 1
ATOM 2783 N N . ASP A 1 348 ? 9.393 -12.343 4.424 1.00 92.06 348 ASP A N 1
ATOM 2784 C CA . ASP A 1 348 ? 9.440 -13.516 3.542 1.00 92.06 348 ASP A CA 1
ATOM 2785 C C . ASP A 1 348 ? 9.154 -13.163 2.072 1.00 92.06 348 ASP A C 1
ATOM 2787 O O . ASP A 1 348 ? 9.598 -13.865 1.169 1.00 92.06 348 ASP A O 1
ATOM 2791 N N . ASP A 1 349 ? 8.461 -12.048 1.824 1.00 93.00 349 ASP A N 1
ATOM 2792 C CA . ASP A 1 349 ? 8.143 -11.537 0.489 1.00 93.00 349 ASP A CA 1
ATOM 2793 C C . ASP A 1 349 ? 9.278 -10.667 -0.099 1.00 93.00 349 ASP A C 1
ATOM 2795 O O . ASP A 1 349 ? 9.296 -10.411 -1.303 1.00 93.00 349 ASP A O 1
ATOM 2799 N N . LEU A 1 350 ? 10.208 -10.165 0.727 1.00 93.19 350 LEU A N 1
ATOM 2800 C CA . LEU A 1 350 ? 11.223 -9.181 0.324 1.00 93.19 350 LEU A CA 1
ATOM 2801 C C . LEU A 1 350 ? 12.440 -9.829 -0.349 1.00 93.19 350 LEU A C 1
ATOM 2803 O O . LEU A 1 350 ? 13.192 -10.573 0.283 1.00 93.19 350 LEU A O 1
ATOM 2807 N N . SER A 1 351 ? 12.703 -9.454 -1.602 1.00 89.00 351 SER A N 1
ATOM 2808 C CA . SER A 1 351 ? 13.900 -9.883 -2.338 1.00 89.00 351 SER A CA 1
ATOM 2809 C C . SER A 1 351 ? 14.299 -8.849 -3.388 1.00 89.00 351 SER A C 1
ATOM 2811 O O . SER A 1 351 ? 13.707 -8.809 -4.462 1.00 89.00 351 SER A O 1
ATOM 2813 N N . TRP A 1 352 ? 15.295 -8.008 -3.091 1.00 89.00 352 TRP A N 1
ATOM 2814 C CA . TRP A 1 352 ? 15.683 -6.874 -3.936 1.00 89.00 352 TRP A CA 1
ATOM 2815 C C . TRP A 1 352 ? 16.127 -7.230 -5.369 1.00 89.00 352 TRP A C 1
ATOM 2817 O O . TRP A 1 352 ? 15.829 -6.428 -6.250 1.00 89.00 352 TRP A O 1
ATOM 2827 N N . PRO A 1 353 ? 16.749 -8.394 -5.675 1.00 81.75 353 PRO A N 1
ATOM 2828 C CA . PRO A 1 353 ? 17.185 -8.702 -7.042 1.00 81.75 353 PRO A CA 1
ATOM 2829 C C . PRO A 1 353 ? 16.062 -8.720 -8.085 1.00 81.75 353 PRO A C 1
ATOM 2831 O O . PRO A 1 353 ? 16.320 -8.485 -9.254 1.00 81.75 353 PRO A O 1
ATOM 2834 N N . GLN A 1 354 ? 14.813 -8.982 -7.691 1.00 80.19 354 GLN A N 1
ATOM 2835 C CA . GLN A 1 354 ? 13.703 -9.079 -8.649 1.00 80.19 354 GLN A CA 1
ATOM 2836 C C . GLN A 1 354 ? 13.193 -7.712 -9.142 1.00 80.19 354 GLN A C 1
ATOM 2838 O O . GLN A 1 354 ? 12.515 -7.642 -10.158 1.00 80.19 354 GLN A O 1
ATOM 2843 N N . VAL A 1 355 ? 13.463 -6.627 -8.405 1.00 87.25 355 VAL A N 1
ATOM 2844 C CA . VAL A 1 355 ? 12.930 -5.275 -8.708 1.00 87.25 355 VAL A CA 1
ATOM 2845 C C . VAL A 1 355 ? 13.952 -4.367 -9.370 1.00 87.25 355 VAL A C 1
ATOM 2847 O O . VAL A 1 355 ? 13.677 -3.226 -9.716 1.00 87.25 355 VAL A O 1
ATOM 2850 N N . ILE A 1 356 ? 15.147 -4.901 -9.522 1.00 83.19 356 ILE A N 1
ATOM 2851 C CA . ILE A 1 356 ? 16.310 -4.288 -10.115 1.00 83.19 356 ILE A CA 1
ATOM 2852 C C . ILE A 1 356 ? 16.041 -3.763 -11.524 1.00 83.19 356 ILE A C 1
ATOM 2854 O O . ILE A 1 356 ? 16.239 -2.563 -11.680 1.00 83.19 356 ILE A O 1
ATOM 2858 N N . PRO A 1 357 ? 15.500 -4.549 -12.483 1.00 78.62 357 PRO A N 1
ATOM 2859 C CA . PRO A 1 357 ? 15.261 -4.051 -13.839 1.00 78.62 357 PRO A CA 1
ATOM 2860 C C . PRO A 1 357 ? 14.230 -2.915 -13.856 1.00 78.62 357 PRO A C 1
ATOM 2862 O O . PRO A 1 357 ? 14.384 -1.935 -14.576 1.00 78.62 357 PRO A O 1
ATOM 2865 N N . ALA A 1 358 ? 13.222 -2.987 -12.981 1.00 84.44 358 ALA A N 1
ATOM 2866 C CA . ALA A 1 358 ? 12.234 -1.925 -12.823 1.00 84.44 358 ALA A CA 1
ATOM 2867 C C . ALA A 1 358 ? 12.847 -0.631 -12.259 1.00 84.44 358 ALA A C 1
ATOM 2869 O O . ALA A 1 358 ? 12.566 0.449 -12.764 1.00 84.44 358 ALA A O 1
ATOM 2870 N N . LEU A 1 359 ? 13.685 -0.712 -11.220 1.00 89.12 359 LEU A N 1
ATOM 2871 C CA . LEU A 1 359 ? 14.373 0.460 -10.655 1.00 89.12 359 LEU A CA 1
ATOM 2872 C C . LEU A 1 359 ? 15.300 1.120 -11.673 1.00 89.12 359 LEU A C 1
ATOM 2874 O O . LEU A 1 359 ? 15.368 2.340 -11.764 1.00 89.12 359 LEU A O 1
ATOM 2878 N N . ASP A 1 360 ? 15.980 0.288 -12.437 1.00 82.81 360 ASP A N 1
ATOM 2879 C CA . ASP A 1 360 ? 16.805 0.639 -13.575 1.00 82.81 360 ASP A CA 1
ATOM 2880 C C . ASP A 1 360 ? 15.991 1.405 -14.637 1.00 82.81 360 ASP A C 1
ATOM 2882 O O . ASP A 1 360 ? 16.347 2.518 -15.016 1.00 82.81 360 ASP A O 1
ATOM 2886 N N . GLU A 1 361 ? 14.828 0.896 -15.057 1.00 83.31 361 GLU A N 1
ATOM 2887 C CA . GLU A 1 361 ? 13.941 1.607 -15.995 1.00 83.31 361 GLU A CA 1
ATOM 2888 C C . GLU A 1 361 ? 13.472 2.958 -15.438 1.00 83.31 361 GLU A C 1
ATOM 2890 O O . GLU A 1 361 ? 13.481 3.963 -16.152 1.00 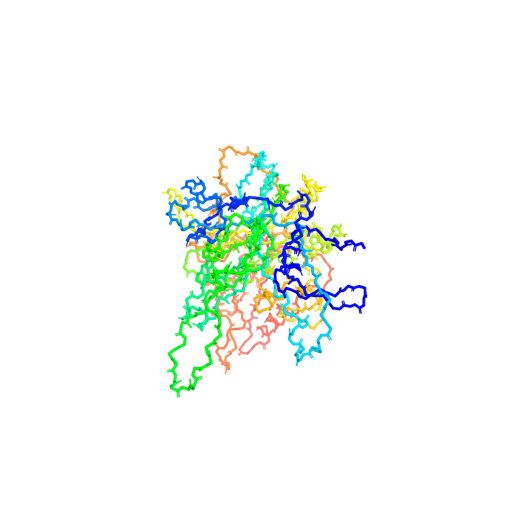83.31 361 GLU A O 1
ATOM 2895 N N . LEU A 1 362 ? 13.112 2.995 -14.153 1.00 89.88 362 LEU A N 1
ATOM 2896 C CA . LEU A 1 362 ? 12.667 4.206 -13.459 1.00 89.88 362 LEU A CA 1
ATOM 2897 C C . LEU A 1 362 ? 13.787 5.246 -13.300 1.00 89.88 362 LEU A C 1
ATOM 2899 O O . LEU A 1 362 ? 13.505 6.443 -13.256 1.00 89.88 362 LEU A O 1
ATOM 2903 N N . ALA A 1 363 ? 15.047 4.814 -13.212 1.00 89.00 363 ALA A N 1
ATOM 2904 C CA . ALA A 1 363 ? 16.214 5.688 -13.109 1.00 89.00 363 ALA A CA 1
ATOM 2905 C C . ALA A 1 363 ? 16.649 6.273 -14.466 1.00 89.00 363 ALA A C 1
ATOM 2907 O O . ALA A 1 363 ? 17.402 7.245 -14.501 1.00 89.00 363 ALA A O 1
ATOM 2908 N N . ALA A 1 364 ? 16.180 5.710 -15.586 1.00 83.81 364 ALA A N 1
ATOM 2909 C CA . ALA A 1 364 ? 16.731 5.986 -16.915 1.00 83.81 364 ALA A CA 1
ATOM 2910 C C . ALA A 1 364 ? 16.484 7.405 -17.428 1.00 83.81 364 ALA A C 1
ATOM 2912 O O . ALA A 1 364 ? 17.293 7.931 -18.194 1.00 83.81 364 ALA A O 1
ATOM 2913 N N . ALA A 1 365 ? 15.361 8.015 -17.056 1.00 85.88 365 ALA A N 1
ATOM 2914 C CA . ALA A 1 365 ? 14.969 9.315 -17.576 1.00 85.88 365 ALA A CA 1
ATOM 2915 C C . ALA A 1 365 ? 14.193 10.124 -16.544 1.00 85.88 365 ALA A C 1
ATOM 2917 O O . ALA A 1 365 ? 13.427 9.587 -15.745 1.00 85.88 365 ALA A O 1
ATOM 2918 N N . ALA A 1 366 ? 14.354 11.445 -16.609 1.00 92.62 366 ALA A N 1
ATOM 2919 C CA . ALA A 1 366 ? 13.582 12.350 -15.778 1.00 92.62 366 ALA A CA 1
ATOM 2920 C C . ALA A 1 366 ? 12.066 12.205 -16.049 1.00 92.62 366 ALA A C 1
ATOM 2922 O O . ALA A 1 366 ? 11.662 12.077 -17.208 1.00 92.62 366 ALA A O 1
ATOM 2923 N N . PRO A 1 367 ? 11.224 12.267 -15.000 1.00 94.56 367 PRO A N 1
ATOM 2924 C CA . PRO A 1 367 ? 9.771 12.275 -15.120 1.00 94.56 367 PRO A CA 1
ATOM 2925 C C . PRO A 1 367 ? 9.258 13.343 -16.088 1.00 94.56 367 PRO A C 1
ATOM 2927 O O . PRO A 1 367 ? 9.628 14.513 -15.990 1.00 94.56 367 PRO A O 1
ATOM 2930 N N . VAL A 1 368 ? 8.343 12.959 -16.975 1.00 93.06 368 VAL A N 1
ATOM 2931 C CA . VAL A 1 368 ? 7.644 13.878 -17.881 1.00 93.06 368 VAL A CA 1
ATOM 2932 C C . VAL A 1 368 ? 6.247 14.130 -17.335 1.00 93.06 368 VAL A C 1
ATOM 2934 O O . VAL A 1 368 ? 5.448 13.202 -17.214 1.00 93.06 368 VAL A O 1
ATOM 2937 N N . GLU A 1 369 ? 5.952 15.381 -16.984 1.00 91.38 369 GLU A N 1
ATOM 2938 C CA . GLU A 1 369 ? 4.630 15.782 -16.498 1.00 91.38 369 GLU A CA 1
ATOM 2939 C C . GLU A 1 369 ? 3.569 15.614 -17.592 1.00 91.38 369 GLU A C 1
ATOM 2941 O O . GLU A 1 369 ? 3.788 15.936 -18.762 1.00 91.38 369 GLU A O 1
ATOM 2946 N N . ARG A 1 370 ? 2.404 15.094 -17.202 1.00 87.44 370 ARG A N 1
ATOM 2947 C CA . ARG A 1 370 ? 1.255 14.883 -18.082 1.00 87.44 370 ARG A CA 1
ATOM 2948 C C . ARG A 1 370 ? 0.119 15.838 -17.717 1.00 87.44 370 ARG A C 1
ATOM 2950 O O . ARG A 1 370 ? -0.077 16.120 -16.533 1.00 87.44 370 ARG A O 1
ATOM 2957 N N . PRO A 1 371 ? -0.684 16.284 -18.699 1.00 81.50 371 PRO A N 1
ATOM 2958 C CA . PRO A 1 371 ? -1.879 17.067 -18.423 1.00 81.50 371 PRO A CA 1
ATOM 2959 C C . PRO A 1 371 ? -2.838 16.356 -17.458 1.00 81.50 371 PRO A C 1
ATOM 2961 O O . PRO A 1 371 ? -2.987 15.130 -17.470 1.00 81.50 371 PRO A O 1
ATOM 2964 N N . LEU A 1 372 ? -3.537 17.149 -16.644 1.00 73.56 372 LEU A N 1
ATOM 2965 C CA . LEU A 1 372 ? -4.660 16.687 -15.830 1.00 73.56 372 LEU A CA 1
ATOM 2966 C C . LEU A 1 372 ? -5.881 16.493 -16.740 1.00 73.56 372 LEU A C 1
ATOM 2968 O O . LEU A 1 372 ? -6.739 17.365 -16.846 1.00 73.56 372 LEU A O 1
ATOM 2972 N N . GLU A 1 373 ? -5.936 15.383 -17.468 1.00 57.22 373 GLU A N 1
ATOM 2973 C CA . GLU A 1 373 ? -7.073 15.094 -18.345 1.00 57.22 373 GLU A CA 1
ATOM 2974 C C . GLU A 1 373 ? -8.326 14.704 -17.546 1.00 57.22 373 GLU A C 1
ATOM 2976 O O . GLU A 1 373 ? -8.262 14.131 -16.454 1.00 57.22 373 GLU A O 1
ATOM 2981 N N . THR A 1 374 ? -9.498 15.021 -18.104 1.00 38.75 374 THR A N 1
ATOM 2982 C CA . THR A 1 374 ? -10.806 14.658 -17.546 1.00 38.75 374 THR A CA 1
ATOM 2983 C C . THR A 1 374 ? -11.108 13.189 -17.875 1.00 38.75 374 THR A C 1
ATOM 2985 O O . THR A 1 374 ? -11.884 12.884 -18.772 1.00 38.75 374 THR A O 1
ATOM 2988 N N . GLY A 1 375 ? -10.449 12.266 -17.172 1.00 44.91 375 GLY A N 1
ATOM 2989 C CA . GLY A 1 375 ? -10.613 10.819 -17.339 1.00 44.91 375 GLY A CA 1
ATOM 2990 C C . GLY A 1 375 ? -9.638 10.018 -16.469 1.00 44.91 375 GLY A C 1
ATOM 2991 O O . GLY A 1 375 ? -8.526 10.464 -16.182 1.00 44.91 375 GLY A O 1
ATOM 2992 N N . ASP A 1 376 ? -10.062 8.837 -16.012 1.00 45.94 376 ASP A N 1
ATOM 2993 C CA . ASP A 1 376 ? -9.128 7.798 -15.571 1.00 45.94 376 ASP A CA 1
ATOM 2994 C C . ASP A 1 376 ? -8.564 7.182 -16.851 1.00 45.94 376 ASP A C 1
ATOM 2996 O O . ASP A 1 376 ? -9.355 6.646 -17.612 1.00 45.94 376 ASP A O 1
ATOM 3000 N N . LEU A 1 377 ? -7.261 7.312 -17.117 1.00 48.41 377 LEU A N 1
ATOM 3001 C CA . LEU A 1 377 ? -6.493 6.360 -17.926 1.00 48.41 377 LEU A CA 1
ATOM 3002 C C . LEU A 1 377 ? -5.002 6.718 -17.850 1.00 48.41 377 LEU A C 1
ATOM 3004 O O . LEU A 1 377 ? -4.457 7.505 -18.627 1.00 48.41 377 LEU A O 1
ATOM 3008 N N . ASP A 1 378 ? -4.325 6.118 -16.875 1.00 58.47 378 ASP A N 1
ATOM 3009 C CA . ASP A 1 378 ? -2.928 5.758 -17.084 1.00 58.47 378 ASP A CA 1
ATOM 3010 C C . ASP A 1 378 ? -2.960 4.686 -18.187 1.00 58.47 378 ASP A C 1
ATOM 3012 O O . ASP A 1 378 ? -3.352 3.560 -17.901 1.00 58.47 378 ASP A O 1
ATOM 3016 N N . ASP A 1 379 ? -2.707 5.067 -19.450 1.00 60.47 379 ASP A N 1
ATOM 3017 C CA . ASP A 1 379 ? -2.834 4.169 -20.612 1.00 60.47 379 ASP A CA 1
ATOM 3018 C C . ASP A 1 379 ? -2.070 2.855 -20.368 1.00 60.47 379 ASP A C 1
ATOM 3020 O O . ASP A 1 379 ? -0.835 2.862 -20.332 1.00 60.47 379 ASP A O 1
ATOM 3024 N N . PRO A 1 380 ? -2.775 1.722 -20.185 1.00 67.75 380 PRO A N 1
ATOM 3025 C CA . PRO A 1 380 ? -2.132 0.444 -19.927 1.00 67.75 380 PRO A CA 1
ATOM 3026 C C . PRO A 1 380 ? -1.558 -0.168 -21.216 1.00 67.75 380 PRO A C 1
ATOM 3028 O O . PRO A 1 380 ? -0.849 -1.172 -21.146 1.00 67.75 380 PRO A O 1
ATOM 3031 N N . GLY A 1 381 ? -1.855 0.413 -22.386 1.00 72.00 381 GLY A N 1
ATOM 3032 C CA . GLY A 1 381 ? -1.514 -0.079 -23.717 1.00 72.00 381 GLY A CA 1
ATOM 3033 C C . GLY A 1 381 ? -0.086 -0.611 -23.862 1.00 72.00 381 GLY A C 1
ATOM 3034 O O . GLY A 1 381 ? 0.045 -1.767 -24.270 1.00 72.00 381 GLY A O 1
ATOM 3035 N N . PRO A 1 382 ? 0.965 0.147 -23.486 1.00 74.62 382 PRO A N 1
ATOM 3036 C CA . PRO A 1 382 ? 2.355 -0.298 -23.624 1.00 74.62 382 PRO A CA 1
ATOM 3037 C C . PRO A 1 382 ? 2.660 -1.607 -22.885 1.00 74.62 382 PRO A C 1
ATOM 3039 O O . PRO A 1 382 ? 3.275 -2.512 -23.442 1.00 74.62 382 PRO A O 1
ATOM 3042 N N . TRP A 1 383 ? 2.178 -1.749 -21.649 1.00 75.00 383 TRP A N 1
ATOM 3043 C CA . TRP A 1 383 ? 2.345 -2.975 -20.864 1.00 75.00 383 TRP A CA 1
ATOM 3044 C C . TRP A 1 383 ? 1.509 -4.126 -21.412 1.00 75.00 383 TRP A C 1
ATOM 3046 O O . TRP A 1 383 ? 1.991 -5.247 -21.547 1.00 75.00 383 TRP A O 1
ATOM 3056 N N . LEU A 1 384 ? 0.248 -3.861 -21.759 1.00 77.75 384 LEU A N 1
ATOM 3057 C CA . LEU A 1 384 ? -0.628 -4.892 -22.312 1.00 77.75 384 LEU A CA 1
ATOM 3058 C C . LEU A 1 384 ? -0.135 -5.400 -23.666 1.00 77.75 384 LEU A C 1
ATOM 3060 O O . LEU A 1 384 ? -0.402 -6.548 -24.014 1.00 77.75 384 LEU A O 1
ATOM 3064 N N . ASP A 1 385 ? 0.524 -4.554 -24.452 1.00 78.94 385 ASP A N 1
ATOM 3065 C CA . ASP A 1 385 ? 1.185 -4.948 -25.691 1.00 78.94 385 ASP A CA 1
ATOM 3066 C C . ASP A 1 385 ? 2.419 -5.817 -25.424 1.00 78.94 385 ASP A C 1
ATOM 3068 O O . ASP A 1 385 ? 2.495 -6.927 -25.950 1.00 78.94 385 ASP A O 1
ATOM 3072 N N . ALA A 1 386 ? 3.302 -5.390 -24.513 1.00 77.75 386 ALA A N 1
ATOM 3073 C CA . ALA A 1 386 ? 4.462 -6.168 -24.078 1.00 77.75 386 ALA A CA 1
ATOM 3074 C C . ALA A 1 386 ? 4.078 -7.597 -23.653 1.00 77.75 386 ALA A C 1
ATOM 3076 O O . ALA A 1 386 ? 4.573 -8.581 -24.212 1.00 77.75 386 ALA A O 1
ATOM 3077 N N . TYR A 1 387 ? 3.091 -7.732 -22.763 1.00 79.12 387 TYR A N 1
ATOM 3078 C CA . TYR A 1 387 ? 2.627 -9.047 -22.320 1.00 79.12 387 TYR A CA 1
ATOM 3079 C C . TYR A 1 387 ? 2.008 -9.872 -23.457 1.00 79.12 387 TYR A C 1
ATOM 3081 O O . TYR A 1 387 ? 2.252 -11.077 -23.541 1.00 79.12 387 TYR A O 1
ATOM 3089 N N . ARG A 1 388 ? 1.242 -9.251 -24.370 1.00 82.56 388 ARG A N 1
ATOM 3090 C CA . ARG A 1 388 ? 0.695 -9.938 -25.561 1.00 82.56 388 ARG A CA 1
ATOM 3091 C C . ARG A 1 388 ? 1.797 -10.467 -26.478 1.00 82.56 388 ARG A C 1
ATOM 3093 O O . ARG A 1 388 ? 1.609 -11.501 -27.116 1.00 82.56 388 ARG A O 1
ATOM 3100 N N . ARG A 1 389 ? 2.940 -9.784 -26.527 1.00 83.69 389 ARG A N 1
ATOM 3101 C CA . ARG A 1 389 ? 4.117 -10.158 -27.320 1.00 83.69 389 ARG A CA 1
ATOM 3102 C C . ARG A 1 389 ? 5.033 -11.165 -26.616 1.00 83.69 389 ARG A C 1
ATOM 3104 O O . ARG A 1 389 ? 5.994 -11.632 -27.237 1.00 83.69 389 ARG A O 1
ATOM 3111 N N . GLY A 1 390 ? 4.706 -11.548 -25.379 1.00 81.25 390 GLY A N 1
ATOM 3112 C CA . GLY A 1 390 ? 5.419 -12.555 -24.592 1.00 81.25 390 GLY A CA 1
ATOM 3113 C C . GLY A 1 390 ? 6.694 -12.041 -23.924 1.00 81.25 390 GLY A C 1
ATOM 3114 O O . GLY A 1 390 ? 7.591 -12.839 -23.671 1.00 81.25 390 GLY A O 1
ATOM 3115 N N . VAL A 1 391 ? 6.784 -10.732 -23.682 1.00 82.50 391 VAL A N 1
ATOM 3116 C CA . VAL A 1 391 ? 7.911 -10.080 -22.999 1.00 82.50 391 VAL A CA 1
ATOM 3117 C C . VAL A 1 391 ? 7.462 -9.478 -21.661 1.00 82.50 391 VAL A C 1
ATOM 3119 O O . VAL A 1 391 ? 6.265 -9.280 -21.431 1.00 82.50 391 VAL A O 1
ATOM 3122 N N . GLY A 1 392 ? 8.414 -9.259 -20.757 1.00 71.62 392 GLY A N 1
ATOM 3123 C CA . GLY A 1 392 ? 8.195 -8.892 -19.359 1.00 71.62 392 GLY A CA 1
ATOM 3124 C C . GLY A 1 392 ? 7.988 -7.400 -19.107 1.00 71.62 392 GLY A C 1
ATOM 3125 O O . GLY A 1 392 ? 7.368 -7.056 -18.100 1.00 71.62 392 GLY A O 1
ATOM 3126 N N . SER A 1 393 ? 8.429 -6.521 -20.015 1.00 76.69 393 SER A N 1
ATOM 3127 C CA . SER A 1 393 ? 8.274 -5.066 -19.879 1.00 76.69 393 SER A CA 1
ATOM 3128 C C . SER A 1 393 ? 8.077 -4.333 -21.220 1.00 76.69 393 SER A C 1
ATOM 3130 O O . SER A 1 393 ? 8.396 -4.868 -22.288 1.00 76.69 393 SER A O 1
ATOM 3132 N N . PRO A 1 394 ? 7.562 -3.085 -21.213 1.00 79.44 394 PRO A N 1
ATOM 3133 C CA . PRO A 1 394 ? 7.467 -2.257 -22.415 1.00 79.44 394 PRO A CA 1
ATOM 3134 C C . PRO A 1 394 ? 8.830 -1.946 -23.039 1.00 79.44 394 PRO A C 1
ATOM 3136 O O . PRO A 1 394 ? 8.908 -1.760 -24.251 1.00 79.44 394 PRO A O 1
ATOM 3139 N N . LEU A 1 395 ? 9.902 -1.897 -22.241 1.00 79.56 395 LEU A N 1
ATOM 3140 C CA . LEU A 1 395 ? 11.254 -1.713 -22.762 1.00 79.56 395 LEU A CA 1
ATOM 3141 C C . LEU A 1 395 ? 11.716 -2.950 -23.544 1.00 79.56 395 LEU A C 1
ATOM 3143 O O . LEU A 1 395 ? 12.242 -2.814 -24.648 1.00 79.56 395 LEU A O 1
ATOM 3147 N N . GLU A 1 396 ? 11.459 -4.153 -23.024 1.00 83.44 396 GLU A N 1
ATOM 3148 C CA . GLU A 1 396 ? 11.720 -5.392 -23.765 1.00 83.44 396 GLU A CA 1
ATOM 3149 C C . GLU A 1 396 ? 10.950 -5.430 -25.095 1.00 83.44 396 GLU A C 1
ATOM 3151 O O . GLU A 1 396 ? 11.486 -5.881 -26.104 1.00 83.44 396 GLU A O 1
ATOM 3156 N N . ALA A 1 397 ? 9.715 -4.916 -25.131 1.00 84.25 397 ALA A N 1
ATOM 3157 C CA . ALA A 1 397 ? 8.925 -4.844 -26.361 1.00 84.25 397 ALA A CA 1
ATOM 3158 C C . ALA A 1 397 ? 9.580 -3.946 -27.426 1.00 84.25 397 ALA A C 1
ATOM 3160 O O . ALA A 1 397 ? 9.625 -4.323 -28.594 1.00 84.25 397 ALA A O 1
ATOM 3161 N N . GLN A 1 398 ? 10.160 -2.811 -27.021 1.00 85.25 398 GLN A N 1
ATOM 3162 C CA . GLN A 1 398 ? 10.907 -1.931 -27.931 1.00 85.25 398 GLN A CA 1
ATOM 3163 C C . GLN A 1 398 ? 12.168 -2.610 -28.486 1.00 85.25 398 GLN A C 1
ATOM 3165 O O . GLN A 1 398 ? 12.490 -2.452 -29.662 1.00 85.25 398 GLN A O 1
ATOM 3170 N N . PHE A 1 399 ? 12.874 -3.400 -27.671 1.00 88.31 399 PHE A N 1
ATOM 3171 C CA . PHE A 1 399 ? 14.000 -4.205 -28.153 1.00 88.31 399 PHE A CA 1
ATOM 3172 C C . PHE A 1 399 ? 13.562 -5.318 -29.100 1.00 88.31 399 PHE A C 1
ATOM 3174 O O . PHE A 1 399 ? 14.232 -5.560 -30.102 1.00 88.31 399 PHE A O 1
ATOM 3181 N N . LEU A 1 400 ? 12.430 -5.964 -28.819 1.00 90.75 400 LEU A N 1
ATOM 3182 C CA . LEU A 1 400 ? 11.854 -6.957 -29.717 1.00 90.75 400 LEU A CA 1
ATOM 3183 C C . LEU A 1 400 ? 11.512 -6.342 -31.083 1.00 90.75 400 LEU A C 1
ATOM 3185 O O . LEU A 1 400 ? 11.839 -6.956 -32.094 1.00 90.75 400 LEU A O 1
ATOM 3189 N N . ASP A 1 401 ? 10.935 -5.133 -31.122 1.00 89.81 401 ASP A N 1
ATOM 3190 C CA . ASP A 1 401 ? 10.694 -4.398 -32.376 1.00 89.81 401 ASP A CA 1
ATOM 3191 C C . ASP A 1 401 ? 11.994 -4.179 -33.156 1.00 89.81 401 ASP A C 1
ATOM 3193 O O . ASP A 1 401 ? 12.068 -4.501 -34.341 1.00 89.81 401 ASP A O 1
ATOM 3197 N N . LEU A 1 402 ? 13.041 -3.702 -32.477 1.00 91.69 402 LEU A N 1
ATOM 3198 C CA . LEU A 1 402 ? 14.353 -3.477 -33.084 1.00 91.69 402 LEU A CA 1
ATOM 3199 C C . LEU A 1 402 ? 14.967 -4.771 -33.646 1.00 91.69 402 LEU A C 1
ATOM 3201 O O . LEU A 1 402 ? 15.592 -4.766 -34.709 1.00 91.69 402 LEU A O 1
ATOM 3205 N N . PHE A 1 403 ? 14.816 -5.886 -32.930 1.00 93.88 403 PHE A N 1
ATOM 3206 C CA . PHE A 1 403 ? 15.314 -7.186 -33.371 1.00 93.88 403 PHE A CA 1
ATOM 3207 C C . PHE A 1 403 ? 14.557 -7.681 -34.608 1.00 93.88 403 PHE A C 1
ATOM 3209 O O . PHE A 1 403 ? 15.194 -8.044 -35.601 1.00 93.88 403 PHE A O 1
ATOM 3216 N N . GLU A 1 404 ? 13.223 -7.637 -34.579 1.00 91.50 404 GLU A N 1
ATOM 3217 C CA . GLU A 1 404 ? 12.358 -8.076 -35.678 1.00 91.50 404 GLU A CA 1
ATOM 3218 C C . GLU A 1 404 ? 12.565 -7.215 -36.940 1.00 91.50 404 GLU A C 1
ATOM 3220 O O . GLU A 1 404 ? 12.706 -7.765 -38.035 1.00 91.50 404 GLU A O 1
ATOM 3225 N N . GLU A 1 405 ? 12.692 -5.887 -36.799 1.00 92.62 405 GLU A N 1
ATOM 3226 C CA . GLU A 1 405 ? 12.972 -4.953 -37.905 1.00 92.62 405 GLU A CA 1
ATOM 3227 C C . GLU A 1 405 ? 14.254 -5.319 -38.673 1.00 92.62 405 GLU A C 1
ATOM 3229 O O . GLU A 1 405 ? 14.343 -5.155 -39.894 1.00 92.62 405 GLU A O 1
ATOM 3234 N N . HIS A 1 406 ? 15.252 -5.855 -37.971 1.00 92.62 406 HIS A N 1
ATOM 3235 C CA . HIS A 1 406 ? 16.549 -6.219 -38.536 1.00 92.62 406 HIS A CA 1
ATOM 3236 C C . HIS A 1 406 ? 16.750 -7.735 -38.685 1.00 92.62 406 HIS A C 1
ATOM 3238 O O . HIS A 1 406 ? 17.875 -8.201 -38.870 1.00 92.62 406 HIS A O 1
ATOM 3244 N N . GLY A 1 407 ? 15.663 -8.514 -38.664 1.00 90.00 407 GLY A N 1
ATOM 3245 C CA . GLY A 1 407 ? 15.676 -9.944 -38.981 1.00 90.00 407 GLY A CA 1
ATOM 3246 C C . GLY A 1 407 ? 16.257 -10.853 -37.892 1.00 90.00 407 GLY A C 1
ATOM 3247 O O . GLY A 1 407 ? 16.517 -12.031 -38.151 1.00 90.00 407 GLY A O 1
ATOM 3248 N N . PHE A 1 408 ? 16.444 -10.350 -36.673 1.00 92.44 408 PHE A N 1
ATOM 3249 C CA . PHE A 1 408 ? 16.916 -11.116 -35.524 1.00 92.44 408 PHE A CA 1
ATOM 3250 C C . PHE A 1 408 ? 15.737 -11.593 -34.668 1.00 92.44 408 PHE A C 1
ATOM 3252 O O . PHE A 1 408 ? 14.915 -10.804 -34.225 1.00 92.44 408 PHE A O 1
ATOM 3259 N N . HIS A 1 409 ? 15.649 -12.903 -34.427 1.00 92.00 409 HIS A N 1
ATOM 3260 C CA . HIS A 1 409 ? 14.486 -13.519 -33.778 1.00 92.00 409 HIS A CA 1
ATOM 3261 C C . HIS A 1 409 ? 14.919 -14.408 -32.601 1.00 92.00 409 HIS A C 1
ATOM 3263 O O . HIS A 1 409 ? 14.922 -15.636 -32.727 1.00 92.00 409 HIS A O 1
ATOM 3269 N N . PRO A 1 410 ? 15.352 -13.826 -31.469 1.00 91.75 410 PRO A N 1
ATOM 3270 C CA . PRO A 1 410 ? 15.725 -14.606 -30.299 1.00 91.75 410 PRO A CA 1
ATOM 3271 C C . PRO A 1 410 ? 14.492 -15.190 -29.588 1.00 91.75 410 PRO A C 1
ATOM 3273 O O . PRO A 1 410 ? 13.386 -14.648 -29.646 1.00 91.75 410 PRO A O 1
ATOM 3276 N N . SER A 1 411 ? 14.694 -16.294 -28.871 1.00 91.75 411 SER A N 1
ATOM 3277 C CA . SER A 1 411 ? 13.700 -16.849 -27.951 1.00 91.75 411 SER A CA 1
ATOM 3278 C C . SER A 1 411 ? 13.488 -15.895 -26.776 1.00 91.75 411 SER A C 1
ATOM 3280 O O . SER A 1 411 ? 14.450 -15.329 -26.269 1.00 91.75 411 SER A O 1
ATOM 3282 N N . LYS A 1 412 ? 12.243 -15.734 -26.327 1.00 91.75 412 LYS A N 1
ATOM 3283 C CA . LYS A 1 412 ? 11.842 -14.785 -25.274 1.00 91.75 412 LYS A CA 1
ATOM 3284 C C . LYS A 1 412 ? 11.773 -15.486 -23.917 1.00 91.75 412 LYS A C 1
ATOM 3286 O O . LYS A 1 412 ? 11.364 -16.647 -23.878 1.00 91.75 412 LYS A O 1
ATOM 3291 N N . GLN A 1 413 ? 12.106 -14.781 -22.835 1.00 83.00 413 GLN A N 1
ATOM 3292 C CA . GLN A 1 413 ? 11.875 -15.210 -21.447 1.00 83.00 413 GLN A CA 1
ATOM 3293 C C . GLN A 1 413 ? 12.412 -16.626 -21.165 1.00 83.00 413 GLN A C 1
ATOM 3295 O O . GLN A 1 413 ? 11.692 -17.520 -20.714 1.00 83.00 413 GLN A O 1
ATOM 3300 N N . VAL A 1 414 ? 13.688 -16.857 -21.488 1.00 83.75 414 VAL A N 1
ATOM 3301 C CA . VAL A 1 414 ? 14.307 -18.190 -21.493 1.00 83.75 414 VAL A CA 1
ATOM 3302 C C . VAL A 1 414 ? 14.925 -18.508 -20.130 1.00 83.75 414 VAL A C 1
ATOM 3304 O O . VAL A 1 414 ? 15.890 -17.850 -19.735 1.00 83.75 414 VAL A O 1
ATOM 3307 N N . PRO A 1 415 ? 14.446 -19.542 -19.411 1.00 82.38 415 PRO A N 1
ATOM 3308 C CA . PRO A 1 415 ? 15.096 -20.015 -18.196 1.00 82.38 415 PRO A CA 1
ATOM 3309 C C . PRO A 1 415 ? 16.477 -20.593 -18.513 1.00 82.38 415 PRO A C 1
ATOM 3311 O O . PRO A 1 415 ? 16.611 -21.528 -19.303 1.00 82.38 415 PRO A O 1
ATOM 3314 N N . LEU A 1 416 ? 17.507 -20.058 -17.868 1.00 78.94 416 LEU A N 1
ATOM 3315 C CA . LEU A 1 416 ? 18.885 -20.522 -17.953 1.00 78.94 416 LEU A CA 1
ATOM 3316 C C . LEU A 1 416 ? 19.261 -21.209 -16.641 1.00 78.94 416 LEU A C 1
ATOM 3318 O O . LEU A 1 416 ? 19.160 -20.614 -15.567 1.00 78.94 416 LEU A O 1
ATOM 3322 N N . GLY A 1 417 ? 19.699 -22.463 -16.726 1.00 68.56 417 GLY A N 1
ATOM 3323 C CA . GLY A 1 417 ? 20.113 -23.278 -15.583 1.00 68.56 417 GLY A CA 1
ATOM 3324 C C . GLY A 1 417 ? 21.508 -23.871 -15.755 1.00 68.56 417 GLY A C 1
ATOM 3325 O O . GLY A 1 417 ? 22.108 -23.805 -16.832 1.00 68.56 417 GLY A O 1
ATOM 3326 N N . THR A 1 418 ? 22.018 -24.479 -14.684 1.00 56.66 418 THR A N 1
ATOM 3327 C CA . THR A 1 418 ? 23.214 -25.328 -14.768 1.00 56.66 418 THR A CA 1
ATOM 3328 C C . THR A 1 418 ? 22.811 -26.752 -15.139 1.00 56.66 418 THR A C 1
ATOM 3330 O O . THR A 1 418 ? 21.768 -27.249 -14.717 1.00 56.66 418 THR A O 1
ATOM 3333 N N . ALA A 1 419 ? 23.636 -27.431 -15.937 1.00 51.84 419 ALA A N 1
ATOM 3334 C CA . ALA A 1 419 ? 23.337 -28.772 -16.440 1.00 51.84 419 ALA A CA 1
ATOM 3335 C C . ALA A 1 419 ? 23.268 -29.862 -15.342 1.00 51.84 419 ALA A C 1
ATOM 3337 O O . ALA A 1 419 ? 22.923 -30.999 -15.651 1.00 51.84 419 ALA A O 1
ATOM 3338 N N . SER A 1 420 ? 23.606 -29.556 -14.083 1.00 50.69 420 SER A N 1
ATOM 3339 C CA . SER A 1 420 ? 23.807 -30.559 -13.028 1.00 50.69 420 SER A CA 1
ATOM 3340 C C . SER A 1 420 ? 22.614 -30.817 -12.103 1.00 50.69 420 SER A C 1
ATOM 3342 O O . SER A 1 420 ? 22.565 -31.891 -11.511 1.00 50.69 420 SER A O 1
ATOM 3344 N N . ASP A 1 421 ? 21.658 -29.894 -11.963 1.00 50.59 421 ASP A N 1
ATOM 3345 C CA . ASP A 1 421 ? 20.535 -30.055 -11.018 1.00 50.59 421 ASP A CA 1
ATOM 3346 C C . ASP A 1 421 ? 19.158 -29.638 -11.565 1.00 50.59 421 ASP A C 1
ATOM 3348 O O . ASP A 1 421 ? 18.149 -29.797 -10.878 1.00 50.59 421 ASP A O 1
ATOM 3352 N N . GLY A 1 422 ? 19.095 -29.128 -12.800 1.00 53.59 422 GLY A N 1
ATOM 3353 C CA . GLY A 1 422 ? 17.849 -28.655 -13.409 1.00 53.59 422 GLY A CA 1
ATOM 3354 C C . GLY A 1 422 ? 17.263 -27.405 -12.743 1.00 53.59 422 GLY A C 1
ATOM 3355 O O . GLY A 1 422 ? 16.128 -27.041 -13.048 1.00 53.59 422 GLY A O 1
ATOM 3356 N N . SER A 1 423 ? 18.005 -26.744 -11.846 1.00 56.69 423 SER A N 1
ATOM 3357 C CA . SER A 1 423 ? 17.571 -25.502 -11.215 1.00 56.69 423 SER A CA 1
ATOM 3358 C C . SER A 1 423 ? 17.799 -24.309 -12.148 1.00 56.69 423 SER A C 1
ATOM 3360 O O . SER A 1 423 ? 18.856 -24.149 -12.769 1.00 56.69 423 SER A O 1
ATOM 3362 N N . THR A 1 424 ? 16.778 -23.459 -12.275 1.00 65.06 424 THR A N 1
ATOM 3363 C CA . THR A 1 424 ? 16.876 -22.206 -13.029 1.00 65.06 424 THR A CA 1
ATOM 3364 C C . THR A 1 424 ? 17.719 -21.213 -12.237 1.00 65.06 424 THR A C 1
ATOM 3366 O O . THR A 1 424 ? 17.330 -20.787 -11.150 1.00 65.06 424 THR A O 1
ATOM 3369 N N . LEU A 1 425 ? 18.860 -20.820 -12.799 1.00 68.38 425 LEU A N 1
ATOM 3370 C CA . LEU A 1 425 ? 19.743 -19.804 -12.236 1.00 68.38 425 LEU A CA 1
ATOM 3371 C C . LEU A 1 425 ? 19.192 -18.391 -12.484 1.00 68.38 425 LEU A C 1
ATOM 3373 O O . LEU A 1 425 ? 19.253 -17.541 -11.598 1.00 68.38 425 LEU A O 1
ATOM 3377 N N . SER A 1 426 ? 18.655 -18.145 -13.683 1.00 70.81 426 SER A N 1
ATOM 3378 C CA . SER A 1 426 ? 18.000 -16.885 -14.067 1.00 70.81 426 SER A CA 1
ATOM 3379 C C . SER A 1 426 ? 17.084 -17.086 -15.271 1.00 70.81 426 SER A C 1
ATOM 3381 O O . SER A 1 426 ? 17.204 -18.093 -15.960 1.00 70.81 426 SER A O 1
ATOM 3383 N N . VAL A 1 427 ? 16.199 -16.133 -15.545 1.00 76.81 427 VAL A N 1
ATOM 3384 C CA . VAL A 1 427 ? 15.453 -16.062 -16.807 1.00 76.81 427 VAL A CA 1
ATOM 3385 C C . VAL A 1 427 ? 16.052 -14.913 -17.611 1.00 76.81 427 VAL A C 1
ATOM 3387 O O . VAL A 1 427 ? 16.152 -13.811 -17.084 1.00 76.81 427 VAL A O 1
ATOM 3390 N N . ALA A 1 428 ? 16.532 -15.191 -18.822 1.00 82.88 428 ALA A N 1
ATOM 3391 C CA . ALA A 1 428 ? 17.009 -14.161 -19.740 1.00 82.88 428 ALA A CA 1
ATOM 3392 C C . ALA A 1 428 ? 15.833 -13.589 -20.533 1.00 82.88 428 ALA A C 1
ATOM 3394 O O . ALA A 1 428 ? 14.996 -14.359 -21.014 1.00 82.88 428 ALA A O 1
ATOM 3395 N N . ASP A 1 429 ? 15.800 -12.269 -20.709 1.00 83.62 429 ASP A N 1
ATOM 3396 C CA . ASP A 1 429 ? 14.720 -11.584 -21.431 1.00 83.62 429 ASP A CA 1
ATOM 3397 C C . ASP A 1 429 ? 14.651 -12.073 -22.879 1.00 83.62 429 ASP A C 1
ATOM 3399 O O . ASP A 1 429 ? 13.579 -12.416 -23.384 1.00 83.62 429 ASP A O 1
ATOM 3403 N N . PHE A 1 430 ? 15.825 -12.240 -23.499 1.00 90.62 430 PHE A N 1
ATOM 3404 C CA . PHE A 1 430 ? 15.979 -12.925 -24.775 1.00 90.62 430 PHE A CA 1
ATOM 3405 C C . PHE A 1 430 ? 17.176 -13.884 -24.767 1.00 90.62 430 PHE A C 1
ATOM 3407 O O . PHE A 1 430 ? 18.174 -13.666 -24.083 1.00 90.62 430 PHE A O 1
ATOM 3414 N N . ALA A 1 431 ? 17.123 -14.951 -25.561 1.00 91.38 431 ALA A N 1
ATOM 3415 C CA . ALA A 1 431 ? 18.260 -15.841 -25.763 1.00 91.38 431 ALA A CA 1
ATOM 3416 C C . ALA A 1 431 ? 18.261 -16.486 -27.152 1.00 91.38 431 ALA A C 1
ATOM 3418 O O . ALA A 1 431 ? 17.219 -16.719 -27.759 1.00 91.38 431 ALA A O 1
ATOM 3419 N N . VAL A 1 432 ? 19.447 -16.856 -27.629 1.00 91.69 432 VAL A N 1
ATOM 3420 C CA . VAL A 1 432 ? 19.640 -17.754 -28.772 1.00 91.69 432 VAL A CA 1
ATOM 3421 C C . VAL A 1 432 ? 20.322 -19.016 -28.244 1.00 91.69 432 VAL A C 1
ATOM 3423 O O . VAL A 1 432 ? 21.556 -19.055 -28.191 1.00 91.69 432 VAL A O 1
ATOM 3426 N N . PRO A 1 433 ? 19.554 -20.034 -27.804 1.00 87.44 433 PRO A N 1
ATOM 3427 C CA . PRO A 1 433 ? 20.108 -21.203 -27.121 1.00 87.44 433 PRO A CA 1
ATOM 3428 C C . PRO A 1 433 ? 21.177 -21.938 -27.933 1.00 87.44 433 PRO A C 1
ATOM 3430 O O . PRO A 1 433 ? 22.215 -22.295 -27.381 1.00 87.44 433 PRO A O 1
ATOM 3433 N N . ASP A 1 434 ? 20.981 -22.070 -29.248 1.00 87.44 434 ASP A N 1
ATOM 3434 C CA . ASP A 1 434 ? 21.921 -22.761 -30.143 1.00 87.44 434 ASP A CA 1
ATOM 3435 C C . ASP A 1 434 ? 23.285 -22.059 -30.231 1.00 87.44 434 ASP A C 1
ATOM 3437 O O . ASP A 1 434 ? 24.318 -22.706 -30.393 1.00 87.44 434 ASP A O 1
ATOM 3441 N N . ARG A 1 435 ? 23.303 -20.729 -30.075 1.00 88.75 435 ARG A N 1
ATOM 3442 C CA . ARG A 1 435 ? 24.526 -19.908 -30.026 1.00 88.75 435 ARG A CA 1
ATOM 3443 C C . ARG A 1 435 ? 25.002 -19.643 -28.598 1.00 88.75 435 ARG A C 1
ATOM 3445 O O . ARG A 1 435 ? 26.028 -18.997 -28.411 1.00 88.75 435 ARG A O 1
ATOM 3452 N N . ARG A 1 436 ? 24.248 -20.110 -27.599 1.00 88.62 436 ARG A N 1
ATOM 3453 C CA . ARG A 1 436 ? 24.424 -19.805 -26.173 1.00 88.62 436 ARG A CA 1
ATOM 3454 C C . ARG A 1 436 ? 24.594 -18.308 -25.921 1.00 88.62 436 ARG A C 1
ATOM 3456 O O . ARG A 1 436 ? 25.431 -17.897 -25.124 1.00 88.62 436 ARG A O 1
ATOM 3463 N N . LEU A 1 437 ? 23.788 -17.506 -26.609 1.00 90.19 437 LEU A N 1
ATOM 3464 C CA . LEU A 1 437 ? 23.685 -16.071 -26.387 1.00 90.19 437 LEU A CA 1
ATOM 3465 C C . LEU A 1 437 ? 22.515 -15.808 -25.440 1.00 90.19 437 LEU A C 1
ATOM 3467 O O . LEU A 1 437 ? 21.395 -16.215 -25.735 1.00 90.19 437 LEU A O 1
ATOM 3471 N N . ALA A 1 438 ? 22.771 -15.139 -24.326 1.00 88.31 438 ALA A N 1
ATOM 3472 C CA . ALA A 1 438 ? 21.768 -14.629 -23.403 1.00 88.31 438 ALA A CA 1
ATOM 3473 C C . ALA A 1 438 ? 21.800 -13.100 -23.446 1.00 88.31 438 ALA A C 1
ATOM 3475 O O . ALA A 1 438 ? 22.877 -12.507 -23.397 1.00 88.31 438 ALA A O 1
ATOM 3476 N N . ILE A 1 439 ? 20.635 -12.477 -23.552 1.00 89.19 439 ILE A N 1
ATOM 3477 C CA . ILE A 1 439 ? 20.463 -11.032 -23.645 1.00 89.19 439 ILE A CA 1
ATOM 3478 C C . ILE A 1 439 ? 19.566 -10.607 -22.485 1.00 89.19 439 ILE A C 1
ATOM 3480 O O . ILE A 1 439 ? 18.450 -11.113 -22.346 1.00 89.19 439 ILE A O 1
ATOM 3484 N N . TYR A 1 440 ? 20.067 -9.678 -21.679 1.00 84.06 440 TYR A N 1
ATOM 3485 C CA . TYR A 1 440 ? 19.330 -9.053 -20.586 1.00 84.06 440 TYR A CA 1
ATOM 3486 C C . TYR A 1 440 ? 19.082 -7.583 -20.922 1.00 84.06 440 TYR A C 1
ATOM 3488 O O . TYR A 1 440 ? 20.012 -6.882 -21.327 1.00 84.06 440 TYR A O 1
ATOM 3496 N N . ILE A 1 441 ? 17.839 -7.137 -20.776 1.00 78.75 441 ILE A N 1
ATOM 3497 C CA . ILE A 1 441 ? 17.407 -5.758 -20.967 1.00 78.75 441 ILE A CA 1
ATOM 3498 C C . ILE A 1 441 ? 17.375 -5.077 -19.592 1.00 78.75 441 ILE A C 1
ATOM 3500 O O . ILE A 1 441 ? 16.425 -5.218 -18.828 1.00 78.75 441 ILE A O 1
ATOM 3504 N N . ASP A 1 442 ? 18.424 -4.322 -19.278 1.00 70.69 442 ASP A N 1
ATOM 3505 C CA . ASP A 1 442 ? 18.522 -3.521 -18.056 1.00 70.69 442 ASP A CA 1
ATOM 3506 C C . ASP A 1 442 ? 18.048 -2.080 -18.361 1.00 70.69 442 ASP A C 1
ATOM 3508 O O . ASP A 1 442 ? 18.475 -1.453 -19.327 1.00 70.69 442 ASP A O 1
ATOM 3512 N N . GLY A 1 443 ? 17.180 -1.472 -17.554 1.00 49.84 443 GLY A N 1
ATOM 3513 C CA . GLY A 1 443 ? 16.941 -0.025 -17.652 1.00 49.84 443 GLY A CA 1
ATOM 3514 C C . GLY A 1 443 ? 18.133 0.798 -17.110 1.00 49.84 443 GLY A C 1
ATOM 3515 O O . GLY A 1 443 ? 18.770 0.437 -16.142 1.00 49.84 443 GLY A O 1
ATOM 3516 N N . ALA A 1 444 ? 18.476 1.929 -17.711 1.00 37.03 444 ALA A N 1
ATOM 3517 C CA . ALA A 1 444 ? 19.511 2.864 -17.227 1.00 37.03 444 ALA A CA 1
ATOM 3518 C C . ALA A 1 444 ? 20.976 2.403 -17.031 1.00 37.03 444 ALA A C 1
ATOM 3520 O O . ALA A 1 444 ? 21.359 1.288 -16.695 1.00 37.03 444 ALA A O 1
ATOM 3521 N N . ALA A 1 445 ? 21.838 3.390 -17.248 1.00 30.98 445 ALA A N 1
ATOM 3522 C CA . ALA A 1 445 ? 23.278 3.329 -17.166 1.00 30.98 445 ALA A CA 1
ATOM 3523 C C . ALA A 1 445 ? 23.783 3.847 -15.815 1.00 30.98 445 ALA A C 1
ATOM 3525 O O . ALA A 1 445 ? 23.313 4.876 -15.349 1.00 30.98 445 ALA A O 1
ATOM 3526 N N . PHE A 1 446 ? 24.828 3.227 -15.260 1.00 31.36 446 PHE A N 1
ATOM 3527 C CA . PHE A 1 446 ? 25.716 3.924 -14.328 1.00 31.36 446 PHE A CA 1
ATOM 3528 C C . PHE A 1 446 ? 27.018 4.302 -15.031 1.00 31.36 446 PHE A C 1
ATOM 3530 O O . PHE A 1 446 ? 27.713 3.449 -15.595 1.00 31.36 446 PHE A O 1
ATOM 3537 N N . HIS A 1 447 ? 27.303 5.603 -15.000 1.00 30.45 447 HIS A N 1
ATOM 3538 C CA . HIS A 1 447 ? 28.620 6.177 -15.234 1.00 30.45 447 HIS A CA 1
ATOM 3539 C C . HIS A 1 447 ? 29.610 5.658 -14.180 1.00 30.45 447 HIS A C 1
ATOM 3541 O O . HIS A 1 447 ? 29.252 5.513 -13.015 1.00 30.45 447 HIS A O 1
ATOM 3547 N N . ASP A 1 448 ? 30.828 5.365 -14.637 1.00 35.22 448 ASP A N 1
ATOM 3548 C CA . ASP A 1 448 ? 32.051 5.035 -13.895 1.00 35.22 448 ASP A CA 1
ATOM 3549 C C . ASP A 1 448 ? 31.921 4.477 -12.462 1.00 35.22 448 ASP A C 1
ATOM 3551 O O . ASP A 1 448 ? 31.725 5.191 -11.478 1.00 35.22 448 ASP A O 1
ATOM 3555 N N . GLY A 1 449 ? 32.215 3.178 -12.345 1.00 34.53 449 GLY A N 1
ATOM 3556 C CA . GLY A 1 449 ? 32.691 2.564 -11.105 1.00 34.53 449 GLY A CA 1
ATOM 3557 C C . GLY A 1 449 ? 31.794 1.463 -10.546 1.00 34.53 449 GLY A C 1
ATOM 3558 O O . GLY A 1 449 ? 30.923 1.721 -9.728 1.00 34.53 449 GLY A O 1
ATOM 3559 N N . ASP A 1 450 ? 32.078 0.220 -10.943 1.00 42.47 450 ASP A N 1
ATOM 3560 C CA . ASP A 1 450 ? 32.047 -1.008 -10.121 1.00 42.47 450 ASP A CA 1
ATOM 3561 C C . ASP A 1 450 ? 30.767 -1.416 -9.335 1.00 42.47 450 ASP A C 1
ATOM 3563 O O . ASP A 1 450 ? 30.816 -2.359 -8.543 1.00 42.47 450 ASP A O 1
ATOM 3567 N N . ARG A 1 451 ? 29.602 -0.798 -9.574 1.00 42.94 451 ARG A N 1
ATOM 3568 C CA . ARG A 1 451 ? 28.376 -0.944 -8.743 1.00 42.94 451 ARG A CA 1
ATOM 3569 C C . ARG A 1 451 ? 27.237 -1.811 -9.313 1.00 42.94 451 ARG A C 1
ATOM 3571 O O . ARG A 1 451 ? 26.120 -1.808 -8.805 1.00 42.94 451 ARG A O 1
ATOM 3578 N N . SER A 1 452 ? 27.488 -2.607 -10.358 1.00 45.00 452 SER A N 1
ATOM 3579 C CA . SER A 1 452 ? 26.487 -3.574 -10.850 1.00 45.00 452 SER A CA 1
ATOM 3580 C C . SER A 1 452 ? 26.507 -4.856 -10.000 1.00 45.00 452 SER A C 1
ATOM 3582 O O . SER A 1 452 ? 27.400 -5.702 -10.132 1.00 45.00 452 SER A O 1
ATOM 3584 N N . ARG A 1 453 ? 25.588 -4.892 -9.026 1.00 55.59 453 ARG A N 1
ATOM 3585 C CA . ARG A 1 453 ? 24.955 -6.017 -8.304 1.00 55.59 453 ARG A CA 1
ATOM 3586 C C . ARG A 1 453 ? 25.714 -7.342 -8.283 1.00 55.59 453 ARG A C 1
ATOM 3588 O O . ARG A 1 453 ? 25.765 -8.074 -9.264 1.00 55.59 453 ARG A O 1
ATOM 3595 N N . ARG A 1 454 ? 26.194 -7.739 -7.102 1.00 52.09 454 ARG A N 1
ATOM 3596 C CA . ARG A 1 454 ? 26.883 -9.027 -6.877 1.00 52.09 454 ARG A CA 1
ATOM 3597 C C . ARG A 1 454 ? 26.125 -10.244 -7.383 1.00 52.09 454 ARG A C 1
ATOM 3599 O O . ARG A 1 454 ? 26.782 -11.146 -7.874 1.00 52.09 454 ARG A O 1
ATOM 3606 N N . ARG A 1 455 ? 24.794 -10.284 -7.267 1.00 52.00 455 ARG A N 1
ATOM 3607 C CA . ARG A 1 455 ? 23.993 -11.429 -7.715 1.00 52.00 455 ARG A CA 1
ATOM 3608 C C . ARG A 1 455 ? 23.830 -11.468 -9.229 1.00 52.00 455 ARG A C 1
ATOM 3610 O O . ARG A 1 455 ? 24.041 -12.530 -9.791 1.00 52.00 455 ARG A O 1
ATOM 3617 N N . ASP A 1 456 ? 23.553 -10.348 -9.889 1.00 59.91 456 ASP A N 1
ATOM 3618 C CA . ASP A 1 456 ? 23.486 -10.315 -11.355 1.00 59.91 456 ASP A CA 1
ATOM 3619 C C . ASP A 1 456 ? 24.872 -10.528 -11.952 1.00 59.91 456 ASP A C 1
ATOM 3621 O O . ASP A 1 456 ? 25.037 -11.367 -12.827 1.00 59.91 456 ASP A O 1
ATOM 3625 N N . ARG A 1 457 ? 25.911 -9.894 -11.392 1.00 64.38 457 ARG A N 1
ATOM 3626 C CA . ARG A 1 457 ? 27.311 -10.184 -11.728 1.00 64.38 457 ARG A CA 1
ATOM 3627 C C . ARG A 1 457 ? 27.640 -11.653 -11.488 1.00 64.38 457 ARG A C 1
ATOM 3629 O O . ARG A 1 457 ? 28.271 -12.255 -12.342 1.00 64.38 457 ARG A O 1
ATOM 3636 N N . PHE A 1 458 ? 27.195 -12.246 -10.379 1.00 65.50 458 PHE A N 1
ATOM 3637 C CA . PHE A 1 458 ? 27.398 -13.664 -10.076 1.00 65.50 458 PHE A CA 1
ATOM 3638 C C . PHE A 1 458 ? 26.672 -14.563 -11.073 1.00 65.50 458 PHE A C 1
ATOM 3640 O O . PHE A 1 458 ? 27.307 -15.446 -11.623 1.00 65.50 458 PHE A O 1
ATOM 3647 N N . ILE A 1 459 ? 25.390 -14.328 -11.357 1.00 68.25 459 ILE A N 1
ATOM 3648 C CA . ILE A 1 459 ? 24.594 -15.070 -12.342 1.00 68.25 459 ILE A CA 1
ATOM 3649 C C . ILE A 1 459 ? 25.260 -14.968 -13.715 1.00 68.25 459 ILE A C 1
ATOM 3651 O O . ILE A 1 459 ? 25.566 -15.987 -14.328 1.00 68.25 459 ILE A O 1
ATOM 3655 N N . ARG A 1 460 ? 25.568 -13.749 -14.169 1.00 75.88 460 ARG A N 1
ATOM 3656 C CA . ARG A 1 460 ? 26.201 -13.469 -15.465 1.00 75.88 460 ARG A CA 1
ATOM 3657 C C . ARG A 1 460 ? 27.592 -14.097 -15.540 1.00 75.88 460 ARG A C 1
ATOM 3659 O O . ARG A 1 460 ? 27.926 -14.737 -16.532 1.00 75.88 460 ARG A O 1
ATOM 3666 N N . GLN A 1 461 ? 28.399 -13.981 -14.488 1.00 73.06 461 GLN A N 1
ATOM 3667 C CA . GLN A 1 461 ? 29.727 -14.592 -14.415 1.00 73.06 461 GLN A CA 1
ATOM 3668 C C . GLN A 1 461 ? 29.645 -16.117 -14.351 1.00 73.06 461 GLN A C 1
ATOM 3670 O O . GLN A 1 461 ? 30.461 -16.793 -14.965 1.00 73.06 461 GLN A O 1
ATOM 3675 N N . HIS A 1 462 ? 28.642 -16.674 -13.681 1.00 74.62 462 HIS A N 1
ATOM 3676 C CA . HIS A 1 462 ? 28.400 -18.110 -13.638 1.00 74.62 462 HIS A CA 1
ATOM 3677 C C . HIS A 1 462 ? 27.948 -18.646 -15.004 1.00 74.62 462 HIS A C 1
ATOM 3679 O O . HIS A 1 462 ? 28.428 -19.689 -15.435 1.00 74.62 462 HIS A O 1
ATOM 3685 N N . LEU A 1 463 ? 27.109 -17.907 -15.737 1.00 80.88 463 LEU A N 1
ATOM 3686 C CA . LEU A 1 463 ? 26.739 -18.223 -17.120 1.00 80.88 463 LEU A CA 1
ATOM 3687 C C . LEU A 1 463 ? 27.949 -18.141 -18.063 1.00 80.88 463 LEU A C 1
ATOM 3689 O O . LEU A 1 463 ? 28.189 -19.081 -18.827 1.00 80.88 463 LEU A O 1
ATOM 3693 N N . ARG A 1 464 ? 28.764 -17.082 -17.958 1.00 82.44 464 ARG A N 1
ATOM 3694 C CA . ARG A 1 464 ? 30.025 -16.925 -18.712 1.00 82.44 464 ARG A CA 1
ATOM 3695 C C . ARG A 1 464 ? 31.042 -18.030 -18.390 1.00 82.44 464 ARG A C 1
ATOM 3697 O O . ARG A 1 464 ? 31.774 -18.445 -19.277 1.00 82.44 464 ARG A O 1
ATOM 3704 N N . ASN A 1 465 ? 31.049 -18.539 -17.157 1.00 80.75 465 ASN A N 1
ATOM 3705 C CA . ASN A 1 465 ? 31.947 -19.607 -16.698 1.00 80.75 465 ASN A CA 1
ATOM 3706 C C . ASN A 1 465 ? 31.349 -21.021 -16.806 1.00 80.75 465 ASN A C 1
ATOM 3708 O O . ASN A 1 465 ? 31.992 -21.986 -16.389 1.00 80.75 465 ASN A O 1
ATOM 3712 N N . SER A 1 466 ? 30.122 -21.166 -17.313 1.00 80.75 466 SER A N 1
ATOM 3713 C CA . SER A 1 466 ? 29.506 -22.483 -17.500 1.00 80.75 466 SER A CA 1
ATOM 3714 C C . SER A 1 466 ? 30.259 -23.303 -18.559 1.00 80.75 466 SER A C 1
ATOM 3716 O O . SER A 1 466 ? 31.043 -22.764 -19.340 1.00 80.75 466 SER A O 1
ATOM 3718 N N . ALA A 1 467 ? 30.044 -24.621 -18.584 1.00 76.94 467 ALA A N 1
ATOM 3719 C CA . ALA A 1 467 ? 30.635 -25.515 -19.579 1.00 76.94 467 ALA A CA 1
ATOM 3720 C C . ALA A 1 467 ? 29.533 -26.210 -20.406 1.00 76.94 467 ALA A C 1
ATOM 3722 O O . ALA A 1 467 ? 28.822 -27.055 -19.856 1.00 76.94 467 ALA A O 1
ATOM 3723 N N . PRO A 1 468 ? 29.374 -25.897 -21.711 1.00 79.44 468 PRO A N 1
ATOM 3724 C CA . PRO A 1 468 ? 30.025 -24.798 -22.448 1.00 79.44 468 PRO A CA 1
ATOM 3725 C C . PRO A 1 468 ? 29.640 -23.411 -21.884 1.00 79.44 468 PRO A C 1
ATOM 3727 O O . PRO A 1 468 ? 28.712 -23.372 -21.076 1.00 79.44 468 PRO A O 1
ATOM 3730 N N . PRO A 1 469 ? 30.316 -22.298 -22.248 1.00 85.38 469 PRO A N 1
ATOM 3731 C CA . PRO A 1 469 ? 30.037 -20.948 -21.726 1.00 85.38 469 PRO A CA 1
ATOM 3732 C C . PRO A 1 469 ? 28.926 -20.222 -22.499 1.00 85.38 469 PRO A C 1
ATOM 3734 O O . PRO A 1 469 ? 28.696 -20.506 -23.677 1.00 85.38 469 PRO A O 1
ATOM 3737 N N . TRP A 1 470 ? 28.185 -19.332 -21.833 1.00 86.88 470 TRP A N 1
ATOM 3738 C CA . TRP A 1 470 ? 27.220 -18.436 -22.487 1.00 86.88 470 TRP A CA 1
ATOM 3739 C C . TRP A 1 470 ? 27.889 -17.099 -22.826 1.00 86.88 470 TRP A C 1
ATOM 3741 O O . TRP A 1 470 ? 28.584 -16.523 -21.986 1.00 86.88 470 TRP A O 1
ATOM 3751 N N . GLN A 1 471 ? 27.634 -16.575 -24.025 1.00 88.69 471 GLN A N 1
ATOM 3752 C CA . GLN A 1 471 ? 27.817 -15.155 -24.313 1.00 88.69 471 GLN A CA 1
ATOM 3753 C C . GLN A 1 471 ? 26.666 -14.401 -23.648 1.00 88.69 471 GLN A C 1
ATOM 3755 O O . GLN A 1 471 ? 25.504 -14.732 -23.865 1.00 88.69 471 GLN A O 1
ATOM 3760 N N . VAL A 1 472 ? 26.983 -13.415 -22.814 1.00 86.44 472 VAL A N 1
ATOM 3761 C CA . VAL A 1 472 ? 25.984 -12.649 -22.059 1.00 86.44 472 VAL A CA 1
ATOM 3762 C C . VAL A 1 472 ? 26.094 -11.184 -22.449 1.00 86.44 472 VAL A C 1
ATOM 3764 O O . VAL A 1 472 ? 27.104 -10.552 -22.122 1.00 86.44 472 VAL A O 1
ATOM 3767 N N . GLU A 1 473 ? 25.061 -10.684 -23.120 1.00 88.50 473 GLU A N 1
ATOM 3768 C CA . GLU A 1 473 ? 24.904 -9.299 -23.560 1.00 88.50 473 GLU A CA 1
ATOM 3769 C C . GLU A 1 473 ? 23.935 -8.561 -22.635 1.00 88.50 473 GLU A C 1
ATOM 3771 O O . GLU A 1 473 ? 22.900 -9.092 -22.228 1.00 88.50 473 GLU A O 1
ATOM 3776 N N . GLU A 1 474 ? 24.291 -7.328 -22.307 1.00 83.38 474 GLU A N 1
ATOM 3777 C CA . GLU A 1 474 ? 23.532 -6.451 -21.420 1.00 83.38 474 GLU A CA 1
ATOM 3778 C C . GLU A 1 474 ? 23.149 -5.228 -22.245 1.00 83.38 474 GLU A C 1
ATOM 3780 O O . GLU A 1 474 ? 24.029 -4.511 -22.726 1.00 83.38 474 GLU A O 1
ATOM 3785 N N . LEU A 1 475 ? 21.852 -5.033 -22.459 1.00 82.50 475 LEU A N 1
ATOM 3786 C CA . LEU A 1 475 ? 21.324 -3.953 -23.280 1.00 82.50 475 LEU A CA 1
ATOM 3787 C C . LEU A 1 475 ? 20.556 -2.979 -22.413 1.00 82.50 475 LEU A C 1
ATOM 3789 O O . LEU A 1 475 ? 19.777 -3.377 -21.554 1.00 82.50 475 LEU A O 1
ATOM 3793 N N . ARG A 1 476 ? 20.769 -1.695 -22.669 1.00 75.19 476 ARG A N 1
ATOM 3794 C CA . ARG A 1 476 ? 20.150 -0.598 -21.938 1.00 75.19 476 ARG A CA 1
ATOM 3795 C C . ARG A 1 476 ? 19.140 0.132 -22.781 1.00 75.19 476 ARG A C 1
ATOM 3797 O O . ARG A 1 476 ? 19.310 0.212 -23.987 1.00 75.19 476 ARG A O 1
ATOM 3804 N N . ALA A 1 477 ? 18.177 0.805 -22.155 1.00 69.69 477 ALA A N 1
ATOM 3805 C CA . ALA A 1 477 ? 17.271 1.703 -22.881 1.00 69.69 477 ALA A CA 1
ATOM 3806 C C . ALA A 1 477 ? 18.010 2.684 -23.810 1.00 69.69 477 ALA A C 1
ATOM 3808 O O . ALA A 1 477 ? 17.532 2.975 -24.903 1.00 69.69 477 ALA A O 1
ATOM 3809 N N . SER A 1 478 ? 19.212 3.136 -23.423 1.00 71.81 478 SER A N 1
ATOM 3810 C CA . SER A 1 478 ? 20.071 3.906 -24.317 1.00 71.81 478 SER A CA 1
ATOM 3811 C C . SER A 1 478 ? 20.387 3.138 -25.596 1.00 71.81 478 SER A C 1
ATOM 3813 O O . SER A 1 478 ? 20.211 3.705 -26.658 1.00 71.81 478 SER A O 1
ATOM 3815 N N . ASP A 1 479 ? 20.793 1.871 -25.544 1.00 81.81 479 ASP A N 1
ATOM 3816 C CA . ASP A 1 479 ? 21.295 1.092 -26.686 1.00 81.81 479 ASP A CA 1
ATOM 3817 C C . ASP A 1 479 ? 20.305 0.932 -27.843 1.00 81.81 479 ASP A C 1
ATOM 3819 O O . ASP A 1 479 ? 20.739 0.659 -28.961 1.00 81.81 479 ASP A O 1
ATOM 3823 N N . LEU A 1 480 ? 19.015 1.209 -27.626 1.00 79.88 480 LEU A N 1
ATOM 3824 C CA . LEU A 1 480 ? 18.036 1.365 -28.706 1.00 79.88 480 LEU A CA 1
ATOM 3825 C C . LEU A 1 480 ? 18.511 2.357 -29.787 1.00 79.88 480 LEU A C 1
ATOM 3827 O O . LEU A 1 480 ? 18.248 2.141 -30.968 1.00 79.88 480 LEU A O 1
ATOM 3831 N N . HIS A 1 481 ? 19.279 3.399 -29.429 1.00 84.06 481 HIS A N 1
ATOM 3832 C CA . HIS A 1 481 ? 19.815 4.370 -30.399 1.00 84.06 481 HIS A CA 1
ATOM 3833 C C . HIS A 1 481 ? 20.813 3.767 -31.399 1.00 84.06 481 HIS A C 1
ATOM 3835 O O . HIS A 1 481 ? 21.053 4.362 -32.448 1.00 84.06 481 HIS A O 1
ATOM 3841 N N . GLN A 1 482 ? 21.422 2.618 -31.087 1.00 86.62 482 GLN A N 1
ATOM 3842 C CA . GLN A 1 482 ? 22.400 1.964 -31.962 1.00 86.62 482 GLN A CA 1
ATOM 3843 C C . GLN A 1 482 ? 21.729 1.298 -33.177 1.00 86.62 482 GLN A C 1
ATOM 3845 O O . GLN A 1 482 ? 22.408 1.002 -34.164 1.00 86.62 482 GLN A O 1
ATOM 3850 N N . GLY A 1 483 ? 20.408 1.080 -33.131 1.00 89.94 483 GLY A N 1
ATOM 3851 C CA . GLY A 1 483 ? 19.622 0.580 -34.256 1.00 89.94 483 GLY A CA 1
ATOM 3852 C C . GLY A 1 483 ? 20.193 -0.713 -34.853 1.00 89.94 483 GLY A C 1
ATOM 3853 O O . GLY A 1 483 ? 20.573 -1.644 -34.142 1.00 89.94 483 GLY A O 1
ATOM 3854 N N . ARG A 1 484 ? 20.325 -0.741 -36.182 1.00 90.00 484 ARG A N 1
ATOM 3855 C CA . ARG A 1 484 ? 20.877 -1.869 -36.950 1.00 90.00 484 ARG A CA 1
ATOM 3856 C C . ARG A 1 484 ? 22.254 -2.344 -36.482 1.00 90.00 484 ARG A C 1
ATOM 3858 O O . ARG A 1 484 ? 22.489 -3.550 -36.451 1.00 90.00 484 ARG A O 1
ATOM 3865 N N . ALA A 1 485 ? 23.140 -1.428 -36.085 1.00 89.81 485 ALA A N 1
ATOM 3866 C CA . ALA A 1 485 ? 24.501 -1.775 -35.669 1.00 89.81 485 ALA A CA 1
ATOM 3867 C C . ALA A 1 485 ? 24.510 -2.668 -34.417 1.00 89.81 485 ALA A C 1
ATOM 3869 O O . ALA A 1 485 ? 25.369 -3.541 -34.270 1.00 89.81 485 ALA A O 1
ATOM 3870 N N . LEU A 1 486 ? 23.523 -2.493 -33.530 1.00 91.31 486 LEU A N 1
ATOM 3871 C CA . LEU A 1 486 ? 23.344 -3.370 -32.378 1.00 91.31 486 LEU A CA 1
ATOM 3872 C C . LEU A 1 486 ? 23.007 -4.796 -32.816 1.00 91.31 486 LEU A C 1
ATOM 3874 O O . LEU A 1 486 ? 23.605 -5.756 -32.334 1.00 91.31 486 LEU A O 1
ATOM 3878 N N . VAL A 1 487 ? 22.065 -4.936 -33.746 1.00 90.44 487 VAL A N 1
ATOM 3879 C CA . VAL A 1 487 ? 21.595 -6.243 -34.213 1.00 90.44 487 VAL A CA 1
ATOM 3880 C C . VAL A 1 487 ? 22.680 -6.977 -35.001 1.00 90.44 487 VAL A C 1
ATOM 3882 O O . VAL A 1 487 ? 22.862 -8.181 -34.824 1.00 90.44 487 VAL A O 1
ATOM 3885 N N . GLU A 1 488 ? 23.466 -6.264 -35.805 1.00 88.69 488 GLU A N 1
ATOM 3886 C CA . GLU A 1 488 ? 24.637 -6.810 -36.506 1.00 88.69 488 GLU A CA 1
ATOM 3887 C C . GLU A 1 488 ? 25.677 -7.368 -35.518 1.00 88.69 488 GLU A C 1
ATOM 3889 O O . GLU A 1 488 ? 26.129 -8.508 -35.666 1.00 88.69 488 GLU A O 1
ATOM 3894 N N . ARG A 1 489 ? 25.952 -6.644 -34.422 1.00 89.88 489 ARG A N 1
ATOM 3895 C CA . ARG A 1 489 ? 26.818 -7.131 -33.333 1.00 89.88 489 ARG A CA 1
ATOM 3896 C C . ARG A 1 489 ? 26.271 -8.405 -32.678 1.00 89.88 489 ARG A C 1
ATOM 3898 O O . ARG A 1 489 ? 27.026 -9.349 -32.455 1.00 89.88 489 ARG A O 1
ATOM 3905 N N . LEU A 1 490 ? 24.969 -8.456 -32.394 1.00 89.00 490 LEU A N 1
ATOM 3906 C CA . LEU A 1 490 ? 24.324 -9.615 -31.757 1.00 89.00 490 LEU A CA 1
ATOM 3907 C C . LEU A 1 490 ? 24.231 -10.832 -32.689 1.00 89.00 490 LEU A C 1
ATOM 3909 O O . LEU A 1 490 ? 24.293 -11.981 -32.242 1.00 89.00 490 LEU A O 1
ATOM 3913 N N . THR A 1 491 ? 24.090 -10.614 -33.994 1.00 84.56 491 THR A N 1
ATOM 3914 C CA . THR A 1 491 ? 24.015 -11.681 -35.005 1.00 84.56 491 THR A CA 1
ATOM 3915 C C . THR A 1 491 ? 25.389 -12.178 -35.451 1.00 84.56 491 THR A C 1
ATOM 3917 O O . THR A 1 491 ? 25.486 -13.304 -35.935 1.00 84.56 491 THR A O 1
ATOM 3920 N N . GLY A 1 492 ? 26.450 -11.398 -35.222 1.00 72.81 492 GLY A N 1
ATOM 3921 C CA . GLY A 1 492 ? 27.804 -11.700 -35.693 1.00 72.81 492 GLY A CA 1
ATOM 3922 C C . GLY A 1 492 ? 27.999 -11.420 -37.187 1.00 72.81 492 GLY A C 1
ATOM 3923 O O . GLY A 1 492 ? 28.993 -11.851 -37.765 1.00 72.81 492 GLY A O 1
ATOM 3924 N N . VAL A 1 493 ? 27.058 -10.715 -37.822 1.00 57.38 493 VAL A N 1
ATOM 3925 C CA . VAL A 1 493 ? 27.118 -10.333 -39.236 1.00 57.38 493 VAL A CA 1
ATOM 3926 C C . VAL A 1 493 ? 27.816 -8.975 -39.315 1.00 57.38 493 VAL A C 1
ATOM 3928 O O . VAL A 1 493 ? 27.207 -7.960 -39.002 1.00 57.38 493 VAL A O 1
ATOM 3931 N N . GLY A 1 494 ? 29.102 -8.959 -39.686 1.00 49.47 494 GLY A N 1
ATOM 3932 C CA . GLY A 1 494 ? 29.901 -7.726 -39.833 1.00 49.47 494 GLY A CA 1
ATOM 3933 C C . GLY A 1 494 ? 31.202 -7.661 -39.022 1.00 49.47 494 GLY A C 1
ATOM 3934 O O . GLY A 1 494 ? 31.877 -6.638 -39.058 1.00 49.47 494 GLY A O 1
ATOM 3935 N N . ALA A 1 495 ? 31.575 -8.729 -38.310 1.00 38.41 495 ALA A N 1
ATOM 3936 C CA . ALA A 1 495 ? 32.909 -8.887 -37.728 1.00 38.41 495 ALA A CA 1
ATOM 3937 C C . ALA A 1 495 ? 33.846 -9.614 -38.715 1.00 38.41 495 ALA A C 1
ATOM 3939 O O . ALA A 1 495 ? 34.246 -10.750 -38.467 1.00 38.41 495 ALA A O 1
ATOM 3940 N N . GLU A 1 496 ? 34.154 -8.966 -39.840 1.00 31.95 496 GLU A N 1
ATOM 3941 C CA . GLU A 1 496 ? 35.313 -9.272 -40.699 1.00 31.95 496 GLU A CA 1
ATOM 3942 C C . GLU A 1 496 ? 36.095 -7.994 -41.000 1.00 31.95 496 GLU A C 1
ATOM 3944 O O . GLU A 1 496 ? 35.450 -6.973 -41.341 1.00 31.95 496 GLU A O 1
#

pLDDT: mean 82.82, std 15.69, range [30.45, 97.94]

Secondary structure (DSSP, 8-state):
------HHHHHHHT-TT-EEEETTEEEEEEEE-TT-TTS--SSS-SEEEEE-TTT--EEETT-SS-TTT--------EEEE----EEEEE-------THHHH-----EEEEE-S--TT-EEEEEEE-STT-EEEEEEEEEEEEEE--SPPPHHHHHTT---SBTTB--B-B-TTT-BBP-PPPP-----S-------S-----TT--TT-TTTTPPPPPBEEEEEEEEEEEEEEEEE-TTS-HHHHHHHHHHHHHHHHHHHHHHHT--TTT-EEEEEEEEEEEETTEEEEEEEEEEEE-STT--SHHHHHHHTHHHHHHHHHHHH--TT-SS--TTTT--STTGGGTTT--GGGTHHHHHHHHSSPPEEE---SS-----HHHHHHHHTT-SSHHHHHHHHHHHHTT--PEEEEEEE-TTT--EEEEEEEEEGGGTEEEEEE-SPPPSSS-S-HHHHHHHHHHHTSSSPPEEEEEEGGGGGGTHHHHHHHHTTT--

Sequence (496 aa):
DPISVTRRFGIGQFQPDAHVYARRRRWKVIGLDNASPWNPRSDVSTWTYRRCSSCGLRYHAQEPRCPRCRDSRPGQSLPSFDFAGFLAKKDERPILDEEERYAVRNVVKVYPQWSGEGHRVTGRWTVGPGWALRLSQNEEVRWVNEGLQPTVNELRSGIPVLHREAKGYLVCPSCGRMLTPAQPAQVQGRGRRNAGRQGNQNNNGHADTCPQLGNAPQSVAITTSSNVEVLRLMLPVPRGTQPETWKSFGVTLGFSLLNGIRHHFMLDAAELDFEFEGPWEINEQNFRYEMLSLAFIDPSLGGSGYLHRVAQLFHMVAERTLEHLDHPGCDSACYRCLKAYHNQRYHDDLSWPQVIPALDELAAAAPVERPLETGDLDDPGPWLDAYRRGVGSPLEAQFLDLFEEHGFHPSKQVPLGTASDGSTLSVADFAVPDRRLAIYIDGAAFHDGDRSRRRDRFIRQHLRNSAPPWQVEELRASDLHQGRALVERLTGVGAE